Protein AF-A0AB34J8P3-F1 (afdb_monomer_lite)

Secondary structure (DSSP, 8-state):
-HHHHHHHHH-----------PPP------HHHHHHHHHHHHHHHHHHHHHHHHHHHHTT--HHHHHHHHHHHHHHHHHHHH-GGGHHHHHHHHHHHHHHHHHHHHHHTT-GGGGGSHHHHHHHHHHHHHHHHHHHHHSTT---S-HHHHHHHHHHHHHHIIIIIHHHHHHTT----TT-HHHHHHHHHHHHHHHHHHHHHHTHHHHHHH-HHHHTT---S---IIIIIIHHHHHHHHHHHHHHHHHIIIIIHHHHHTT-THHHHTT--HHHHHH-TTTTT-HHHHHHHHHHHHHHHHHHHHHHHHHHHH-HHHHHHHHHHHHHHHHHSPPPPP----------PPPP--THHHHHHHHHHTTHHHHHHHHHHHHHHHHHHHHHTT-TTTT------

Radius of gyration: 27.63 Å; chains: 1; bounding box: 84×50×59 Å

Sequence (397 aa):
MAEAMAAAMADGSDEPRLPALASPLLPHHSPRASRSRSQDVAQVALESIHTQKRQLKGAGLSRASFFAGVANVVLTAFAVGRFPQHYWLVHTGLASLLLPVHTCLTCRRGQRLLLLELCWVTNYLVLGCLGFLVVSLVLPGVELASGETVRAGWYLFFMLAAGPLGASVAATGNALIFHSFENTASLFIHVSPLLTAWCVHVNLDDFRAAYPELLEGIELHTPEPLTDMLLPAFRFYFMWLLPYSAWLLLVVSHAARHGSGAAAYLQCEPLIMEWLPCTGTRPRLAALCYLAAHLVGVSLSFVLALLAFYSLPFFHCYVVAMVLSAVWQEGAPAVEGSACTSGVGTPSLDDASHAFRFWCQGSSRYNYYLLEVYEKKVVTALERRGEGNIGKTNNNP

Structure (mmCIF, N/CA/C/O backbone):
data_AF-A0AB34J8P3-F1
#
_entry.id   AF-A0AB34J8P3-F1
#
loop_
_atom_site.group_PDB
_atom_site.id
_atom_site.type_symbol
_atom_site.label_atom_id
_atom_site.label_alt_id
_atom_site.label_comp_id
_atom_site.label_asym_id
_atom_site.label_entity_id
_atom_site.label_seq_id
_atom_site.pdbx_PDB_ins_code
_atom_site.Cartn_x
_atom_site.Cartn_y
_atom_site.Cartn_z
_atom_site.occupancy
_atom_site.B_iso_or_equiv
_atom_site.auth_seq_id
_atom_site.auth_comp_id
_atom_site.auth_asym_id
_atom_site.auth_atom_id
_atom_site.pdbx_PDB_model_num
ATOM 1 N N . MET A 1 1 ? -29.164 -16.900 -13.349 1.00 35.91 1 MET A N 1
ATOM 2 C CA . MET A 1 1 ? -29.084 -15.975 -12.189 1.00 35.91 1 MET A CA 1
ATOM 3 C C . MET A 1 1 ? -30.282 -15.025 -12.130 1.00 35.91 1 MET A C 1
ATOM 5 O O . MET A 1 1 ? -30.929 -14.988 -11.097 1.00 35.91 1 MET A O 1
ATOM 9 N N . ALA A 1 2 ? -30.658 -14.354 -13.230 1.00 30.92 2 ALA A N 1
ATOM 10 C CA . ALA A 1 2 ? -31.893 -13.554 -13.297 1.00 30.92 2 ALA A CA 1
ATOM 11 C C . ALA A 1 2 ? -33.187 -14.389 -13.138 1.00 30.92 2 ALA A C 1
ATOM 13 O O . ALA A 1 2 ? -34.083 -13.986 -12.405 1.00 30.92 2 ALA A O 1
ATOM 14 N N . GLU A 1 3 ? -33.256 -15.595 -13.716 1.00 35.78 3 GLU A N 1
ATOM 15 C CA . GLU A 1 3 ? -34.399 -16.514 -13.518 1.00 35.78 3 GLU A CA 1
ATOM 16 C C . GLU A 1 3 ? -34.482 -17.094 -12.098 1.00 35.78 3 GLU A C 1
ATOM 18 O O . GLU A 1 3 ? -35.575 -17.313 -11.585 1.00 35.78 3 GLU A O 1
ATOM 23 N N . ALA A 1 4 ? -33.343 -17.264 -11.418 1.00 39.94 4 ALA A N 1
ATOM 24 C CA . ALA A 1 4 ? -33.313 -17.720 -10.026 1.00 39.94 4 ALA A CA 1
ATOM 25 C C . ALA A 1 4 ? -33.799 -16.630 -9.050 1.00 39.94 4 ALA A C 1
ATOM 27 O O . ALA A 1 4 ? -34.415 -16.943 -8.037 1.00 39.94 4 ALA A O 1
ATOM 28 N N . MET A 1 5 ? -33.584 -15.348 -9.378 1.00 35.28 5 MET A N 1
ATOM 29 C CA . MET A 1 5 ? -34.140 -14.222 -8.615 1.00 35.28 5 MET A CA 1
ATOM 30 C C . MET A 1 5 ? -35.626 -13.987 -8.916 1.00 35.28 5 MET A C 1
ATOM 32 O O . MET A 1 5 ? -36.362 -13.602 -8.015 1.00 35.28 5 MET A O 1
ATOM 36 N N . ALA A 1 6 ? -36.092 -14.267 -10.138 1.00 40.47 6 ALA A N 1
ATOM 37 C CA . ALA A 1 6 ? -37.513 -14.185 -10.482 1.00 40.47 6 ALA A CA 1
ATOM 38 C C . ALA A 1 6 ? -38.343 -15.298 -9.813 1.00 40.47 6 ALA A C 1
ATOM 40 O O . ALA A 1 6 ? -39.447 -15.034 -9.341 1.00 40.47 6 ALA A O 1
ATOM 41 N N . ALA A 1 7 ? -37.793 -16.513 -9.694 1.00 40.75 7 ALA A N 1
ATOM 42 C CA . ALA A 1 7 ? -38.443 -17.624 -8.997 1.00 40.75 7 ALA A CA 1
ATOM 43 C C . ALA A 1 7 ? -38.589 -17.376 -7.481 1.00 40.75 7 ALA A C 1
ATOM 45 O O . ALA A 1 7 ? -39.607 -17.735 -6.901 1.00 40.75 7 ALA A O 1
ATOM 46 N N . ALA A 1 8 ? -37.628 -16.686 -6.855 1.00 40.44 8 ALA A N 1
ATOM 47 C CA . ALA A 1 8 ? -37.679 -16.343 -5.431 1.00 40.44 8 ALA A CA 1
ATOM 48 C C . ALA A 1 8 ? -38.663 -15.201 -5.090 1.00 40.44 8 ALA A C 1
ATOM 50 O O . ALA A 1 8 ? -38.984 -15.004 -3.923 1.00 40.44 8 ALA A O 1
ATOM 51 N N . MET A 1 9 ? -39.146 -14.444 -6.085 1.00 42.50 9 MET A N 1
ATOM 52 C CA . MET A 1 9 ? -40.129 -13.366 -5.883 1.00 42.50 9 MET A CA 1
ATOM 53 C C . MET A 1 9 ? -41.571 -13.779 -6.219 1.00 42.50 9 MET A C 1
ATOM 55 O O . MET A 1 9 ? -42.494 -13.019 -5.933 1.00 42.50 9 MET A O 1
ATOM 59 N N . ALA A 1 10 ? -41.773 -14.959 -6.815 1.00 41.09 10 ALA A N 1
ATOM 60 C CA . ALA A 1 10 ? -43.093 -15.473 -7.184 1.00 41.09 10 ALA A CA 1
ATOM 61 C C . ALA A 1 10 ? -43.745 -16.345 -6.091 1.00 41.09 10 ALA A C 1
ATOM 63 O O . ALA A 1 10 ? -44.956 -16.553 -6.130 1.00 41.09 10 ALA A O 1
ATOM 64 N N . ASP A 1 11 ? -42.977 -16.814 -5.104 1.00 39.47 11 ASP A N 1
ATOM 65 C CA . ASP A 1 11 ? -43.471 -17.635 -3.992 1.00 39.47 11 ASP A CA 1
ATOM 66 C C . ASP A 1 11 ? -43.892 -16.755 -2.802 1.00 39.47 11 ASP A C 1
ATOM 68 O O . ASP A 1 11 ? -43.208 -16.621 -1.790 1.00 39.47 11 ASP A O 1
ATOM 72 N N . GLY A 1 12 ? -44.995 -16.032 -2.996 1.00 43.94 12 GLY A N 1
ATOM 73 C CA . GLY A 1 12 ? -45.572 -15.100 -2.025 1.00 43.94 12 GLY A CA 1
ATOM 74 C C . GLY A 1 12 ? -46.812 -15.637 -1.310 1.00 43.94 12 GLY A C 1
ATOM 75 O O . GLY A 1 12 ? -47.694 -14.838 -0.998 1.00 43.94 12 GLY A O 1
ATOM 76 N N . SER A 1 13 ? -46.944 -16.955 -1.108 1.00 39.53 13 SER A N 1
ATOM 77 C CA . SER A 1 13 ? -48.219 -17.553 -0.667 1.00 39.53 13 SER A CA 1
ATOM 78 C C . SER A 1 13 ? -48.222 -18.376 0.621 1.00 39.53 13 SER A C 1
ATOM 80 O O . SER A 1 13 ? -49.240 -19.005 0.882 1.00 39.53 13 SER A O 1
ATOM 82 N N . ASP A 1 14 ? -47.199 -18.310 1.476 1.00 39.12 14 ASP A N 1
ATOM 83 C CA . ASP A 1 14 ? -47.274 -18.913 2.818 1.00 39.12 14 ASP A CA 1
ATOM 84 C C . ASP A 1 14 ? -46.940 -17.904 3.926 1.00 39.12 14 ASP A C 1
ATOM 86 O O . ASP A 1 14 ? -45.867 -17.890 4.528 1.00 39.12 14 ASP A O 1
ATOM 90 N N . GLU A 1 15 ? -47.917 -17.040 4.220 1.00 38.12 15 GLU A N 1
ATOM 91 C CA . GLU A 1 15 ? -47.990 -16.360 5.514 1.00 38.12 15 GLU A CA 1
ATOM 92 C C . GLU A 1 15 ? -48.330 -17.405 6.596 1.00 38.12 15 GLU A C 1
ATOM 94 O O . GLU A 1 15 ? -49.368 -18.076 6.498 1.00 38.12 15 GLU A O 1
ATOM 99 N N . PRO A 1 16 ? -47.520 -17.552 7.661 1.00 34.03 16 PRO A N 1
ATOM 100 C CA . PRO A 1 16 ? -47.866 -18.438 8.758 1.00 34.03 16 PRO A CA 1
ATOM 101 C C . PRO A 1 16 ? -49.113 -17.890 9.459 1.00 34.03 16 PRO A C 1
ATOM 103 O O . PRO A 1 16 ? -49.071 -16.861 10.136 1.00 34.03 16 PRO A O 1
ATOM 106 N N . ARG A 1 17 ? -50.243 -18.590 9.297 1.00 35.78 17 ARG A N 1
ATOM 107 C CA . ARG A 1 17 ? -51.491 -18.301 10.012 1.00 35.78 17 ARG A CA 1
ATOM 108 C C . ARG A 1 17 ? -51.256 -18.456 11.513 1.00 35.78 17 ARG A C 1
ATOM 110 O O . ARG A 1 17 ? -51.261 -19.565 12.045 1.00 35.78 17 ARG A O 1
ATOM 117 N N . LEU A 1 18 ? -51.064 -17.325 12.187 1.00 34.88 18 LEU A N 1
ATOM 118 C CA . LEU A 1 18 ? -51.080 -17.230 13.642 1.00 34.88 18 LEU A CA 1
ATOM 119 C C . LEU A 1 18 ? -52.408 -17.802 14.177 1.00 34.88 18 LEU A C 1
ATOM 121 O O . LEU A 1 18 ? -53.472 -17.479 13.639 1.00 34.88 18 LEU A O 1
ATOM 125 N N . PRO A 1 19 ? -52.376 -18.642 15.226 1.00 37.34 19 PRO A N 1
ATOM 126 C CA . PRO A 1 19 ? -53.586 -19.180 15.827 1.00 37.34 19 PRO A CA 1
ATOM 127 C C . PRO A 1 19 ? -54.444 -18.035 16.371 1.00 37.34 19 PRO A C 1
ATOM 129 O O . PRO A 1 19 ? -53.941 -17.113 17.015 1.00 37.34 19 PRO A O 1
ATOM 132 N N . ALA A 1 20 ? -55.748 -18.103 16.097 1.00 42.78 20 ALA A N 1
ATOM 133 C CA . ALA A 1 20 ? -56.735 -17.140 16.561 1.00 42.78 20 ALA A CA 1
ATOM 134 C C . ALA A 1 20 ? -56.765 -17.121 18.098 1.00 42.78 20 ALA A C 1
ATOM 136 O O . ALA A 1 20 ? -57.433 -17.933 18.738 1.00 42.78 20 ALA A O 1
ATOM 137 N N . LEU A 1 21 ? -56.016 -16.191 18.691 1.00 37.53 21 LEU A N 1
ATOM 138 C CA . LEU A 1 21 ? -56.110 -15.869 20.106 1.00 37.53 21 LEU A CA 1
ATOM 139 C C . LEU A 1 21 ? -57.473 -15.223 20.353 1.00 37.53 21 LEU A C 1
ATOM 141 O O . LEU A 1 21 ? -57.755 -14.122 19.877 1.00 37.53 21 LEU A O 1
ATOM 145 N N . ALA A 1 22 ? -58.315 -15.935 21.101 1.00 45.09 22 ALA A N 1
ATOM 146 C CA . ALA A 1 22 ? -59.566 -15.424 21.631 1.00 45.09 22 ALA A CA 1
ATOM 147 C C . ALA A 1 22 ? -59.315 -14.070 22.309 1.00 45.09 22 ALA A C 1
ATOM 149 O O . ALA A 1 22 ? -58.532 -13.982 23.256 1.00 45.09 22 ALA A O 1
ATOM 150 N N . SER A 1 23 ? -59.952 -13.014 21.795 1.00 42.38 23 SER A N 1
ATOM 151 C CA . SER A 1 23 ? -59.868 -11.675 22.375 1.00 42.38 23 SER A CA 1
ATOM 152 C C . SER A 1 23 ? -60.387 -11.710 23.813 1.00 42.38 23 SER A C 1
ATOM 154 O O . SER A 1 23 ? -61.575 -11.974 24.016 1.00 42.38 23 SER A O 1
ATOM 156 N N . PRO A 1 24 ? -59.548 -11.414 24.820 1.00 43.22 24 PRO A N 1
ATOM 157 C CA . PRO A 1 24 ? -60.053 -11.103 26.142 1.00 43.22 24 PRO A CA 1
ATOM 158 C C . PRO A 1 24 ? -60.844 -9.801 26.016 1.00 43.22 24 PRO A C 1
ATOM 160 O O . PRO A 1 24 ? -60.368 -8.846 25.399 1.00 43.22 24 PRO A O 1
ATOM 163 N N . LEU A 1 25 ? -62.049 -9.765 26.583 1.00 48.03 25 LEU A N 1
ATOM 164 C CA . LEU A 1 25 ? -62.829 -8.542 26.754 1.00 48.03 25 LEU A CA 1
ATOM 165 C C . LEU A 1 25 ? -61.955 -7.503 27.467 1.00 48.03 25 LEU A C 1
ATOM 167 O O . LEU A 1 25 ? -61.728 -7.586 28.674 1.00 48.03 25 LEU A O 1
ATOM 171 N N . LEU A 1 26 ? -61.413 -6.559 26.695 1.00 45.00 26 LEU A N 1
ATOM 172 C CA . LEU A 1 26 ? -60.583 -5.491 27.226 1.00 45.00 26 LEU A CA 1
ATOM 173 C C . LEU A 1 26 ? -61.470 -4.530 28.028 1.00 45.00 26 LEU A C 1
ATOM 175 O O . LEU A 1 26 ? -62.527 -4.122 27.535 1.00 45.00 26 LEU A O 1
ATOM 179 N N . PRO A 1 27 ? -61.048 -4.127 29.238 1.00 49.31 27 PRO A N 1
ATOM 180 C CA . PRO A 1 27 ? -61.711 -3.060 29.968 1.00 49.31 27 PRO A CA 1
ATOM 181 C C . PRO A 1 27 ? -61.720 -1.794 29.109 1.00 49.31 27 PRO A C 1
ATOM 183 O O . PRO A 1 27 ? -60.734 -1.500 28.427 1.00 49.31 27 PRO A O 1
ATOM 186 N N . HIS A 1 28 ? -62.812 -1.029 29.162 1.00 49.12 28 HIS A N 1
ATOM 187 C CA . HIS A 1 28 ? -62.923 0.295 28.550 1.00 49.12 28 HIS A CA 1
ATOM 188 C C . HIS A 1 28 ? -61.833 1.228 29.116 1.00 49.12 28 HIS A C 1
ATOM 190 O O . HIS A 1 28 ? -62.032 1.952 30.091 1.00 49.12 28 HIS A O 1
ATOM 196 N N . HIS A 1 29 ? -60.645 1.196 28.515 1.00 49.19 29 HIS A N 1
ATOM 197 C CA . HIS A 1 29 ? -59.562 2.109 28.832 1.00 49.19 29 HIS A CA 1
ATOM 198 C C . HIS A 1 29 ? -59.891 3.478 28.244 1.00 49.19 29 HIS A C 1
ATOM 200 O O . HIS A 1 29 ? -60.155 3.624 27.051 1.00 49.19 29 HIS A O 1
ATOM 206 N N . SER A 1 30 ? -59.867 4.494 29.107 1.00 51.12 30 SER A N 1
ATOM 207 C CA . SER A 1 30 ? -60.010 5.896 28.722 1.00 51.12 30 SER A CA 1
ATOM 208 C C . SER A 1 30 ? -59.081 6.228 27.536 1.00 51.12 30 SER A C 1
ATOM 210 O O . SER A 1 30 ? -57.866 6.023 27.649 1.00 51.12 30 SER A O 1
ATOM 212 N N . PRO A 1 31 ? -59.599 6.790 26.422 1.00 56.28 31 PRO A N 1
ATOM 213 C CA . PRO A 1 31 ? -58.820 7.119 25.220 1.00 56.28 31 PRO A CA 1
ATOM 214 C C . PRO A 1 31 ? -57.579 7.978 25.502 1.00 56.28 31 PRO A C 1
ATOM 216 O O . PRO A 1 31 ? -56.598 7.944 24.760 1.00 56.28 31 PRO A O 1
ATOM 219 N N . ARG A 1 32 ? -57.600 8.729 26.609 1.00 55.97 32 ARG A N 1
ATOM 220 C CA . ARG A 1 32 ? -56.553 9.671 27.007 1.00 55.97 32 ARG A CA 1
ATOM 221 C C . ARG A 1 32 ? -55.261 8.989 27.476 1.00 55.97 32 ARG A C 1
ATOM 223 O O . ARG A 1 32 ? -54.189 9.493 27.165 1.00 55.97 32 ARG A O 1
ATOM 230 N N . ALA A 1 33 ? -55.352 7.837 28.146 1.00 57.19 33 ALA A N 1
ATOM 231 C CA . ALA A 1 33 ? -54.180 7.103 28.647 1.00 57.19 33 ALA A CA 1
ATOM 232 C C . ALA A 1 33 ? -53.440 6.328 27.538 1.00 57.19 33 ALA A C 1
ATOM 234 O O . ALA A 1 33 ? -52.234 6.113 27.614 1.00 57.19 33 ALA A O 1
ATOM 235 N N . SER A 1 34 ? -54.150 5.940 26.471 1.00 62.78 34 SER A N 1
ATOM 236 C CA . SER A 1 34 ? -53.541 5.290 25.299 1.00 62.78 34 SER A CA 1
ATOM 237 C C . SER A 1 34 ? -52.740 6.264 24.420 1.00 62.78 34 SER A C 1
ATOM 239 O O . SER A 1 34 ? -51.734 5.878 23.817 1.00 62.78 34 SER A O 1
ATOM 241 N N . ARG A 1 35 ? -53.151 7.544 24.385 1.00 64.56 35 ARG A N 1
ATOM 242 C CA . ARG A 1 35 ? -52.459 8.609 23.642 1.00 64.56 35 ARG A CA 1
ATOM 243 C C . ARG A 1 35 ? -51.117 8.976 24.264 1.00 64.56 35 ARG A C 1
ATOM 245 O O . ARG A 1 35 ? -50.141 9.024 23.527 1.00 64.56 35 ARG A O 1
ATOM 252 N N . SER A 1 36 ? -51.042 9.157 25.586 1.00 69.38 36 SER A N 1
ATOM 253 C CA . SER A 1 36 ? -49.771 9.504 26.247 1.00 69.38 36 SER A CA 1
ATOM 254 C C . SER A 1 36 ? -48.715 8.415 26.045 1.00 69.38 36 SER A C 1
ATOM 256 O O . SER A 1 36 ? -47.611 8.701 25.602 1.00 69.38 36 SER A O 1
ATOM 258 N N . ARG A 1 37 ? -49.094 7.140 26.209 1.00 73.12 37 ARG A N 1
ATOM 259 C CA . ARG A 1 37 ? -48.176 6.006 26.019 1.00 73.12 37 ARG A CA 1
ATOM 260 C C . ARG A 1 37 ? -47.644 5.891 24.586 1.00 73.12 37 ARG A C 1
ATOM 262 O O . ARG A 1 37 ? -46.512 5.471 24.382 1.00 73.12 37 ARG A O 1
ATOM 269 N N . SER A 1 38 ? -48.457 6.249 23.591 1.00 72.44 38 SER A N 1
ATOM 270 C CA . SER A 1 38 ? -48.038 6.230 22.181 1.00 72.44 38 SER A CA 1
ATOM 271 C C . SER A 1 38 ? -47.060 7.363 21.853 1.00 72.44 38 SER A C 1
ATOM 273 O O . SER A 1 38 ? -46.161 7.170 21.036 1.00 72.44 38 SER A O 1
ATOM 275 N N . GLN A 1 39 ? -47.218 8.524 22.497 1.00 75.88 39 GLN A N 1
ATOM 276 C CA . GLN A 1 39 ? -46.313 9.666 22.350 1.00 75.88 39 GLN A CA 1
ATOM 277 C C . GLN A 1 39 ? -44.948 9.379 22.986 1.00 75.88 39 GLN A C 1
ATOM 279 O O . GLN A 1 39 ? -43.927 9.611 22.342 1.00 75.88 39 GLN A O 1
ATOM 284 N N . ASP A 1 40 ? -44.932 8.765 24.173 1.00 79.88 40 ASP A N 1
ATOM 285 C CA . ASP A 1 40 ? -43.693 8.383 24.861 1.00 79.88 40 ASP A CA 1
ATOM 286 C C . ASP A 1 40 ? -42.852 7.408 24.015 1.00 79.88 40 ASP A C 1
ATOM 288 O O . ASP A 1 40 ? -41.648 7.593 23.838 1.00 79.88 40 ASP A O 1
ATOM 292 N N . VAL A 1 41 ? -43.488 6.395 23.410 1.00 80.00 41 VAL A N 1
ATOM 293 C CA . VAL A 1 41 ? -42.799 5.415 22.548 1.00 80.00 41 VAL A CA 1
ATOM 294 C C . VAL A 1 41 ? -42.244 6.066 21.277 1.00 80.00 41 VAL A C 1
ATOM 296 O O . VAL A 1 41 ? -41.123 5.758 20.868 1.00 80.00 41 VAL A O 1
ATOM 299 N N . ALA A 1 42 ? -42.996 6.977 20.652 1.00 80.31 42 ALA A N 1
ATOM 300 C CA . ALA A 1 42 ? -42.532 7.690 19.464 1.00 80.31 42 ALA A CA 1
ATOM 301 C C . ALA A 1 42 ? -41.339 8.606 19.777 1.00 80.31 42 ALA A C 1
ATOM 303 O O . ALA A 1 42 ? -40.407 8.684 18.978 1.00 80.31 42 ALA A O 1
ATOM 304 N N . GLN A 1 43 ? -41.340 9.253 20.945 1.00 82.56 43 GLN A N 1
ATOM 305 C CA . GLN A 1 43 ? -40.253 10.125 21.381 1.00 82.56 43 GLN A CA 1
ATOM 306 C C . GLN A 1 43 ? -38.968 9.339 21.668 1.00 82.56 43 GLN A C 1
ATOM 308 O O . GLN A 1 43 ? -37.909 9.717 21.169 1.00 82.56 43 GLN A O 1
ATOM 313 N N . VAL A 1 44 ? -39.065 8.201 22.367 1.00 86.00 44 VAL A N 1
ATOM 314 C CA . VAL A 1 44 ? -37.922 7.299 22.611 1.00 86.00 44 VAL A CA 1
ATOM 315 C C . VAL A 1 44 ? -37.343 6.773 21.294 1.00 86.00 44 VAL A C 1
ATOM 317 O O . VAL A 1 44 ? -36.124 6.758 21.104 1.00 86.00 44 VAL A O 1
ATOM 320 N N . ALA A 1 45 ? -38.202 6.389 20.345 1.00 81.94 45 ALA A N 1
ATOM 321 C CA . ALA A 1 45 ? -37.751 5.972 19.022 1.00 81.94 45 ALA A CA 1
ATOM 322 C C . ALA A 1 45 ? -37.008 7.109 18.298 1.00 81.94 45 ALA A C 1
ATOM 324 O O . ALA A 1 45 ? -35.924 6.885 17.761 1.00 81.94 45 ALA A O 1
ATOM 325 N N . LEU A 1 46 ? -37.531 8.338 18.327 1.00 86.12 46 LEU A N 1
ATOM 326 C CA . LEU A 1 46 ? -36.903 9.487 17.669 1.00 86.12 46 LEU A CA 1
ATOM 327 C C . LEU A 1 46 ? -35.537 9.836 18.279 1.00 86.12 46 LEU A C 1
ATOM 329 O O . LEU A 1 46 ? -34.583 10.098 17.548 1.00 86.12 46 LEU A O 1
ATOM 333 N N . GLU A 1 47 ? -35.420 9.780 19.606 1.00 88.25 47 GLU A N 1
ATOM 334 C CA . GLU A 1 47 ? -34.163 10.020 20.318 1.00 88.25 47 GLU A CA 1
ATOM 335 C C . GLU A 1 47 ? -33.106 8.957 19.984 1.00 88.25 47 GLU A C 1
ATOM 337 O O . GLU A 1 47 ? -31.941 9.289 19.735 1.00 88.25 47 GLU A O 1
ATOM 342 N N . SER A 1 48 ? -33.513 7.687 19.873 1.00 83.38 48 SER A N 1
ATOM 343 C CA . SER A 1 48 ? -32.617 6.607 19.440 1.00 83.38 48 SER A CA 1
ATOM 344 C C . SER A 1 48 ? -32.102 6.822 18.009 1.00 83.38 48 SER A C 1
ATOM 346 O O . SER A 1 48 ? -30.906 6.670 17.748 1.00 83.38 48 SER A O 1
ATOM 348 N N . ILE A 1 49 ? -32.970 7.291 17.103 1.00 85.19 49 ILE A N 1
ATOM 349 C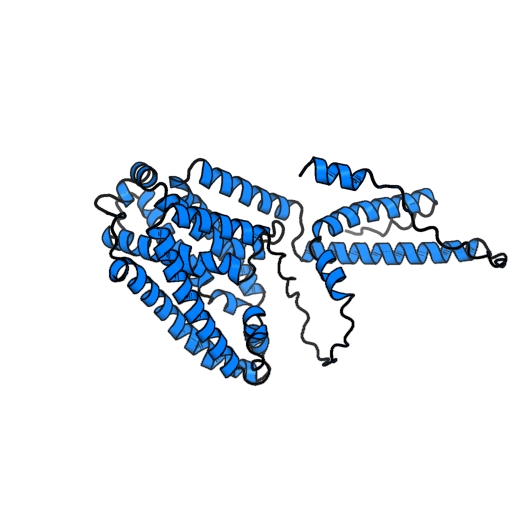 CA . ILE A 1 49 ? -32.616 7.632 15.718 1.00 85.19 49 ILE A CA 1
ATOM 350 C C . ILE A 1 49 ? -31.639 8.812 15.687 1.00 85.19 49 ILE A C 1
ATOM 352 O O . ILE A 1 49 ? -30.637 8.775 14.971 1.00 85.19 49 ILE A O 1
ATOM 356 N N . HIS A 1 50 ? -31.894 9.863 16.470 1.00 86.06 50 HIS A N 1
ATOM 357 C CA . HIS A 1 50 ? -31.029 11.048 16.544 1.00 86.06 50 HIS A CA 1
ATOM 358 C C . HIS A 1 50 ? -29.648 10.705 17.097 1.00 86.06 50 HIS A C 1
ATOM 360 O O . HIS A 1 50 ? -28.637 11.191 16.581 1.00 86.06 50 HIS A O 1
ATOM 366 N N . THR A 1 51 ? -29.600 9.828 18.097 1.00 85.44 51 THR A N 1
ATOM 367 C CA . THR A 1 51 ? -28.357 9.322 18.682 1.00 85.44 51 THR A CA 1
ATOM 368 C C . THR A 1 51 ? -27.553 8.532 17.652 1.00 85.44 51 THR A C 1
ATOM 370 O O . THR A 1 51 ? -26.389 8.858 17.418 1.00 85.44 51 THR A O 1
ATOM 373 N N . GLN A 1 52 ? -28.184 7.591 16.940 1.00 80.81 52 GLN A N 1
ATOM 374 C CA . GLN A 1 52 ? -27.530 6.853 15.853 1.00 80.81 52 GLN A CA 1
ATOM 375 C C . GLN A 1 52 ? -27.054 7.781 14.729 1.00 80.81 52 GLN A C 1
ATOM 377 O O . GLN A 1 52 ? -25.946 7.634 14.223 1.00 80.81 52 GLN A O 1
ATOM 382 N N . LYS A 1 53 ? -27.843 8.794 14.358 1.00 81.00 53 LYS A N 1
ATOM 383 C CA . LYS A 1 53 ? -27.468 9.778 13.332 1.00 81.00 53 LYS A CA 1
ATOM 384 C C . LYS A 1 53 ? -26.241 10.595 13.742 1.00 81.00 53 LYS A C 1
ATOM 386 O O . LYS A 1 53 ? -25.388 10.874 12.899 1.00 81.00 53 LYS A O 1
ATOM 391 N N . ARG A 1 54 ? -26.141 10.983 15.020 1.00 81.50 54 ARG A N 1
ATOM 392 C CA . ARG A 1 54 ? -24.959 11.665 15.572 1.00 81.50 54 ARG A CA 1
ATOM 393 C C . ARG A 1 54 ? -23.739 10.748 15.581 1.00 81.50 54 ARG A C 1
ATOM 395 O O . ARG A 1 54 ? -22.682 11.197 15.154 1.00 81.50 54 ARG A O 1
ATOM 402 N N . GLN A 1 55 ? -23.897 9.488 15.984 1.00 78.06 55 GLN A N 1
ATOM 403 C CA . GLN A 1 55 ? -22.823 8.487 15.955 1.00 78.06 55 GLN A CA 1
ATOM 404 C C . GLN A 1 55 ? -22.307 8.262 14.530 1.00 78.06 55 GLN A C 1
ATOM 406 O O . GLN A 1 55 ? -21.119 8.418 14.273 1.00 78.06 55 GLN A O 1
ATOM 411 N N . LEU A 1 56 ? -23.204 8.034 13.567 1.00 76.56 56 LEU A N 1
ATOM 412 C CA . LEU A 1 56 ? -22.841 7.828 12.162 1.00 76.56 56 LEU A CA 1
ATOM 413 C C . LEU A 1 56 ? -22.135 9.053 11.559 1.00 76.56 56 LEU A C 1
ATOM 415 O O . LEU A 1 56 ? -21.145 8.906 10.845 1.00 76.56 56 LEU A O 1
ATOM 419 N N . LYS A 1 57 ? -22.591 10.272 11.881 1.00 78.31 57 LYS A N 1
ATOM 420 C CA . LYS A 1 57 ? -21.886 11.504 11.489 1.00 78.31 57 LYS A CA 1
ATOM 421 C C . LYS A 1 57 ? -20.508 11.619 12.148 1.00 78.31 57 LYS A C 1
ATOM 423 O O . LYS A 1 57 ? -19.568 12.040 11.480 1.00 78.31 57 LYS A O 1
ATOM 428 N N . GLY A 1 58 ? -20.389 11.246 13.423 1.00 75.00 58 GLY A N 1
ATOM 429 C CA . GLY A 1 58 ? -19.118 11.186 14.152 1.00 75.00 58 GLY A CA 1
ATOM 430 C C . GLY A 1 58 ? -18.125 10.198 13.532 1.00 75.00 58 GLY A C 1
ATOM 431 O O . GLY A 1 58 ? -16.946 10.516 13.421 1.00 75.00 58 GLY A O 1
ATOM 432 N N . ALA A 1 59 ? -18.621 9.075 13.009 1.00 70.00 59 ALA A N 1
ATOM 433 C CA . ALA A 1 59 ? -17.854 8.079 12.258 1.00 70.00 59 ALA A CA 1
ATOM 434 C C . ALA A 1 59 ? -17.474 8.524 10.824 1.00 70.00 59 ALA A C 1
ATOM 436 O O . ALA A 1 59 ? -16.964 7.734 10.032 1.00 70.00 59 ALA A O 1
ATOM 437 N N . GLY A 1 60 ? -17.730 9.785 10.457 1.00 72.56 60 GLY A N 1
ATOM 438 C CA . GLY A 1 60 ? -17.355 10.350 9.158 1.00 72.56 60 GLY A CA 1
ATOM 439 C C . GLY A 1 60 ? -18.363 10.105 8.034 1.00 72.56 60 GLY A C 1
ATOM 440 O O . GLY A 1 60 ? -18.087 10.463 6.885 1.00 72.56 60 GLY A O 1
ATOM 441 N N . LEU A 1 61 ? -19.549 9.553 8.325 1.00 80.31 61 LEU A N 1
ATOM 442 C CA . LEU A 1 61 ? -20.594 9.357 7.321 1.00 80.31 61 LEU A CA 1
ATOM 443 C C . LEU A 1 61 ? -21.199 10.707 6.911 1.00 80.31 61 LEU A C 1
ATOM 445 O O . LEU A 1 61 ? -22.084 11.262 7.563 1.00 80.31 61 LEU A O 1
ATOM 449 N N . SER A 1 62 ? -20.730 11.228 5.780 1.00 85.94 62 SER A N 1
ATOM 450 C CA . SER A 1 62 ? -21.283 12.405 5.120 1.00 85.94 62 SER A CA 1
ATOM 451 C C . SER A 1 62 ? -21.518 12.103 3.642 1.00 85.94 62 SER A C 1
ATOM 453 O O . SER A 1 62 ? -20.882 11.226 3.055 1.00 85.94 62 SER A O 1
ATOM 455 N N . ARG A 1 63 ? -22.431 12.843 3.005 1.00 86.88 63 ARG A N 1
ATOM 456 C CA . ARG A 1 63 ? -22.658 12.712 1.555 1.00 86.88 63 ARG A CA 1
ATOM 457 C C . ARG A 1 63 ? -21.389 13.036 0.763 1.00 86.88 63 ARG A C 1
ATOM 459 O O . ARG A 1 63 ? -21.116 12.376 -0.231 1.00 86.88 63 ARG A O 1
ATOM 466 N N . ALA A 1 64 ? -20.612 14.009 1.241 1.00 88.31 64 ALA A N 1
ATOM 467 C CA . ALA A 1 64 ? -19.362 14.429 0.622 1.00 88.31 64 ALA A CA 1
ATOM 468 C C . ALA A 1 64 ? -18.270 13.356 0.735 1.00 88.31 64 ALA A C 1
ATOM 470 O O . ALA A 1 64 ? -17.678 13.010 -0.279 1.00 88.31 64 ALA A O 1
ATOM 471 N N . SER A 1 65 ? -18.043 12.788 1.928 1.00 87.88 65 SER A N 1
ATOM 472 C CA . SER A 1 65 ? -17.055 11.713 2.118 1.00 87.88 65 SER A CA 1
ATOM 473 C C . SER A 1 65 ? -17.419 10.480 1.301 1.00 87.88 65 SER A C 1
ATOM 475 O O . SER A 1 65 ? -16.564 9.944 0.607 1.00 87.88 65 SER A O 1
ATOM 477 N N . PHE A 1 66 ? -18.700 10.097 1.291 1.00 89.44 66 PHE A N 1
ATOM 478 C CA . PHE A 1 66 ? -19.165 8.997 0.456 1.00 89.44 66 PHE A CA 1
ATOM 479 C C . PHE A 1 66 ? -18.926 9.244 -1.040 1.00 89.44 66 PHE A C 1
ATOM 481 O O . PHE A 1 66 ? -18.361 8.387 -1.721 1.00 89.44 66 PHE A O 1
ATOM 488 N N . PHE A 1 67 ? -19.355 10.403 -1.547 1.00 92.50 67 PHE A N 1
ATOM 489 C CA . PHE A 1 67 ? -19.144 10.772 -2.943 1.00 92.50 67 PHE A CA 1
ATOM 490 C C . PHE A 1 67 ? -17.654 10.771 -3.293 1.00 92.50 67 PHE A C 1
ATOM 492 O O . PHE A 1 67 ? -17.282 10.191 -4.306 1.00 92.50 67 PHE A O 1
ATOM 499 N N . ALA A 1 68 ? -16.806 11.346 -2.437 1.00 91.31 68 ALA A N 1
ATOM 500 C CA . ALA A 1 68 ? -15.361 11.360 -2.629 1.00 91.31 68 ALA A CA 1
ATOM 501 C C . ALA A 1 68 ? -14.778 9.940 -2.690 1.00 91.31 68 ALA A C 1
ATOM 503 O O . ALA A 1 68 ? -13.976 9.660 -3.574 1.00 91.31 68 ALA A O 1
ATOM 504 N N . GLY A 1 69 ? -15.220 9.026 -1.820 1.00 91.12 69 GLY A N 1
ATOM 505 C CA . GLY A 1 69 ? -14.795 7.627 -1.859 1.00 91.12 69 GLY A CA 1
ATOM 506 C C . GLY A 1 69 ? -15.182 6.920 -3.161 1.00 91.12 69 GLY A C 1
ATOM 507 O O . GLY A 1 69 ? -14.355 6.233 -3.757 1.00 91.12 69 GLY A O 1
ATOM 508 N N . VAL A 1 70 ? -16.417 7.105 -3.642 1.00 94.25 70 VAL A N 1
ATOM 509 C CA . VAL A 1 70 ? -16.866 6.516 -4.921 1.00 94.25 70 VAL A CA 1
ATOM 510 C C . VAL A 1 70 ? -16.134 7.140 -6.101 1.00 94.25 70 VAL A C 1
ATOM 512 O O . VAL A 1 70 ? -15.638 6.418 -6.962 1.00 94.25 70 VAL A O 1
ATOM 515 N N . ALA A 1 71 ? -16.032 8.470 -6.128 1.00 95.00 71 ALA A N 1
ATOM 516 C CA . ALA A 1 71 ? -15.305 9.196 -7.157 1.00 95.00 71 ALA A CA 1
ATOM 517 C C . ALA A 1 71 ? -13.843 8.741 -7.210 1.00 95.00 71 ALA A C 1
ATOM 519 O O . ALA A 1 71 ? -13.338 8.487 -8.296 1.00 95.00 71 ALA A O 1
ATOM 520 N N . ASN A 1 72 ? -13.190 8.544 -6.060 1.00 93.69 72 ASN A N 1
ATOM 521 C CA . ASN A 1 72 ? -11.827 8.024 -5.985 1.00 93.69 72 ASN A CA 1
ATOM 522 C C . ASN A 1 72 ? -11.691 6.650 -6.660 1.00 93.69 72 ASN A C 1
ATOM 524 O O . ASN A 1 72 ? -10.772 6.453 -7.453 1.00 93.69 72 ASN A O 1
ATOM 528 N N . VAL A 1 73 ? -12.614 5.715 -6.405 1.00 94.75 73 VAL A N 1
ATOM 529 C CA . VAL A 1 73 ? -12.590 4.386 -7.042 1.00 94.75 73 VAL A CA 1
ATOM 530 C C . VAL A 1 73 ? -12.846 4.472 -8.546 1.00 94.75 73 VAL A C 1
ATOM 532 O O . VAL A 1 73 ? -12.105 3.870 -9.318 1.00 94.75 73 VAL A O 1
ATOM 535 N N . VAL A 1 74 ? -13.840 5.254 -8.977 1.00 96.88 74 VAL A N 1
ATOM 536 C CA . VAL A 1 74 ? -14.158 5.434 -10.405 1.00 96.88 74 VAL A CA 1
ATOM 537 C C . VAL A 1 74 ? -12.995 6.085 -11.154 1.00 96.88 74 VAL A C 1
ATOM 539 O O . VAL A 1 74 ? -12.603 5.604 -12.214 1.00 96.88 74 VAL A O 1
ATOM 542 N N . LEU A 1 75 ? -12.410 7.149 -10.598 1.00 96.50 75 LEU A N 1
ATOM 543 C CA . LEU A 1 75 ? -11.272 7.848 -11.195 1.00 96.50 75 LEU A CA 1
ATOM 544 C C . LEU A 1 75 ? -10.017 6.971 -11.214 1.00 96.50 75 LEU A C 1
ATOM 546 O O . LEU A 1 75 ? -9.297 6.978 -12.207 1.00 96.50 75 LEU A O 1
ATOM 550 N N . THR A 1 76 ? -9.784 6.178 -10.164 1.00 96.81 76 THR A N 1
ATOM 551 C CA . THR A 1 76 ? -8.690 5.197 -10.127 1.00 96.81 76 THR A CA 1
ATOM 552 C C . THR A 1 76 ? -8.862 4.151 -11.225 1.00 96.81 76 THR A C 1
ATOM 554 O O . THR A 1 76 ? -7.936 3.936 -12.002 1.00 96.81 76 THR A O 1
ATOM 557 N N . ALA A 1 77 ? -10.048 3.549 -11.346 1.00 96.94 77 ALA A N 1
ATOM 558 C CA . ALA A 1 77 ? -10.336 2.566 -12.389 1.00 96.94 77 ALA A CA 1
ATOM 559 C C . ALA A 1 77 ? -10.199 3.165 -13.799 1.00 96.94 77 ALA A C 1
ATOM 561 O O . ALA A 1 77 ? -9.617 2.538 -14.682 1.00 96.94 77 ALA A O 1
ATOM 562 N N . PHE A 1 78 ? -10.676 4.398 -14.004 1.00 97.88 78 PHE A N 1
ATOM 563 C CA . PHE A 1 78 ? -10.509 5.119 -15.265 1.00 97.88 78 PHE A CA 1
ATOM 564 C C . PHE A 1 78 ? -9.032 5.371 -15.591 1.00 97.88 78 PHE A C 1
ATOM 566 O O . PHE A 1 78 ? -8.609 5.100 -16.712 1.00 97.88 78 PHE A O 1
ATOM 573 N N . ALA A 1 79 ? -8.238 5.849 -14.628 1.00 98.12 79 ALA A N 1
ATOM 574 C CA . ALA A 1 79 ? -6.815 6.111 -14.827 1.00 98.12 79 ALA A CA 1
ATOM 575 C C . ALA A 1 79 ? -6.042 4.826 -15.161 1.00 98.12 79 ALA A C 1
ATOM 577 O O . ALA A 1 79 ? -5.298 4.810 -16.137 1.00 98.12 79 ALA A O 1
ATOM 578 N N . VAL A 1 80 ? -6.276 3.743 -14.411 1.00 98.19 80 VAL A N 1
ATOM 579 C CA . VAL A 1 80 ? -5.667 2.425 -14.658 1.00 98.19 80 VAL A CA 1
ATOM 580 C C . VAL A 1 80 ? -6.054 1.879 -16.035 1.00 98.19 80 VAL A C 1
ATOM 582 O O . VAL A 1 80 ? -5.198 1.379 -16.753 1.00 98.19 80 VAL A O 1
ATOM 585 N N . GLY A 1 81 ? -7.326 1.988 -16.429 1.00 97.56 81 GLY A N 1
ATOM 586 C CA . GLY A 1 81 ? -7.806 1.428 -17.695 1.00 97.56 81 GLY A CA 1
ATOM 587 C C . GLY A 1 81 ? -7.446 2.251 -18.933 1.00 97.56 81 GLY A C 1
ATOM 588 O O . GLY A 1 81 ? -7.213 1.685 -19.997 1.00 97.56 81 GLY A O 1
ATOM 589 N N . ARG A 1 82 ? -7.422 3.586 -18.830 1.00 97.81 82 ARG A N 1
ATOM 590 C CA . ARG A 1 82 ? -7.216 4.477 -19.985 1.00 97.81 82 ARG A CA 1
ATOM 591 C C . ARG A 1 82 ? -5.777 4.963 -20.134 1.00 97.81 82 ARG A C 1
ATOM 593 O O . ARG A 1 82 ? -5.358 5.223 -21.263 1.00 97.81 82 ARG A O 1
ATOM 600 N N . PHE A 1 83 ? -5.068 5.148 -19.025 1.00 97.81 83 PHE A N 1
ATOM 601 C CA . PHE A 1 83 ? -3.734 5.745 -18.973 1.00 97.81 83 PHE A CA 1
ATOM 602 C C . PHE A 1 83 ? -2.822 4.991 -17.985 1.00 97.81 83 PHE A C 1
ATOM 604 O O . PHE A 1 83 ? -2.267 5.618 -17.073 1.00 97.81 83 PHE A O 1
ATOM 611 N N . PRO A 1 84 ? -2.665 3.658 -18.125 1.00 98.00 84 PRO A N 1
ATOM 612 C CA . PRO A 1 84 ? -1.902 2.852 -17.171 1.00 98.00 84 PRO A CA 1
ATOM 613 C C . PRO A 1 84 ? -0.473 3.371 -16.978 1.00 98.00 84 PRO A C 1
ATOM 615 O O . PRO A 1 84 ? -0.002 3.473 -15.846 1.00 98.00 84 PRO A O 1
ATOM 618 N N . GLN A 1 85 ? 0.181 3.815 -18.054 1.00 97.25 85 GLN A N 1
ATOM 619 C CA . GLN A 1 85 ? 1.532 4.368 -18.020 1.00 97.25 85 GLN A CA 1
ATOM 620 C C . GLN A 1 85 ? 1.668 5.603 -17.115 1.00 97.25 85 GLN A C 1
ATOM 622 O O . GLN A 1 85 ? 2.740 5.854 -16.580 1.00 97.25 85 GLN A O 1
ATOM 627 N N . HIS A 1 86 ? 0.589 6.359 -16.890 1.00 97.44 86 HIS A N 1
ATOM 628 C CA . HIS A 1 86 ? 0.594 7.575 -16.067 1.00 97.44 86 HIS A CA 1
ATOM 629 C C . HIS A 1 86 ? 0.079 7.342 -14.638 1.00 97.44 86 HIS A C 1
ATOM 631 O O . HIS A 1 86 ? 0.089 8.265 -13.821 1.00 97.44 86 HIS A O 1
ATOM 637 N N . TYR A 1 87 ? -0.373 6.129 -14.297 1.00 98.19 87 TYR A N 1
ATOM 638 C CA . TYR A 1 87 ? -1.018 5.872 -13.006 1.00 98.19 87 TYR A CA 1
ATOM 639 C C . TYR A 1 87 ? -0.086 6.102 -11.804 1.00 98.19 87 TYR A C 1
ATOM 641 O O . TYR A 1 87 ? -0.544 6.544 -10.753 1.00 98.19 87 TYR A O 1
ATOM 649 N N . TRP A 1 88 ? 1.226 5.907 -11.958 1.00 97.38 88 TRP A N 1
ATOM 650 C CA . TRP A 1 88 ? 2.202 6.197 -10.900 1.00 97.38 88 TRP A CA 1
ATOM 651 C C . TRP A 1 88 ? 2.198 7.675 -10.461 1.00 97.38 88 TRP A C 1
ATOM 653 O O . TRP A 1 88 ? 2.415 7.964 -9.284 1.00 97.38 88 TRP A O 1
ATOM 663 N N . LEU A 1 89 ? 1.885 8.618 -11.363 1.00 97.00 89 LEU A N 1
ATOM 664 C CA . LEU A 1 89 ? 1.714 10.036 -11.021 1.00 97.00 89 LEU A CA 1
ATOM 665 C C . LEU A 1 89 ? 0.454 10.250 -10.180 1.00 97.00 89 LEU A C 1
ATOM 667 O O . LEU A 1 89 ? 0.475 11.005 -9.209 1.00 97.00 89 LEU A O 1
ATOM 671 N N . VAL A 1 90 ? -0.634 9.554 -10.524 1.00 96.94 90 VAL A N 1
ATOM 672 C CA . VAL A 1 90 ? -1.886 9.576 -9.754 1.00 96.94 90 VAL A CA 1
ATOM 673 C C . VAL A 1 90 ? -1.651 9.006 -8.357 1.00 96.94 90 VAL A C 1
ATOM 675 O O . VAL A 1 90 ? -2.033 9.636 -7.373 1.00 96.94 90 VAL A O 1
ATOM 678 N N . HIS A 1 91 ? -0.964 7.864 -8.257 1.00 97.06 91 HIS A N 1
ATOM 679 C CA . HIS A 1 91 ? -0.548 7.277 -6.984 1.00 97.06 91 HIS A CA 1
ATOM 680 C C . HIS A 1 91 ? 0.284 8.265 -6.157 1.00 97.06 91 HIS A C 1
ATOM 682 O O . HIS A 1 91 ? -0.058 8.536 -5.010 1.00 97.06 91 HIS A O 1
ATOM 688 N N . THR A 1 92 ? 1.319 8.866 -6.748 1.00 97.19 92 THR A N 1
ATOM 689 C CA . THR A 1 92 ? 2.207 9.819 -6.061 1.00 97.19 92 THR A CA 1
ATOM 690 C C . THR A 1 92 ? 1.449 11.055 -5.573 1.00 97.19 92 THR A C 1
ATOM 692 O O . THR A 1 92 ? 1.628 11.489 -4.432 1.00 97.19 92 THR A O 1
ATOM 695 N N . GLY A 1 93 ? 0.557 11.606 -6.400 1.00 96.56 93 GLY A N 1
ATOM 696 C CA . GLY A 1 93 ? -0.270 12.758 -6.044 1.00 96.56 93 GLY A CA 1
ATOM 697 C C . GLY A 1 93 ? -1.251 12.448 -4.911 1.00 96.56 93 GLY A C 1
ATOM 698 O O . GLY A 1 93 ? -1.340 13.205 -3.944 1.00 96.56 93 GLY A O 1
ATOM 699 N N . LEU A 1 94 ? -1.941 11.305 -4.983 1.00 95.88 94 LEU A N 1
ATOM 700 C CA . LEU A 1 94 ? -2.839 10.860 -3.915 1.00 95.88 94 LEU A CA 1
ATOM 701 C C . LEU A 1 94 ? -2.070 10.555 -2.625 1.00 95.88 94 LEU A C 1
ATOM 703 O O . LEU A 1 94 ? -2.497 10.991 -1.560 1.00 95.88 94 LEU A O 1
ATOM 707 N N . ALA A 1 95 ? -0.919 9.885 -2.701 1.00 96.69 95 ALA A N 1
ATOM 708 C CA . ALA A 1 95 ? -0.072 9.594 -1.545 1.00 96.69 95 ALA A CA 1
ATOM 709 C C . ALA A 1 95 ? 0.428 10.879 -0.863 1.00 96.69 95 ALA A C 1
ATOM 711 O O . ALA A 1 95 ? 0.364 10.982 0.363 1.00 96.69 95 ALA A O 1
ATOM 712 N N . SER A 1 96 ? 0.829 11.889 -1.645 1.00 96.75 96 SER A N 1
ATOM 713 C CA . SER A 1 96 ? 1.245 13.210 -1.140 1.00 96.75 96 SER A CA 1
ATOM 714 C C . SER A 1 96 ? 0.160 13.911 -0.321 1.00 96.75 96 SER A C 1
ATOM 716 O O . SER A 1 96 ? 0.473 14.694 0.572 1.00 96.75 96 SER A O 1
ATOM 718 N N . LEU A 1 97 ? -1.116 13.641 -0.608 1.00 95.25 97 LEU A N 1
ATOM 719 C CA . LEU A 1 97 ? -2.249 14.208 0.121 1.00 95.25 97 LEU A CA 1
ATOM 720 C C . LEU A 1 97 ? -2.695 13.312 1.283 1.00 95.25 97 LEU A C 1
ATOM 722 O O . LEU A 1 97 ? -2.877 13.782 2.406 1.00 95.25 97 LEU A O 1
ATOM 726 N N . LEU A 1 98 ? -2.898 12.021 1.017 1.00 94.44 98 LEU A N 1
ATOM 727 C CA . LEU A 1 98 ? -3.495 11.083 1.963 1.00 94.44 98 LEU A CA 1
ATOM 728 C C . LEU A 1 98 ? -2.554 10.761 3.122 1.00 94.44 98 LEU A C 1
ATOM 730 O O . LEU A 1 98 ? -3.007 10.748 4.268 1.00 94.44 98 LEU A O 1
ATOM 734 N N . LEU A 1 99 ? -1.260 10.543 2.855 1.00 95.56 99 LEU A N 1
ATOM 735 C CA . LEU A 1 99 ? -0.313 10.144 3.896 1.00 95.56 99 LEU A CA 1
ATOM 736 C C . LEU A 1 99 ? -0.130 11.232 4.966 1.00 95.56 99 LEU A C 1
ATOM 738 O O . LEU A 1 99 ? -0.251 10.892 6.144 1.00 95.56 99 LEU A O 1
ATOM 742 N N . PRO A 1 100 ? 0.088 12.527 4.642 1.00 95.62 100 PRO A N 1
ATOM 743 C CA . PRO A 1 100 ? 0.226 13.559 5.672 1.00 95.62 100 PRO A CA 1
ATOM 744 C C . PRO A 1 100 ? -1.066 13.806 6.451 1.00 95.62 100 PRO A C 1
ATOM 746 O O . PRO A 1 100 ? -1.029 13.967 7.672 1.00 95.62 100 PRO A O 1
ATOM 749 N N . VAL A 1 101 ? -2.224 13.801 5.778 1.00 94.50 101 VAL A N 1
ATOM 750 C CA . VAL A 1 101 ? -3.521 13.959 6.456 1.00 94.50 101 VAL A CA 1
ATOM 751 C C . VAL A 1 101 ? -3.745 12.805 7.432 1.00 94.50 101 VAL A C 1
ATOM 753 O O . VAL A 1 101 ? -4.103 13.048 8.587 1.00 94.50 101 VAL A O 1
ATOM 756 N N . HIS A 1 102 ? -3.466 11.567 7.012 1.00 93.00 102 HIS A N 1
ATOM 757 C CA . HIS A 1 102 ? -3.523 10.409 7.895 1.00 93.00 102 HIS A CA 1
ATOM 758 C C . HIS A 1 102 ? -2.553 10.557 9.078 1.00 93.00 102 HIS A C 1
ATOM 760 O O . HIS A 1 102 ? -2.984 10.411 10.221 1.00 93.00 102 HIS A O 1
ATOM 766 N N . THR A 1 103 ? -1.291 10.957 8.852 1.00 93.75 103 THR A N 1
ATOM 767 C CA . THR A 1 103 ? -0.328 11.244 9.935 1.00 93.75 103 THR A CA 1
ATOM 768 C C . THR A 1 103 ? -0.900 12.224 10.946 1.00 93.75 103 THR A C 1
ATOM 770 O O . THR A 1 103 ? -0.860 11.970 12.148 1.00 93.75 103 THR A O 1
ATOM 773 N N . CYS A 1 104 ? -1.437 13.356 10.485 1.00 94.75 104 CYS A N 1
ATOM 774 C CA . CYS A 1 104 ? -1.971 14.386 11.364 1.00 94.75 104 CYS A CA 1
ATOM 775 C C . CYS A 1 104 ? -3.127 13.856 12.219 1.00 94.75 104 CYS A C 1
ATOM 777 O O . CYS A 1 104 ? -3.165 14.122 13.423 1.00 94.75 104 CYS A O 1
ATOM 779 N N . LEU A 1 105 ? -4.052 13.097 11.627 1.00 89.50 105 LEU A N 1
ATOM 780 C CA . LEU A 1 105 ? -5.190 12.517 12.342 1.00 89.50 105 LEU A CA 1
ATOM 781 C C . LEU A 1 105 ? -4.742 11.455 13.356 1.00 89.50 105 LEU A C 1
ATOM 783 O O . LEU A 1 105 ? -5.112 11.530 14.529 1.00 89.50 105 LEU A O 1
ATOM 787 N N . THR A 1 106 ? -3.872 10.536 12.948 1.00 86.62 106 THR A N 1
ATOM 788 C CA . THR A 1 106 ? -3.316 9.474 13.800 1.00 86.62 106 THR A CA 1
ATOM 789 C C . THR A 1 106 ? -2.502 10.053 14.963 1.00 86.62 106 THR A C 1
ATOM 791 O O . THR A 1 106 ? -2.635 9.621 16.112 1.00 86.62 106 THR A O 1
ATOM 794 N N . CYS A 1 107 ? -1.735 11.120 14.719 1.00 89.31 107 CYS A N 1
ATOM 795 C CA . CYS A 1 107 ? -1.012 11.848 15.760 1.00 89.31 107 CYS A CA 1
ATOM 796 C C . CYS A 1 107 ? -1.934 12.538 16.768 1.00 89.31 107 CYS A C 1
ATOM 798 O O . CYS A 1 107 ? -1.635 12.509 17.967 1.00 89.31 107 CYS A O 1
ATOM 800 N N . ARG A 1 108 ? -3.040 13.137 16.304 1.00 88.88 108 ARG A N 1
ATOM 801 C CA . ARG A 1 108 ? -4.051 13.781 17.162 1.00 88.88 108 ARG A CA 1
ATOM 802 C C . ARG A 1 108 ? -4.798 12.777 18.039 1.00 88.88 108 ARG A C 1
ATOM 804 O O . ARG A 1 108 ? -5.168 13.125 19.152 1.00 88.88 108 ARG A O 1
ATOM 811 N N . ARG A 1 109 ? -4.960 11.534 17.577 1.00 81.19 109 ARG A N 1
ATOM 812 C CA . ARG A 1 109 ? -5.570 10.433 18.346 1.00 81.19 109 ARG A CA 1
ATOM 813 C C . ARG A 1 109 ? -4.620 9.741 19.322 1.00 81.19 109 ARG A C 1
ATOM 815 O O . ARG A 1 109 ? -5.031 8.825 20.022 1.00 81.19 109 ARG A O 1
ATOM 822 N N . GLY A 1 110 ? -3.347 10.138 19.355 1.00 78.62 110 GLY A N 1
ATOM 823 C CA . GLY A 1 110 ? -2.336 9.478 20.185 1.00 78.62 110 GLY A CA 1
ATOM 824 C C . GLY A 1 110 ? -1.906 8.098 19.668 1.00 78.62 110 GLY A C 1
ATOM 825 O O . GLY A 1 110 ? -1.175 7.396 20.356 1.00 78.62 110 GLY A O 1
ATOM 826 N N . GLN A 1 111 ? -2.285 7.725 18.444 1.00 79.44 111 GLN A N 1
ATOM 827 C CA . GLN A 1 111 ? -2.014 6.415 17.837 1.00 79.44 111 GLN A CA 1
ATOM 828 C C . GLN A 1 111 ? -0.748 6.418 16.962 1.00 79.44 111 GLN A C 1
ATOM 830 O O . GLN A 1 111 ? -0.633 5.670 15.997 1.00 79.44 111 GLN A O 1
ATOM 835 N N . ARG A 1 112 ? 0.234 7.266 17.294 1.00 81.94 112 ARG A N 1
ATOM 836 C CA . ARG A 1 112 ? 1.448 7.519 16.484 1.00 81.94 112 ARG A CA 1
ATOM 837 C C . ARG A 1 112 ? 2.244 6.259 16.154 1.00 81.94 112 ARG A C 1
ATOM 839 O O . ARG A 1 112 ? 2.923 6.217 15.137 1.00 81.94 112 ARG A O 1
ATOM 846 N N . LEU A 1 113 ? 2.157 5.253 17.019 1.00 80.56 113 LEU A N 1
ATOM 847 C CA . LEU A 1 113 ? 2.869 3.989 16.879 1.00 80.56 113 LEU A CA 1
ATOM 848 C C . LEU A 1 113 ? 2.395 3.175 15.668 1.00 80.56 113 LEU A C 1
ATOM 850 O O . LEU A 1 113 ? 3.199 2.456 15.092 1.00 80.56 113 LEU A O 1
ATOM 854 N N . LEU A 1 114 ? 1.145 3.356 15.221 1.00 80.00 114 LEU A N 1
ATOM 855 C CA . LEU A 1 114 ? 0.629 2.708 14.008 1.00 80.00 114 LEU A CA 1
ATOM 856 C C . LEU A 1 114 ? 1.378 3.147 12.741 1.00 80.00 114 LEU A C 1
ATOM 858 O O . LEU A 1 114 ? 1.423 2.409 11.766 1.00 80.00 114 LEU A O 1
ATOM 862 N N . LEU A 1 115 ? 2.014 4.323 12.755 1.00 87.12 115 LEU A N 1
ATOM 863 C CA . LEU A 1 115 ? 2.805 4.814 11.622 1.00 87.12 115 LEU A CA 1
ATOM 864 C C . LEU A 1 115 ? 4.143 4.073 11.462 1.00 87.12 115 LEU A C 1
ATOM 866 O O . LEU A 1 115 ? 4.820 4.268 10.457 1.00 87.12 115 LEU A O 1
ATOM 870 N N . LEU A 1 116 ? 4.537 3.256 12.448 1.00 89.75 116 LEU A N 1
ATOM 871 C CA . LEU A 1 116 ? 5.760 2.450 12.402 1.00 89.75 116 LEU A CA 1
ATOM 872 C C . LEU A 1 116 ? 5.553 1.085 11.735 1.00 89.75 116 LEU A C 1
ATOM 874 O O . LEU A 1 116 ? 6.540 0.386 11.510 1.00 89.75 116 LEU A O 1
ATOM 878 N N . GLU A 1 117 ? 4.315 0.704 11.411 1.00 90.06 117 GLU A N 1
ATOM 879 C CA . GLU A 1 117 ? 4.038 -0.527 10.668 1.00 90.06 117 GLU A CA 1
ATOM 880 C C . GLU A 1 117 ? 4.705 -0.500 9.284 1.00 90.06 117 GLU A C 1
ATOM 882 O O . GLU A 1 117 ? 4.844 0.555 8.651 1.00 90.06 117 GLU A O 1
ATOM 887 N N . LEU A 1 118 ? 5.103 -1.680 8.795 1.00 93.69 118 LEU A N 1
ATOM 888 C CA . LEU A 1 118 ? 5.884 -1.826 7.563 1.00 93.69 118 LEU A CA 1
ATOM 889 C C . LEU A 1 118 ? 5.218 -1.142 6.360 1.00 93.69 118 LEU A C 1
ATOM 891 O O . LEU A 1 118 ? 5.906 -0.505 5.560 1.00 93.69 118 LEU A O 1
ATOM 895 N N . CYS A 1 119 ? 3.894 -1.256 6.224 1.00 95.62 119 CYS A N 1
ATOM 896 C CA . CYS A 1 119 ? 3.149 -0.686 5.103 1.00 95.62 119 CYS A CA 1
ATOM 897 C C . CYS A 1 119 ? 3.226 0.849 5.072 1.00 95.62 119 CYS A C 1
ATOM 899 O O . CYS A 1 119 ? 3.497 1.416 4.012 1.00 95.62 119 CYS A O 1
ATOM 901 N N . TRP A 1 120 ? 3.083 1.524 6.218 1.00 94.94 120 TRP A N 1
ATOM 902 C CA . TRP A 1 120 ? 3.203 2.981 6.314 1.00 94.94 120 TRP A CA 1
ATOM 903 C C . TRP A 1 120 ? 4.624 3.439 6.009 1.00 94.94 120 TRP A C 1
ATOM 905 O O . TRP A 1 120 ? 4.812 4.283 5.132 1.00 94.94 120 TRP A O 1
ATOM 915 N N . VAL A 1 121 ? 5.627 2.843 6.664 1.00 95.62 121 VAL A N 1
ATOM 916 C CA . VAL A 1 121 ? 7.047 3.172 6.439 1.00 95.62 121 VAL A CA 1
ATOM 917 C C . VAL A 1 121 ? 7.414 3.012 4.964 1.00 95.62 121 VAL A C 1
ATOM 919 O O . VAL A 1 121 ? 8.007 3.912 4.371 1.00 95.62 121 VAL A O 1
ATOM 922 N N . THR A 1 122 ? 6.998 1.902 4.351 1.00 96.50 122 THR A N 1
ATOM 923 C CA . THR A 1 122 ? 7.228 1.640 2.927 1.00 96.50 122 THR A CA 1
ATOM 924 C C . THR A 1 122 ? 6.592 2.715 2.050 1.00 96.50 122 THR A C 1
ATOM 926 O O . THR A 1 122 ? 7.260 3.247 1.170 1.00 96.50 122 THR A O 1
ATOM 929 N N . ASN A 1 123 ? 5.338 3.095 2.305 1.00 97.38 123 ASN A N 1
ATOM 930 C CA . ASN A 1 123 ? 4.647 4.097 1.492 1.00 97.38 123 ASN A CA 1
ATOM 931 C C . ASN A 1 123 ? 5.255 5.502 1.623 1.00 97.38 123 ASN A C 1
ATOM 933 O O . ASN A 1 123 ? 5.327 6.211 0.624 1.00 97.38 123 ASN A O 1
ATOM 937 N N . TYR A 1 124 ? 5.751 5.906 2.800 1.00 97.19 124 TYR A N 1
ATOM 938 C CA . TYR A 1 124 ? 6.485 7.175 2.927 1.00 97.19 124 TYR A CA 1
ATOM 939 C C . TYR A 1 124 ? 7.796 7.170 2.139 1.00 97.19 124 TYR A C 1
ATOM 941 O O . TYR A 1 124 ? 8.127 8.166 1.497 1.00 97.19 124 TYR A O 1
ATOM 949 N N . LEU A 1 125 ? 8.535 6.058 2.169 1.00 95.31 125 LEU A N 1
ATOM 950 C CA . LEU A 1 125 ? 9.783 5.930 1.417 1.00 95.31 125 LEU A CA 1
ATOM 951 C C . LEU A 1 125 ? 9.526 5.923 -0.092 1.00 95.31 125 LEU A C 1
ATOM 953 O O . LEU A 1 125 ? 10.178 6.666 -0.819 1.00 95.31 125 LEU A O 1
ATOM 957 N N . VAL A 1 126 ? 8.525 5.164 -0.547 1.00 93.50 126 VAL A N 1
ATOM 958 C CA . VAL A 1 126 ? 8.083 5.150 -1.950 1.00 93.50 126 VAL A CA 1
ATOM 959 C C . VAL A 1 126 ? 7.635 6.538 -2.396 1.00 93.50 126 VAL A C 1
ATOM 961 O O . VAL A 1 126 ? 8.051 6.984 -3.460 1.00 93.50 126 VAL A O 1
ATOM 964 N N . LEU A 1 127 ? 6.853 7.254 -1.582 1.00 95.81 127 LEU A N 1
ATOM 965 C CA . LEU A 1 127 ? 6.452 8.628 -1.880 1.00 95.81 127 LEU A CA 1
ATOM 966 C C . LEU A 1 127 ? 7.669 9.547 -2.053 1.00 95.81 127 LEU A C 1
ATOM 968 O O . LEU A 1 127 ? 7.701 10.340 -2.989 1.00 95.81 127 LEU A O 1
ATOM 972 N N . GLY A 1 128 ? 8.677 9.425 -1.185 1.00 93.12 128 GLY A N 1
ATOM 973 C CA . GLY A 1 128 ? 9.935 10.158 -1.324 1.00 93.12 128 GLY A CA 1
ATOM 974 C C . GLY A 1 128 ? 10.636 9.842 -2.646 1.00 93.12 128 GLY A C 1
ATOM 975 O O . GLY A 1 128 ? 10.929 10.752 -3.417 1.00 93.12 128 GLY A O 1
ATOM 976 N N . CYS A 1 129 ? 10.846 8.557 -2.945 1.00 91.44 129 CYS A N 1
ATOM 977 C CA . CYS A 1 129 ? 11.497 8.102 -4.176 1.00 91.44 129 CYS A CA 1
ATOM 978 C C . CYS A 1 129 ? 10.757 8.556 -5.442 1.00 91.44 129 CYS A C 1
ATOM 980 O O . CYS A 1 129 ? 11.372 9.143 -6.329 1.00 91.44 129 CYS A O 1
ATOM 982 N N . LEU A 1 130 ? 9.443 8.333 -5.524 1.00 92.19 130 LEU A N 1
ATOM 983 C CA . LEU A 1 130 ? 8.637 8.758 -6.670 1.00 92.19 130 LEU A CA 1
ATOM 984 C C . LEU A 1 130 ? 8.571 10.284 -6.776 1.00 92.19 130 LEU A C 1
ATOM 986 O O . LEU A 1 130 ? 8.637 10.820 -7.877 1.00 92.19 130 LEU A O 1
ATOM 990 N N . GLY A 1 131 ? 8.506 10.990 -5.645 1.00 91.44 131 GLY A N 1
ATOM 991 C CA . GLY A 1 131 ? 8.582 12.448 -5.601 1.00 91.44 131 GLY A CA 1
ATOM 992 C C . GLY A 1 131 ? 9.878 12.979 -6.213 1.00 91.44 131 GLY A C 1
ATOM 993 O O . GLY A 1 131 ? 9.829 13.920 -7.002 1.00 91.44 131 GLY A O 1
ATOM 994 N N . PHE A 1 132 ? 11.021 12.344 -5.934 1.00 89.69 132 PHE A N 1
ATOM 995 C CA . PHE A 1 132 ? 12.287 12.697 -6.583 1.00 89.69 132 PHE A CA 1
ATOM 996 C C . PHE A 1 132 ? 12.245 12.483 -8.101 1.00 89.69 132 PHE A C 1
ATOM 998 O O . PHE A 1 132 ? 12.695 13.360 -8.835 1.00 89.69 132 PHE A O 1
ATOM 1005 N N . LEU A 1 133 ? 11.642 11.390 -8.585 1.00 90.06 133 LEU A N 1
ATOM 1006 C CA . LEU A 1 133 ? 11.467 11.166 -10.028 1.00 90.06 133 LEU A CA 1
ATOM 1007 C C . LEU A 1 133 ? 10.574 12.236 -10.672 1.00 90.06 133 LEU A C 1
ATOM 1009 O O . LEU A 1 133 ? 10.897 12.740 -11.745 1.00 90.06 133 LEU A O 1
ATOM 1013 N N . VAL A 1 134 ? 9.483 12.636 -10.008 1.00 91.06 134 VAL A N 1
ATOM 1014 C CA . VAL A 1 134 ? 8.629 13.743 -10.476 1.00 91.06 134 VAL A CA 1
ATOM 1015 C C . VAL A 1 134 ? 9.425 15.046 -10.564 1.00 91.06 134 VAL A C 1
ATOM 1017 O O . VAL A 1 134 ? 9.290 15.777 -11.541 1.00 91.06 134 VAL A O 1
ATOM 1020 N N . VAL A 1 135 ? 10.271 15.339 -9.573 1.00 89.62 135 VAL A N 1
ATOM 1021 C CA . VAL A 1 135 ? 11.122 16.537 -9.592 1.00 89.62 135 VAL A CA 1
ATOM 1022 C C . VAL A 1 135 ? 12.099 16.500 -10.767 1.00 89.62 135 VAL A C 1
ATOM 1024 O O . VAL A 1 135 ? 12.199 17.503 -11.471 1.00 89.62 135 VAL A O 1
ATOM 1027 N N . SER A 1 136 ? 12.754 15.364 -11.030 1.00 85.56 136 SER A N 1
ATOM 1028 C CA . SER A 1 136 ? 13.648 15.204 -12.188 1.00 85.56 136 SER A CA 1
ATOM 1029 C C . SER A 1 136 ? 12.933 15.392 -13.531 1.00 85.56 136 SER A C 1
ATOM 1031 O O . SER A 1 136 ? 13.530 15.926 -14.459 1.00 85.56 136 SER A O 1
ATOM 1033 N N . LEU A 1 137 ? 11.648 15.030 -13.638 1.00 87.25 137 LEU A N 1
ATOM 1034 C CA . LEU A 1 137 ? 10.854 15.277 -14.850 1.00 87.25 137 LEU A CA 1
ATOM 1035 C C . LEU A 1 137 ? 10.493 16.755 -15.056 1.00 87.25 137 LEU A C 1
ATOM 1037 O O . LEU A 1 137 ? 10.343 17.202 -16.190 1.00 87.25 137 LEU A O 1
ATOM 1041 N N . VAL A 1 138 ? 10.287 17.507 -13.973 1.00 88.31 138 VAL A N 1
ATOM 1042 C CA . VAL A 1 138 ? 9.831 18.907 -14.041 1.00 88.31 138 VAL A CA 1
ATOM 1043 C C . VAL A 1 138 ? 11.006 19.888 -14.105 1.00 88.31 138 VAL A C 1
ATOM 1045 O O . VAL A 1 138 ? 10.878 20.955 -14.705 1.00 88.31 138 VAL A O 1
ATOM 1048 N N . LEU A 1 139 ? 12.143 19.548 -13.492 1.00 87.19 139 LEU A N 1
ATOM 1049 C CA . LEU A 1 139 ? 13.338 20.390 -13.429 1.00 87.19 139 LEU A CA 1
ATOM 1050 C C . LEU A 1 139 ? 14.461 19.813 -14.310 1.00 87.19 139 LEU A C 1
ATOM 1052 O O . LEU A 1 139 ? 15.191 18.926 -13.861 1.00 87.19 139 LEU A O 1
ATOM 1056 N N . PRO A 1 140 ? 14.647 20.323 -15.543 1.00 76.12 140 PRO A N 1
ATOM 1057 C CA . PRO A 1 140 ? 15.687 19.824 -16.438 1.00 76.12 140 PRO A CA 1
ATOM 1058 C C . PRO A 1 140 ? 17.091 20.064 -15.857 1.00 76.12 140 PRO A C 1
ATOM 1060 O O . PRO A 1 140 ? 17.378 21.134 -15.319 1.00 76.12 140 PRO A O 1
ATOM 1063 N N . GLY A 1 141 ? 17.975 19.068 -15.988 1.00 72.44 141 GLY A N 1
ATOM 1064 C CA . GLY A 1 141 ? 19.369 19.118 -15.516 1.00 72.44 141 GLY A CA 1
ATOM 1065 C C . GLY A 1 141 ? 19.601 18.598 -14.092 1.00 72.44 141 GLY A C 1
ATOM 1066 O O . GLY A 1 141 ? 20.726 18.660 -13.599 1.00 72.44 141 GLY A O 1
ATOM 1067 N N . VAL A 1 142 ? 18.562 18.084 -13.429 1.00 72.00 142 VAL A N 1
ATOM 1068 C CA . VAL A 1 142 ? 18.635 17.523 -12.074 1.00 72.00 142 VAL A CA 1
ATOM 1069 C C . VAL A 1 142 ? 18.498 15.994 -12.143 1.00 72.00 142 VAL A C 1
ATOM 1071 O O . VAL A 1 142 ? 17.420 15.434 -11.938 1.00 72.00 142 VAL A O 1
ATOM 1074 N N . GLU A 1 143 ? 19.605 15.305 -12.440 1.00 72.62 143 GLU A N 1
ATOM 1075 C CA . GLU A 1 143 ? 19.702 13.844 -12.290 1.00 72.62 143 GLU A CA 1
ATOM 1076 C C . GLU A 1 143 ? 19.865 13.491 -10.808 1.00 72.62 143 GLU A C 1
ATOM 1078 O O . GLU A 1 143 ? 20.938 13.640 -10.221 1.00 72.62 143 GLU A O 1
ATOM 1083 N N . LEU A 1 144 ? 18.776 13.045 -10.178 1.00 69.69 144 LEU A N 1
ATOM 1084 C CA . LEU A 1 144 ? 18.760 12.705 -8.749 1.00 69.69 144 LEU A CA 1
ATOM 1085 C C . LEU A 1 144 ? 19.039 11.226 -8.472 1.00 69.69 144 LEU A C 1
ATOM 1087 O O . LEU A 1 144 ? 19.289 10.860 -7.324 1.00 69.69 144 LEU A O 1
ATOM 1091 N N . ALA A 1 145 ? 18.993 10.372 -9.495 1.00 79.94 145 ALA A N 1
ATOM 1092 C CA . ALA A 1 145 ? 19.225 8.942 -9.366 1.00 79.94 145 ALA A CA 1
ATOM 1093 C C . ALA A 1 145 ? 19.908 8.396 -10.623 1.00 79.94 145 ALA A C 1
ATOM 1095 O O . ALA A 1 145 ? 19.490 8.700 -11.736 1.00 79.94 145 ALA A O 1
ATOM 1096 N N . SER A 1 146 ? 20.935 7.561 -10.441 1.00 86.06 146 SER A N 1
ATOM 1097 C CA . SER A 1 146 ? 21.537 6.816 -11.550 1.00 86.06 146 SER A CA 1
ATOM 1098 C C . SER A 1 146 ? 20.555 5.784 -12.110 1.00 86.06 146 SER A C 1
ATOM 1100 O O . SER A 1 146 ? 19.688 5.292 -11.381 1.00 86.06 146 SER A O 1
ATOM 1102 N N . GLY A 1 147 ? 20.733 5.373 -13.369 1.00 87.31 147 GLY A N 1
ATOM 1103 C CA . GLY A 1 147 ? 19.886 4.337 -13.968 1.00 87.31 147 GLY A CA 1
ATOM 1104 C C . GLY A 1 147 ? 19.898 3.012 -13.191 1.00 87.31 147 GLY A C 1
ATOM 1105 O O . GLY A 1 147 ? 18.864 2.370 -13.022 1.00 87.31 147 GLY A O 1
ATOM 1106 N N . GLU A 1 148 ? 21.037 2.640 -12.600 1.00 89.12 148 GLU A N 1
ATOM 1107 C CA . GLU A 1 148 ? 21.123 1.476 -11.709 1.00 89.12 148 GLU A CA 1
ATOM 1108 C C . GLU A 1 148 ? 20.295 1.657 -10.423 1.00 89.12 148 GLU A C 1
ATOM 1110 O O . GLU A 1 148 ? 19.629 0.721 -9.979 1.00 89.12 148 GLU A O 1
ATOM 1115 N N . THR A 1 149 ? 20.266 2.869 -9.858 1.00 90.19 149 THR A N 1
ATOM 1116 C CA . THR A 1 149 ? 19.433 3.194 -8.686 1.00 90.19 149 THR A CA 1
ATOM 1117 C C . THR A 1 149 ? 17.950 3.103 -9.026 1.00 90.19 149 THR A C 1
ATOM 1119 O O . THR A 1 149 ? 17.181 2.529 -8.255 1.00 90.19 149 THR A O 1
ATOM 1122 N N . VAL A 1 150 ? 17.543 3.619 -10.189 1.00 90.75 150 VAL A N 1
ATOM 1123 C CA . VAL A 1 150 ? 16.159 3.525 -10.677 1.00 90.75 150 VAL A CA 1
ATOM 1124 C C . VAL A 1 150 ? 15.770 2.062 -10.904 1.00 90.75 150 VAL A C 1
ATOM 1126 O O . VAL A 1 150 ? 14.712 1.636 -10.441 1.00 90.75 150 VAL A O 1
ATOM 1129 N N . ARG A 1 151 ? 16.651 1.263 -11.522 1.00 93.12 151 ARG A N 1
ATOM 1130 C CA . ARG A 1 151 ? 16.461 -0.182 -11.729 1.00 93.12 151 ARG A CA 1
ATOM 1131 C C . ARG A 1 151 ? 16.268 -0.930 -10.410 1.00 93.12 151 ARG A C 1
ATOM 1133 O O . ARG A 1 151 ? 15.280 -1.642 -10.241 1.00 93.12 151 ARG A O 1
ATOM 1140 N N . ALA A 1 152 ? 17.190 -0.756 -9.465 1.00 93.50 152 ALA A N 1
ATOM 1141 C CA . ALA A 1 152 ? 17.116 -1.400 -8.156 1.00 93.50 152 ALA A CA 1
ATOM 1142 C C . ALA A 1 152 ? 15.882 -0.934 -7.363 1.00 93.50 152 ALA A C 1
ATOM 1144 O O . ALA A 1 152 ? 15.207 -1.743 -6.724 1.00 93.50 152 ALA A O 1
ATOM 1145 N N . GLY A 1 153 ? 15.560 0.360 -7.440 1.00 94.44 153 GLY A N 1
ATOM 1146 C CA . GLY A 1 153 ? 14.376 0.953 -6.828 1.00 94.44 153 GLY A CA 1
ATOM 1147 C C . GLY A 1 153 ? 13.078 0.373 -7.383 1.00 94.44 153 GLY A C 1
ATOM 1148 O O . GLY A 1 153 ? 12.186 0.047 -6.603 1.00 94.44 153 GLY A O 1
ATOM 1149 N N . TRP A 1 154 ? 12.991 0.170 -8.701 1.00 95.50 154 TRP A N 1
ATOM 1150 C CA . TRP A 1 154 ? 11.848 -0.476 -9.344 1.00 95.50 154 TRP A CA 1
ATOM 1151 C C . TRP A 1 154 ? 11.641 -1.907 -8.843 1.00 95.50 154 TRP A C 1
ATOM 1153 O O . TRP A 1 154 ? 10.538 -2.243 -8.416 1.00 95.50 154 TRP A O 1
ATOM 1163 N N . TYR A 1 155 ? 12.685 -2.742 -8.830 1.00 97.12 155 TYR A N 1
ATOM 1164 C CA . TYR A 1 155 ? 12.550 -4.126 -8.365 1.00 97.12 155 TYR A CA 1
ATOM 1165 C C . TYR A 1 155 ? 12.194 -4.211 -6.882 1.00 97.12 155 TYR A C 1
ATOM 1167 O O . TYR A 1 155 ? 11.332 -5.004 -6.501 1.00 97.12 155 TYR A O 1
ATOM 1175 N N . LEU A 1 156 ? 12.795 -3.362 -6.043 1.00 97.56 156 LEU A N 1
ATOM 1176 C CA . LEU A 1 156 ? 12.430 -3.275 -4.632 1.00 97.56 156 LEU A CA 1
ATOM 1177 C C . LEU A 1 156 ? 10.969 -2.835 -4.460 1.00 97.56 156 LEU A C 1
ATOM 1179 O O . LEU A 1 156 ? 10.226 -3.467 -3.708 1.00 97.56 156 LEU A O 1
ATOM 1183 N N . PHE A 1 157 ? 10.543 -1.789 -5.173 1.00 97.69 157 PHE A N 1
ATOM 1184 C CA . PHE A 1 157 ? 9.160 -1.317 -5.158 1.00 97.69 157 PHE A CA 1
ATOM 1185 C C . PHE A 1 157 ? 8.194 -2.420 -5.587 1.00 97.69 157 PHE A C 1
ATOM 1187 O O . PHE A 1 157 ? 7.232 -2.686 -4.870 1.00 97.69 157 PHE A O 1
ATOM 1194 N N . PHE A 1 158 ? 8.476 -3.104 -6.697 1.00 98.38 158 PHE A N 1
ATOM 1195 C CA . PHE A 1 158 ? 7.662 -4.209 -7.188 1.00 98.38 158 PHE A CA 1
ATOM 1196 C C . PHE A 1 158 ? 7.534 -5.313 -6.133 1.00 98.38 158 PHE A C 1
ATOM 1198 O O . PHE A 1 158 ? 6.423 -5.740 -5.819 1.00 98.38 158 PHE A O 1
ATOM 1205 N N . MET A 1 159 ? 8.652 -5.742 -5.538 1.00 98.56 159 MET A N 1
ATOM 1206 C CA . MET A 1 159 ? 8.661 -6.796 -4.520 1.00 98.56 159 MET A CA 1
ATOM 1207 C C . MET A 1 159 ? 7.860 -6.418 -3.272 1.00 98.56 159 MET A C 1
ATOM 1209 O O . MET A 1 159 ? 7.175 -7.270 -2.708 1.00 98.56 159 MET A O 1
ATOM 1213 N N . LEU A 1 160 ? 7.909 -5.154 -2.846 1.00 98.50 160 LEU A N 1
ATOM 1214 C CA . LEU A 1 160 ? 7.140 -4.663 -1.701 1.00 98.50 160 LEU A CA 1
ATOM 1215 C C . LEU A 1 160 ? 5.650 -4.503 -2.038 1.00 98.50 160 LEU A C 1
ATOM 1217 O O . LEU A 1 160 ? 4.799 -4.937 -1.262 1.00 98.50 160 LEU A O 1
ATOM 1221 N N . ALA A 1 161 ? 5.337 -3.927 -3.200 1.00 98.44 161 ALA A N 1
ATOM 1222 C CA . ALA A 1 161 ? 3.980 -3.672 -3.674 1.00 98.44 161 ALA A CA 1
ATOM 1223 C C . ALA A 1 161 ? 3.210 -4.967 -3.972 1.00 98.44 161 ALA A C 1
ATOM 1225 O O . ALA A 1 161 ? 2.112 -5.161 -3.456 1.00 98.44 161 ALA A O 1
ATOM 1226 N N . ALA A 1 162 ? 3.791 -5.869 -4.769 1.00 98.50 162 ALA A N 1
ATOM 1227 C CA . ALA A 1 162 ? 3.183 -7.152 -5.115 1.00 98.50 162 ALA A CA 1
ATOM 1228 C C . ALA A 1 162 ? 3.283 -8.184 -3.981 1.00 98.50 162 ALA A C 1
ATOM 1230 O O . ALA A 1 162 ? 2.453 -9.087 -3.902 1.00 98.50 162 ALA A O 1
ATOM 1231 N N . GLY A 1 163 ? 4.269 -8.047 -3.092 1.00 98.38 163 GLY A N 1
ATOM 1232 C CA . GLY A 1 163 ? 4.447 -8.926 -1.944 1.00 98.38 163 GLY A CA 1
ATOM 1233 C C . GLY A 1 163 ? 3.640 -8.460 -0.734 1.00 98.38 163 GLY A C 1
ATOM 1234 O O . GLY A 1 163 ? 2.414 -8.594 -0.735 1.00 98.38 163 GLY A O 1
ATOM 1235 N N . PRO A 1 164 ? 4.289 -7.942 0.322 1.00 97.69 164 PRO A N 1
ATOM 1236 C CA . PRO A 1 164 ? 3.640 -7.719 1.608 1.00 97.69 164 PRO A CA 1
ATOM 1237 C C . PRO A 1 164 ? 2.511 -6.684 1.557 1.00 97.69 164 PRO A C 1
ATOM 1239 O O . PRO A 1 164 ? 1.510 -6.864 2.251 1.00 97.69 164 PRO A O 1
ATOM 1242 N N . LEU A 1 165 ? 2.612 -5.627 0.740 1.00 97.50 165 LEU A N 1
ATOM 1243 C CA . LEU A 1 165 ? 1.558 -4.605 0.645 1.00 97.50 165 LEU A CA 1
ATOM 1244 C C . LEU A 1 165 ? 0.309 -5.147 -0.062 1.00 97.50 165 LEU A C 1
ATOM 1246 O O . LEU A 1 165 ? -0.795 -4.931 0.425 1.00 97.50 165 LEU A O 1
ATOM 1250 N N . GLY A 1 166 ? 0.475 -5.886 -1.161 1.00 96.75 166 GLY A N 1
ATOM 1251 C CA . GLY A 1 166 ? -0.633 -6.530 -1.864 1.00 96.75 166 GLY A CA 1
ATOM 1252 C C . GLY A 1 166 ? -1.283 -7.638 -1.035 1.00 96.75 166 GLY A C 1
ATOM 1253 O O . GLY A 1 166 ? -2.499 -7.642 -0.859 1.00 96.75 166 GLY A O 1
ATOM 1254 N N . ALA A 1 167 ? -0.482 -8.532 -0.449 1.00 96.25 167 ALA A N 1
ATOM 1255 C CA . ALA A 1 167 ? -0.987 -9.687 0.297 1.00 96.25 167 ALA A CA 1
ATOM 1256 C C . ALA A 1 167 ? -1.754 -9.282 1.569 1.00 96.25 167 ALA A C 1
ATOM 1258 O O . ALA A 1 167 ? -2.694 -9.965 1.983 1.00 96.25 167 ALA A O 1
ATOM 1259 N N . SER A 1 168 ? -1.389 -8.149 2.177 1.00 92.25 168 SER A N 1
ATOM 1260 C CA . SER A 1 168 ? -2.079 -7.620 3.360 1.00 92.25 168 SER A CA 1
ATOM 1261 C C . SER A 1 168 ? -3.490 -7.107 3.074 1.00 92.25 168 SER A C 1
ATOM 1263 O O . SER A 1 168 ? -4.291 -7.044 4.001 1.00 92.25 168 SER A O 1
ATOM 1265 N N . VAL A 1 169 ? -3.862 -6.838 1.815 1.00 92.06 169 VAL A N 1
ATOM 1266 C CA . VAL A 1 169 ? -5.257 -6.506 1.473 1.00 92.06 169 VAL A CA 1
ATOM 1267 C C . VAL A 1 169 ? -6.195 -7.630 1.918 1.00 92.06 169 VAL A C 1
ATOM 1269 O O . VAL A 1 169 ? -7.175 -7.390 2.621 1.00 92.06 169 VAL A O 1
ATOM 1272 N N . ALA A 1 170 ? -5.858 -8.872 1.563 1.00 90.94 170 ALA A N 1
ATOM 1273 C CA . ALA A 1 170 ? -6.617 -10.044 1.975 1.00 90.94 170 ALA A CA 1
ATOM 1274 C C . ALA A 1 170 ? -6.358 -10.415 3.444 1.00 90.94 170 ALA A C 1
ATOM 1276 O O . ALA A 1 170 ? -7.302 -10.745 4.158 1.00 90.94 170 ALA A O 1
ATOM 1277 N N . ALA A 1 171 ? -5.099 -10.351 3.896 1.00 87.38 171 ALA A N 1
ATOM 1278 C CA . ALA A 1 171 ? -4.709 -10.884 5.201 1.00 87.38 171 ALA A CA 1
ATOM 1279 C C . ALA A 1 171 ? -5.203 -10.058 6.398 1.00 87.38 171 ALA A C 1
ATOM 1281 O O . ALA A 1 171 ? -5.522 -10.644 7.425 1.00 87.38 171 ALA A O 1
ATOM 1282 N N . THR A 1 172 ? -5.280 -8.727 6.295 1.00 82.50 172 THR A N 1
ATOM 1283 C CA . THR A 1 172 ? -5.619 -7.861 7.444 1.00 82.50 172 THR A CA 1
ATOM 1284 C C . THR A 1 172 ? -7.015 -7.246 7.354 1.00 82.50 172 THR A C 1
ATOM 1286 O O . THR A 1 172 ? -7.325 -6.314 8.089 1.00 82.50 172 THR A O 1
ATOM 1289 N N . GLY A 1 173 ? -7.872 -7.719 6.443 1.00 81.56 173 GLY A N 1
ATOM 1290 C CA . GLY A 1 173 ? -9.252 -7.232 6.383 1.00 81.56 173 GLY A CA 1
ATOM 1291 C C . GLY A 1 173 ? -9.386 -5.767 5.934 1.00 81.56 173 GLY A C 1
ATOM 1292 O O . GLY A 1 173 ? -10.277 -5.061 6.411 1.00 81.56 173 GLY A O 1
ATOM 1293 N N . ASN A 1 174 ? -8.498 -5.282 5.055 1.00 86.38 174 ASN A N 1
ATOM 1294 C CA . ASN A 1 174 ? -8.588 -3.931 4.496 1.00 86.38 174 ASN A CA 1
ATOM 1295 C C . ASN A 1 174 ? -9.820 -3.775 3.580 1.00 86.38 174 ASN A C 1
ATOM 1297 O O . ASN A 1 174 ? -9.745 -3.919 2.359 1.00 86.38 174 ASN A O 1
ATOM 1301 N N . ALA A 1 175 ? -10.953 -3.420 4.182 1.00 88.50 175 ALA A N 1
ATOM 1302 C CA . ALA A 1 175 ? -12.220 -3.250 3.486 1.00 88.50 175 ALA A CA 1
ATOM 1303 C C . ALA A 1 175 ? -12.343 -1.907 2.747 1.00 88.50 175 ALA A C 1
ATOM 1305 O O . ALA A 1 175 ? -11.967 -0.836 3.242 1.00 88.50 175 ALA A O 1
ATOM 1306 N N . LEU A 1 176 ? -12.997 -1.940 1.586 1.00 91.19 176 LEU A N 1
ATOM 1307 C CA . LEU A 1 176 ? -13.364 -0.759 0.812 1.00 91.19 176 LEU A CA 1
ATOM 1308 C C . LEU A 1 176 ? -14.573 -0.045 1.432 1.00 91.19 176 LEU A C 1
ATOM 1310 O O . LEU A 1 176 ? -15.730 -0.287 1.083 1.00 91.19 176 LEU A O 1
ATOM 1314 N N . ILE A 1 177 ? -14.305 0.907 2.328 1.00 90.62 177 ILE A N 1
ATOM 1315 C CA . ILE A 1 177 ? -15.346 1.715 2.976 1.00 90.62 177 ILE A CA 1
ATOM 1316 C C . ILE A 1 177 ? -15.334 3.146 2.453 1.00 90.62 177 ILE A C 1
ATOM 1318 O O . ILE A 1 177 ? -14.636 4.019 2.960 1.00 90.62 177 ILE A O 1
ATOM 1322 N N . PHE A 1 178 ? -16.224 3.422 1.501 1.00 89.50 178 PHE A N 1
ATOM 1323 C CA . PHE A 1 178 ? -16.297 4.716 0.812 1.00 89.50 178 PHE A CA 1
ATOM 1324 C C . PHE A 1 178 ? -16.565 5.942 1.699 1.00 89.50 178 PHE A C 1
ATOM 1326 O O . PHE A 1 178 ? -16.412 7.059 1.230 1.00 89.50 178 PHE A O 1
ATOM 1333 N N . HIS A 1 179 ? -17.064 5.770 2.924 1.00 85.00 179 HIS A N 1
ATOM 1334 C CA . HIS A 1 179 ? -17.409 6.894 3.803 1.00 85.00 179 HIS A CA 1
ATOM 1335 C C . HIS A 1 179 ? -16.381 7.155 4.907 1.00 85.00 179 HIS A C 1
ATOM 1337 O O . HIS A 1 179 ? -16.491 8.170 5.590 1.00 85.00 179 HIS A O 1
ATOM 1343 N N . SER A 1 180 ? -15.398 6.267 5.077 1.00 87.81 180 SER A N 1
ATOM 1344 C CA . SER A 1 180 ? -14.362 6.392 6.099 1.00 87.81 180 SER A CA 1
ATOM 1345 C C . SER A 1 180 ? -13.044 6.776 5.440 1.00 87.81 180 SER A C 1
ATOM 1347 O O . SER A 1 180 ? -12.490 6.026 4.632 1.00 87.81 180 SER A O 1
ATOM 1349 N N . PHE A 1 181 ? -12.538 7.957 5.793 1.00 88.44 181 PHE A N 1
ATOM 1350 C CA . PHE A 1 181 ? -11.239 8.425 5.317 1.00 88.44 181 PHE A CA 1
ATOM 1351 C C . PHE A 1 181 ? -10.107 7.503 5.782 1.00 88.44 181 PHE A C 1
ATOM 1353 O O . PHE A 1 181 ? -9.226 7.181 4.994 1.00 88.44 181 PHE A O 1
ATOM 1360 N N . GLU A 1 182 ? -10.143 7.041 7.033 1.00 87.38 182 GLU A N 1
ATOM 1361 C CA . GLU A 1 182 ? -9.129 6.129 7.578 1.00 87.38 182 GLU A CA 1
ATOM 1362 C C . GLU A 1 182 ? -9.078 4.808 6.833 1.00 87.38 182 GLU A C 1
ATOM 1364 O O . GLU A 1 182 ? -7.996 4.385 6.441 1.00 87.38 182 GLU A O 1
ATOM 1369 N N . ASN A 1 183 ? -10.237 4.208 6.563 1.00 88.69 183 ASN A N 1
ATOM 1370 C CA . ASN A 1 183 ? -10.286 2.945 5.833 1.00 88.69 183 ASN A CA 1
ATOM 1371 C C . ASN A 1 183 ? -9.864 3.144 4.377 1.00 88.69 183 ASN A C 1
ATOM 1373 O O . ASN A 1 183 ? -9.179 2.300 3.815 1.00 88.69 183 ASN A O 1
ATOM 1377 N N . THR A 1 184 ? -10.205 4.292 3.783 1.00 92.19 184 THR A N 1
ATOM 1378 C CA . THR A 1 184 ? -9.728 4.652 2.442 1.00 92.19 184 THR A CA 1
ATOM 1379 C C . THR A 1 184 ? -8.206 4.809 2.417 1.00 92.19 184 THR A C 1
ATOM 1381 O O . THR A 1 184 ? -7.566 4.280 1.515 1.00 92.19 184 THR A O 1
ATOM 1384 N N . ALA A 1 185 ? -7.613 5.498 3.397 1.00 92.94 185 ALA A N 1
ATOM 1385 C CA . ALA A 1 185 ? -6.166 5.684 3.491 1.00 92.94 185 ALA A CA 1
ATOM 1386 C C . ALA A 1 185 ? -5.436 4.358 3.766 1.00 92.94 185 ALA A C 1
ATOM 1388 O O . ALA A 1 185 ? -4.426 4.089 3.123 1.00 92.94 185 ALA A O 1
ATOM 1389 N N . SER A 1 186 ? -5.977 3.519 4.657 1.00 91.31 186 SER A N 1
ATOM 1390 C CA . SER A 1 186 ? -5.463 2.171 4.927 1.00 91.31 186 SER A CA 1
ATOM 1391 C C . SER A 1 186 ? -5.505 1.318 3.661 1.00 91.31 186 SER A C 1
ATOM 1393 O O . SER A 1 186 ? -4.483 0.818 3.214 1.00 91.31 186 SER A O 1
ATOM 1395 N N . LEU A 1 187 ? -6.649 1.234 2.979 1.00 94.75 187 LEU A N 1
ATOM 1396 C CA . LEU A 1 187 ? -6.743 0.472 1.734 1.00 94.75 187 LEU A CA 1
ATOM 1397 C C . LEU A 1 187 ? -5.815 1.022 0.639 1.00 94.75 187 LEU A C 1
ATOM 1399 O O . LEU A 1 187 ? -5.209 0.253 -0.107 1.00 94.75 187 LEU A O 1
ATOM 1403 N N . PHE A 1 188 ? -5.685 2.348 0.546 1.00 96.81 188 PHE A N 1
ATOM 1404 C CA . PHE A 1 188 ? -4.845 3.015 -0.445 1.00 96.81 188 PHE A CA 1
ATOM 1405 C C . PHE A 1 188 ? -3.380 2.574 -0.355 1.00 96.81 188 PHE A C 1
ATOM 1407 O O . PHE A 1 188 ? -2.808 2.228 -1.388 1.00 96.81 188 PHE A O 1
ATOM 1414 N N . ILE A 1 189 ? -2.793 2.528 0.848 1.00 96.81 189 ILE A N 1
ATOM 1415 C CA . ILE A 1 189 ? -1.380 2.153 1.040 1.00 96.81 189 ILE A CA 1
ATOM 1416 C C . ILE A 1 189 ? -1.075 0.685 0.703 1.00 96.81 189 ILE A C 1
ATOM 1418 O O . ILE A 1 189 ? 0.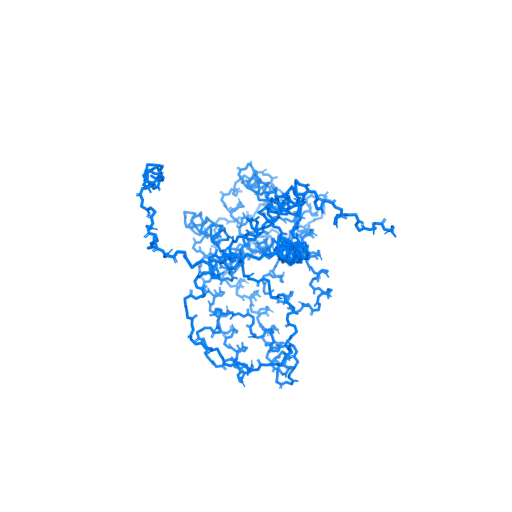093 0.312 0.586 1.00 96.81 189 ILE A O 1
ATOM 1422 N N . HIS A 1 190 ? -2.108 -0.139 0.527 1.00 97.06 190 HIS A N 1
ATOM 1423 C CA . HIS A 1 190 ? -1.990 -1.543 0.148 1.00 97.06 190 HIS A CA 1
ATOM 1424 C C . HIS A 1 190 ? -2.305 -1.761 -1.340 1.00 97.06 190 HIS A C 1
ATOM 1426 O O . HIS A 1 190 ? -1.490 -2.307 -2.083 1.00 97.06 190 HIS A O 1
ATOM 1432 N N . VAL A 1 191 ? -3.458 -1.273 -1.814 1.00 97.56 191 VAL A N 1
ATOM 1433 C CA . VAL A 1 191 ? -3.930 -1.509 -3.190 1.00 97.56 191 VAL A CA 1
ATOM 1434 C C . VAL A 1 191 ? -3.259 -0.594 -4.211 1.00 97.56 191 VAL A C 1
ATOM 1436 O O . VAL A 1 191 ? -2.943 -1.040 -5.311 1.00 97.56 191 VAL A O 1
ATOM 1439 N N . SER A 1 192 ? -3.031 0.684 -3.900 1.00 98.06 192 SER A N 1
ATOM 1440 C CA . SER A 1 192 ? -2.521 1.627 -4.906 1.00 98.06 192 SER A CA 1
ATOM 1441 C C . SER A 1 192 ? -1.071 1.340 -5.333 1.00 98.06 192 SER A C 1
ATOM 1443 O O . SER A 1 192 ? -0.809 1.376 -6.539 1.00 98.06 192 SER A O 1
ATOM 1445 N N . PRO A 1 193 ? -0.138 0.969 -4.429 1.00 98.31 193 PRO A N 1
ATOM 1446 C CA . PRO A 1 193 ? 1.184 0.484 -4.827 1.00 98.31 193 PRO A CA 1
ATOM 1447 C C . PRO A 1 193 ? 1.112 -0.767 -5.707 1.00 98.31 193 PRO A C 1
ATOM 1449 O O . PRO A 1 193 ? 1.791 -0.827 -6.729 1.00 98.31 193 PRO A O 1
ATOM 1452 N N . LEU A 1 194 ? 0.248 -1.7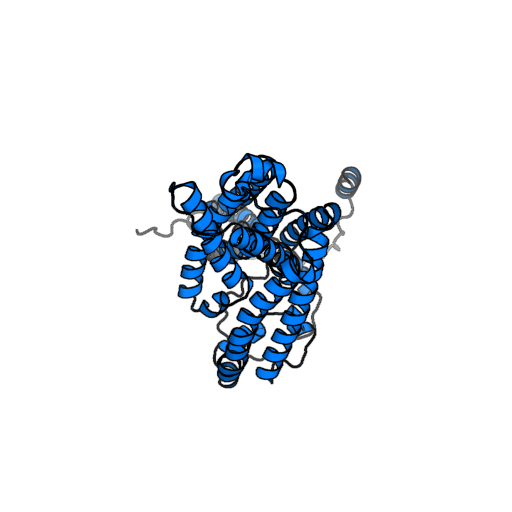32 -5.362 1.00 98.44 194 LEU A N 1
ATOM 1453 C CA . LEU A 1 194 ? 0.028 -2.950 -6.150 1.00 98.44 194 LEU A CA 1
ATOM 1454 C C . LEU A 1 194 ? -0.459 -2.622 -7.572 1.00 98.44 194 LEU A C 1
ATOM 1456 O O . LEU A 1 194 ? 0.096 -3.132 -8.543 1.00 98.44 194 LEU A O 1
ATOM 1460 N N . LEU A 1 195 ? -1.454 -1.737 -7.702 1.00 98.50 195 LEU A N 1
ATOM 1461 C CA . LEU A 1 195 ? -1.948 -1.268 -9.001 1.00 98.50 195 LEU A CA 1
ATOM 1462 C C . LEU A 1 195 ? -0.877 -0.499 -9.780 1.00 98.50 195 LEU A C 1
ATOM 1464 O O . LEU A 1 195 ? -0.787 -0.642 -10.992 1.00 98.50 195 LEU A O 1
ATOM 1468 N N . THR A 1 196 ? -0.038 0.282 -9.098 1.00 98.38 196 THR A N 1
ATOM 1469 C CA . THR A 1 196 ? 1.080 1.000 -9.727 1.00 98.38 196 THR A CA 1
ATOM 1470 C C . THR A 1 196 ? 2.113 0.034 -10.290 1.00 98.38 196 THR A C 1
ATOM 1472 O O . THR A 1 196 ? 2.489 0.163 -11.454 1.00 98.38 196 THR A O 1
ATOM 1475 N N . ALA A 1 197 ? 2.517 -0.970 -9.508 1.00 98.25 197 ALA A N 1
ATOM 1476 C CA . ALA A 1 197 ? 3.408 -2.026 -9.972 1.00 98.25 197 ALA A CA 1
ATOM 1477 C C . ALA A 1 197 ? 2.798 -2.797 -11.154 1.00 98.25 197 ALA A C 1
ATOM 1479 O O . ALA A 1 197 ? 3.484 -3.051 -12.138 1.00 98.25 197 ALA A O 1
ATOM 1480 N N . TRP A 1 198 ? 1.499 -3.107 -11.099 1.00 98.56 198 TRP A N 1
ATOM 1481 C CA . TRP A 1 198 ? 0.789 -3.769 -12.193 1.00 98.56 198 TRP A CA 1
ATOM 1482 C C . TRP A 1 198 ? 0.761 -2.924 -13.470 1.00 98.56 198 TRP A C 1
ATOM 1484 O O . TRP A 1 198 ? 1.160 -3.409 -14.525 1.00 98.56 198 TRP A O 1
ATOM 1494 N N . CYS A 1 199 ? 0.374 -1.650 -13.379 1.00 98.50 199 CYS A N 1
ATOM 1495 C CA . CYS A 1 199 ? 0.312 -0.745 -14.523 1.00 98.50 199 CYS A CA 1
ATOM 1496 C C . CYS A 1 199 ? 1.664 -0.612 -15.231 1.00 98.50 199 CYS A C 1
ATOM 1498 O O . CYS A 1 199 ? 1.714 -0.736 -16.453 1.00 98.50 199 CYS A O 1
ATOM 1500 N N . VAL A 1 200 ? 2.743 -0.385 -14.474 1.00 96.62 200 VAL A N 1
ATOM 1501 C CA . VAL A 1 200 ? 4.090 -0.208 -15.039 1.00 96.62 200 VAL A CA 1
ATOM 1502 C C . VAL A 1 200 ? 4.634 -1.523 -15.597 1.00 96.62 200 VAL A C 1
ATOM 1504 O O . VAL A 1 200 ? 5.171 -1.528 -16.696 1.00 96.62 200 VAL A O 1
ATOM 1507 N N . HIS A 1 201 ? 4.466 -2.646 -14.890 1.00 96.81 201 HIS A N 1
ATOM 1508 C CA . HIS A 1 201 ? 5.003 -3.941 -15.332 1.00 96.81 201 HIS A CA 1
ATOM 1509 C C . HIS A 1 201 ? 4.297 -4.482 -16.576 1.00 96.81 201 HIS A C 1
ATOM 1511 O O . HIS A 1 201 ? 4.944 -4.971 -17.495 1.00 96.81 201 HIS A O 1
ATOM 1517 N N . VAL A 1 202 ? 2.963 -4.389 -16.618 1.00 96.88 202 VAL A N 1
ATOM 1518 C CA . VAL A 1 202 ? 2.160 -4.899 -17.741 1.00 96.88 202 VAL A CA 1
ATOM 1519 C C . VAL A 1 202 ? 2.287 -4.009 -18.978 1.00 96.88 202 VAL A C 1
ATOM 1521 O O . VAL A 1 202 ? 2.247 -4.520 -20.092 1.00 96.88 202 VAL A O 1
ATOM 1524 N N . ASN A 1 203 ? 2.459 -2.696 -18.797 1.00 96.81 203 ASN A N 1
ATOM 1525 C CA . ASN A 1 203 ? 2.498 -1.711 -19.885 1.00 96.81 203 ASN A CA 1
ATOM 1526 C C . ASN A 1 203 ? 3.876 -1.040 -19.969 1.00 96.81 203 ASN A C 1
ATOM 1528 O O . ASN A 1 203 ? 3.980 0.175 -20.141 1.00 96.81 203 ASN A O 1
ATOM 1532 N N . LEU A 1 204 ? 4.943 -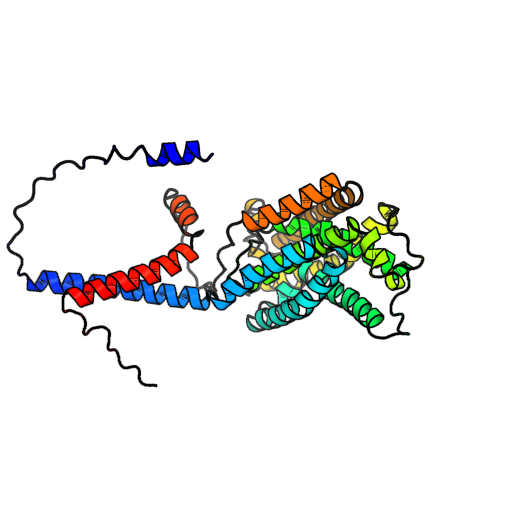1.824 -19.795 1.00 95.25 204 LEU A N 1
ATOM 1533 C CA . LEU A 1 204 ? 6.304 -1.299 -19.690 1.00 95.25 204 LEU A CA 1
ATOM 1534 C C . LEU A 1 204 ? 6.756 -0.573 -20.967 1.00 95.25 204 LEU A C 1
ATOM 1536 O O . LEU A 1 204 ? 7.414 0.463 -20.877 1.00 95.25 204 LEU A O 1
ATOM 1540 N N . ASP A 1 205 ? 6.364 -1.065 -22.143 1.00 95.50 205 ASP A N 1
ATOM 1541 C CA . ASP A 1 205 ? 6.690 -0.424 -23.422 1.00 95.50 205 ASP A CA 1
ATOM 1542 C C . ASP A 1 205 ? 6.031 0.958 -23.548 1.00 95.50 205 ASP A C 1
ATOM 1544 O O . ASP A 1 205 ? 6.699 1.940 -23.877 1.00 95.50 205 ASP A O 1
ATOM 1548 N N . ASP A 1 206 ? 4.747 1.064 -23.192 1.00 96.75 206 ASP A N 1
ATOM 1549 C CA . ASP A 1 206 ? 4.018 2.338 -23.177 1.00 96.75 206 ASP A CA 1
ATOM 1550 C C . ASP A 1 206 ? 4.590 3.303 -22.131 1.00 96.75 206 ASP A C 1
ATOM 1552 O O . ASP A 1 206 ? 4.696 4.507 -22.371 1.00 96.75 206 ASP A O 1
ATOM 1556 N N . PHE A 1 207 ? 4.992 2.783 -20.968 1.00 96.00 207 PHE A N 1
ATOM 1557 C CA . PHE A 1 207 ? 5.667 3.564 -19.937 1.00 96.00 207 PHE A CA 1
ATOM 1558 C C . PHE A 1 207 ? 7.005 4.113 -20.435 1.00 96.00 207 PHE A C 1
ATOM 1560 O O . PHE A 1 207 ? 7.280 5.301 -20.268 1.00 96.00 207 PHE A O 1
ATOM 1567 N N . ARG A 1 208 ? 7.815 3.289 -21.104 1.00 94.38 208 ARG A N 1
ATOM 1568 C CA . ARG A 1 208 ? 9.092 3.709 -21.691 1.00 94.38 208 ARG A CA 1
ATOM 1569 C C . ARG A 1 208 ? 8.899 4.747 -22.793 1.00 94.38 208 ARG A C 1
ATOM 1571 O O . ARG A 1 208 ? 9.662 5.704 -22.854 1.00 94.38 208 ARG A O 1
ATOM 1578 N N . ALA A 1 209 ? 7.869 4.595 -23.624 1.00 95.94 209 ALA A N 1
ATOM 1579 C CA . ALA A 1 209 ? 7.526 5.577 -24.649 1.00 95.94 209 ALA A CA 1
ATOM 1580 C C . ALA A 1 209 ? 7.069 6.918 -24.048 1.00 95.94 209 ALA A C 1
ATOM 1582 O O . ALA A 1 209 ? 7.377 7.976 -24.593 1.00 95.94 209 ALA A O 1
ATOM 1583 N N . ALA A 1 210 ? 6.352 6.886 -22.921 1.00 95.56 210 ALA A N 1
ATOM 1584 C CA . ALA A 1 210 ? 5.891 8.084 -22.224 1.00 95.56 210 ALA A CA 1
ATOM 1585 C C . ALA A 1 210 ? 6.993 8.791 -21.414 1.00 95.56 210 ALA A C 1
ATOM 1587 O O . ALA A 1 210 ? 6.926 10.009 -21.245 1.00 95.56 210 ALA A O 1
ATOM 1588 N N . TYR A 1 211 ? 7.985 8.046 -20.914 1.00 92.94 211 TYR A N 1
ATOM 1589 C CA . TYR A 1 211 ? 9.052 8.550 -20.043 1.00 92.94 211 TYR A CA 1
ATOM 1590 C C . TYR A 1 211 ? 10.442 8.044 -20.469 1.00 92.94 211 TYR A C 1
ATOM 1592 O O . TYR A 1 211 ? 11.109 7.358 -19.687 1.00 92.94 211 TYR A O 1
ATOM 1600 N N . PRO A 1 212 ? 10.907 8.374 -21.689 1.00 91.56 212 PRO A N 1
ATOM 1601 C CA . PRO A 1 212 ? 12.180 7.869 -22.202 1.00 91.56 212 PRO A CA 1
ATOM 1602 C C . PRO A 1 212 ? 13.364 8.286 -21.319 1.00 91.56 212 PRO A C 1
ATOM 1604 O O . PRO A 1 212 ? 14.208 7.454 -21.011 1.00 91.56 212 PRO A O 1
ATOM 1607 N N . GLU A 1 213 ? 13.347 9.523 -20.818 1.00 88.31 213 GLU A N 1
ATOM 1608 C CA . GLU A 1 213 ? 14.369 10.114 -19.938 1.00 88.31 213 GLU A CA 1
ATOM 1609 C C . GLU A 1 213 ? 14.575 9.311 -18.634 1.00 88.31 213 GLU A C 1
ATOM 1611 O O . GLU A 1 213 ? 15.666 9.285 -18.078 1.00 88.31 213 GLU A O 1
ATOM 1616 N N . LEU A 1 214 ? 13.527 8.649 -18.118 1.00 87.25 214 LEU A N 1
ATOM 1617 C CA . LEU A 1 214 ? 13.613 7.887 -16.864 1.00 87.25 214 LEU A CA 1
ATOM 1618 C C . LEU A 1 214 ? 14.198 6.487 -17.051 1.00 87.25 214 LEU A C 1
ATOM 1620 O O . LEU A 1 214 ? 14.659 5.893 -16.079 1.00 87.25 214 LEU A O 1
ATOM 1624 N N . LEU A 1 215 ? 14.108 5.934 -18.263 1.00 87.62 215 LEU A N 1
ATOM 1625 C CA . LEU A 1 215 ? 14.458 4.545 -18.570 1.00 87.62 215 LEU A CA 1
ATOM 1626 C C . LEU A 1 215 ? 15.549 4.415 -19.638 1.00 87.62 215 LEU A C 1
ATOM 1628 O O . LEU A 1 215 ? 15.809 3.304 -20.114 1.00 87.62 215 LEU A O 1
ATOM 1632 N N . GLU A 1 216 ? 16.178 5.520 -20.034 1.00 85.38 216 GLU A N 1
ATOM 1633 C CA . GLU A 1 216 ? 17.245 5.515 -21.028 1.00 85.38 216 GLU A CA 1
ATOM 1634 C C . GLU A 1 216 ? 18.406 4.626 -20.556 1.00 85.38 216 GLU A C 1
ATOM 1636 O O . GLU A 1 216 ? 18.952 4.795 -19.468 1.00 85.38 216 GLU A O 1
ATOM 1641 N N . GLY A 1 217 ? 18.741 3.607 -21.353 1.00 82.31 217 GLY A N 1
ATOM 1642 C CA . GLY A 1 217 ? 19.786 2.636 -21.015 1.00 82.31 217 GLY A CA 1
ATOM 1643 C C . GLY A 1 217 ? 19.457 1.680 -19.857 1.00 82.31 217 GLY A C 1
ATOM 1644 O O . GLY A 1 217 ? 20.319 0.893 -19.469 1.00 82.31 217 GLY A O 1
ATOM 1645 N N . ILE A 1 218 ? 18.235 1.703 -19.310 1.00 88.31 218 ILE A N 1
ATOM 1646 C CA . ILE A 1 218 ? 17.818 0.827 -18.205 1.00 88.31 218 ILE A CA 1
ATOM 1647 C C . ILE A 1 218 ? 17.018 -0.359 -18.740 1.00 88.31 218 ILE A C 1
ATOM 1649 O O . ILE A 1 218 ? 15.951 -0.183 -19.328 1.00 88.31 218 ILE A O 1
ATOM 1653 N N . GLU A 1 219 ? 17.480 -1.582 -18.481 1.00 88.00 219 GLU A N 1
ATOM 1654 C CA . GLU A 1 219 ? 16.745 -2.811 -18.802 1.00 88.00 219 GLU A CA 1
ATOM 1655 C C . GLU A 1 219 ? 16.005 -3.375 -17.581 1.00 88.00 219 GLU A C 1
ATOM 1657 O O . GLU A 1 219 ? 16.616 -3.691 -16.555 1.00 88.00 219 GLU A O 1
ATOM 1662 N N . LEU A 1 220 ? 14.678 -3.522 -17.712 1.00 88.12 220 LEU A N 1
ATOM 1663 C CA . LEU A 1 220 ? 13.782 -3.989 -16.643 1.00 88.12 220 LEU A CA 1
ATOM 1664 C C . LEU A 1 220 ? 13.202 -5.405 -16.861 1.00 88.12 220 LEU A C 1
ATOM 1666 O O . LEU A 1 220 ? 12.503 -5.911 -15.987 1.00 88.12 220 LEU A O 1
ATOM 1670 N N . HIS A 1 221 ? 13.465 -6.057 -18.002 1.00 79.00 221 HIS A N 1
ATOM 1671 C CA . HIS A 1 221 ? 12.805 -7.323 -18.373 1.00 79.00 221 HIS A CA 1
ATOM 1672 C C . HIS A 1 221 ? 13.455 -8.589 -17.801 1.00 79.00 221 HIS A C 1
ATOM 1674 O O . HIS A 1 221 ? 12.803 -9.628 -17.729 1.00 79.00 221 HIS A O 1
ATOM 1680 N N . THR A 1 222 ? 14.728 -8.530 -17.415 1.00 85.38 222 THR A N 1
ATOM 1681 C CA . THR A 1 222 ? 15.511 -9.719 -17.046 1.00 85.38 222 THR A CA 1
ATOM 1682 C C . THR A 1 222 ? 16.287 -9.498 -15.747 1.00 85.38 222 THR A C 1
ATOM 1684 O O . THR A 1 222 ? 17.518 -9.422 -15.773 1.00 85.38 222 THR A O 1
ATOM 1687 N N . PRO A 1 223 ? 15.604 -9.330 -14.599 1.00 93.81 223 PRO A N 1
ATOM 1688 C CA . PRO A 1 223 ? 16.285 -9.353 -13.314 1.00 93.81 223 PRO A CA 1
ATOM 1689 C C . PRO A 1 223 ? 16.773 -10.758 -12.978 1.00 93.81 223 PRO A C 1
ATOM 1691 O O . PRO A 1 223 ? 16.111 -11.749 -13.277 1.00 93.81 223 PRO A O 1
ATOM 1694 N N . GLU A 1 224 ? 17.870 -10.837 -12.238 1.00 95.69 224 GLU A N 1
ATOM 1695 C CA . GLU A 1 224 ? 18.223 -12.060 -11.524 1.00 95.69 224 GLU A CA 1
ATOM 1696 C C . GLU A 1 224 ? 17.336 -12.197 -10.267 1.00 95.69 224 GLU A C 1
ATOM 1698 O O . GLU A 1 224 ? 17.422 -11.351 -9.366 1.00 95.69 224 GLU A O 1
ATOM 1703 N N . PRO A 1 225 ? 16.489 -13.245 -10.142 1.00 96.69 225 PRO A N 1
ATOM 1704 C CA . PRO A 1 225 ? 15.470 -13.320 -9.089 1.00 96.69 225 PRO A CA 1
ATOM 1705 C C . PRO A 1 225 ? 16.037 -13.178 -7.671 1.00 96.69 225 PRO A C 1
ATOM 1707 O O . PRO A 1 225 ? 15.413 -12.580 -6.791 1.00 96.69 225 PRO A O 1
ATOM 1710 N N . LEU A 1 226 ? 17.223 -13.742 -7.430 1.00 96.56 226 LEU A N 1
ATOM 1711 C CA . LEU A 1 226 ? 17.838 -13.727 -6.110 1.00 96.56 226 LEU A CA 1
ATOM 1712 C C . LEU A 1 226 ? 18.509 -12.385 -5.804 1.00 96.56 226 LEU A C 1
ATOM 1714 O O . LEU A 1 226 ? 18.236 -11.794 -4.760 1.00 96.56 226 LEU A O 1
ATOM 1718 N N . THR A 1 227 ? 19.404 -11.920 -6.674 1.00 96.56 227 THR A N 1
ATOM 1719 C CA . THR A 1 227 ? 20.287 -10.778 -6.392 1.00 96.56 227 THR A CA 1
ATOM 1720 C C . THR A 1 227 ? 19.638 -9.432 -6.667 1.00 96.56 227 THR A C 1
ATOM 1722 O O . THR A 1 227 ? 19.890 -8.496 -5.910 1.00 96.56 227 THR A O 1
ATOM 1725 N N . ASP A 1 228 ? 18.786 -9.342 -7.689 1.00 95.94 228 ASP A N 1
ATOM 1726 C CA . ASP A 1 228 ? 18.166 -8.079 -8.099 1.00 95.94 228 ASP A CA 1
ATOM 1727 C C . ASP A 1 228 ? 16.829 -7.831 -7.391 1.00 95.94 228 ASP A C 1
ATOM 1729 O O . ASP A 1 228 ? 16.423 -6.680 -7.236 1.00 95.94 228 ASP A O 1
ATOM 1733 N N . MET A 1 229 ? 16.151 -8.891 -6.929 1.00 97.69 229 MET A N 1
ATOM 1734 C CA . MET A 1 229 ? 14.799 -8.793 -6.362 1.00 97.69 229 MET A CA 1
ATOM 1735 C C . MET A 1 229 ? 14.717 -9.250 -4.901 1.00 97.69 229 MET A C 1
ATOM 1737 O O . MET A 1 229 ? 14.488 -8.430 -4.008 1.00 97.69 229 MET A O 1
ATOM 1741 N N . LEU A 1 230 ? 14.911 -10.548 -4.623 1.00 98.00 230 LEU A N 1
ATOM 1742 C CA . LEU A 1 230 ? 14.702 -11.104 -3.278 1.00 98.00 230 LEU A CA 1
ATOM 1743 C C . LEU A 1 230 ? 15.659 -10.522 -2.242 1.00 98.00 230 LEU A C 1
ATOM 1745 O O . LEU A 1 230 ? 15.232 -10.129 -1.158 1.00 98.00 230 LEU A O 1
ATOM 1749 N N . LEU A 1 231 ? 16.955 -10.489 -2.546 1.00 97.81 231 LEU A N 1
ATOM 1750 C CA . LEU A 1 231 ? 17.965 -10.060 -1.589 1.00 97.81 231 LEU A CA 1
ATOM 1751 C C . LEU A 1 231 ? 17.787 -8.580 -1.191 1.00 97.81 231 LEU A C 1
ATOM 1753 O O . LEU A 1 231 ? 17.789 -8.311 0.012 1.00 97.81 231 LEU A O 1
ATOM 1757 N N . PRO A 1 232 ? 17.566 -7.623 -2.116 1.00 97.69 232 PRO A N 1
ATOM 1758 C CA . PRO A 1 232 ? 17.197 -6.253 -1.759 1.00 97.69 232 PRO A CA 1
ATOM 1759 C C . PRO A 1 232 ? 15.904 -6.160 -0.940 1.00 97.69 232 PRO A C 1
ATOM 1761 O O . PRO A 1 232 ? 15.878 -5.438 0.057 1.00 97.69 232 PRO A O 1
ATOM 1764 N N . ALA A 1 233 ? 14.864 -6.922 -1.299 1.00 98.19 233 ALA A N 1
ATOM 1765 C CA . ALA A 1 233 ? 13.594 -6.930 -0.572 1.00 98.19 233 ALA A CA 1
ATOM 1766 C C . ALA A 1 233 ? 13.758 -7.422 0.876 1.00 98.19 233 ALA A C 1
ATOM 1768 O O . ALA A 1 233 ? 13.285 -6.773 1.812 1.00 98.19 233 ALA A O 1
ATOM 1769 N N . PHE A 1 234 ? 14.504 -8.511 1.090 1.00 98.44 234 PHE A N 1
ATOM 1770 C CA . PHE A 1 234 ? 14.835 -8.989 2.432 1.00 98.44 234 PHE A CA 1
ATOM 1771 C C . PHE A 1 234 ? 15.724 -8.007 3.191 1.00 98.44 234 PHE A C 1
ATOM 1773 O O . PHE A 1 234 ? 15.472 -7.769 4.367 1.00 98.44 234 PHE A O 1
ATOM 1780 N N . ARG A 1 235 ? 16.733 -7.400 2.551 1.00 98.12 235 ARG A N 1
ATOM 1781 C 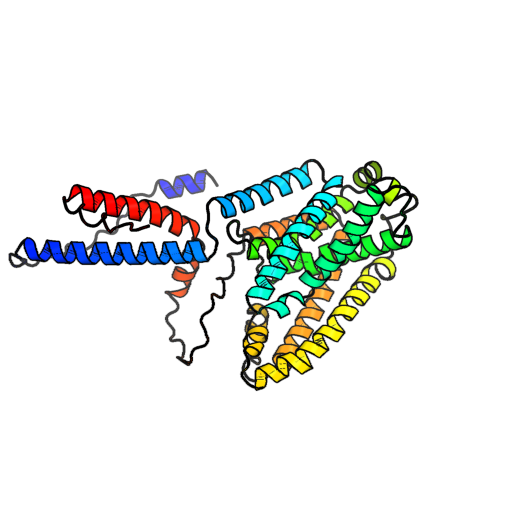CA . ARG A 1 235 ? 17.571 -6.374 3.198 1.00 98.12 235 ARG A CA 1
ATOM 1782 C C . ARG A 1 235 ? 16.717 -5.225 3.723 1.00 98.12 235 ARG A C 1
ATOM 1784 O O . ARG A 1 235 ? 16.832 -4.890 4.897 1.00 98.12 235 ARG A O 1
ATOM 1791 N N . PHE A 1 236 ? 15.834 -4.679 2.888 1.00 97.81 236 PHE A N 1
ATOM 1792 C CA . PHE A 1 236 ? 14.896 -3.635 3.294 1.00 97.81 236 PHE A CA 1
ATOM 1793 C C . PHE A 1 236 ? 14.000 -4.101 4.446 1.00 97.81 236 PHE A C 1
ATOM 1795 O O . PHE A 1 236 ? 13.878 -3.421 5.464 1.00 97.81 236 PHE A O 1
ATOM 1802 N N . TYR A 1 237 ? 13.423 -5.297 4.322 1.00 98.12 237 TYR A N 1
ATOM 1803 C CA . TYR A 1 237 ? 12.558 -5.847 5.354 1.00 98.12 237 TYR A CA 1
ATOM 1804 C C . TYR A 1 237 ? 13.284 -6.016 6.695 1.00 98.12 237 TYR A C 1
ATOM 1806 O O . TYR A 1 237 ? 12.753 -5.607 7.721 1.00 98.12 237 TYR A O 1
ATOM 1814 N N . PHE A 1 238 ? 14.513 -6.540 6.712 1.00 97.94 238 PHE A N 1
ATOM 1815 C CA . PHE A 1 238 ? 15.301 -6.685 7.938 1.00 97.94 238 PHE A CA 1
ATOM 1816 C C . PHE A 1 238 ? 15.770 -5.342 8.511 1.00 97.94 238 PHE A C 1
ATOM 1818 O O . PHE A 1 238 ? 15.822 -5.201 9.733 1.00 97.94 238 PHE A O 1
ATOM 1825 N N . MET A 1 239 ? 16.048 -4.340 7.666 1.00 97.31 239 MET A N 1
ATOM 1826 C CA . MET A 1 239 ? 16.327 -2.971 8.121 1.00 97.31 239 MET A CA 1
ATOM 1827 C C . MET A 1 239 ? 15.153 -2.374 8.904 1.00 97.31 239 MET A C 1
ATOM 1829 O O . MET A 1 239 ? 15.386 -1.619 9.843 1.00 97.31 239 MET A O 1
ATOM 1833 N N . TRP A 1 240 ? 13.912 -2.735 8.565 1.00 97.19 240 TRP A N 1
ATOM 1834 C CA . TRP A 1 240 ? 12.724 -2.375 9.343 1.00 97.19 240 TRP A CA 1
ATOM 1835 C C . TRP A 1 240 ? 12.488 -3.324 10.531 1.00 97.19 240 TRP A C 1
ATOM 1837 O O . TRP A 1 240 ? 12.297 -2.874 11.662 1.00 97.19 240 TRP A O 1
ATOM 1847 N N . LEU A 1 241 ? 12.548 -4.640 10.302 1.00 96.06 241 LEU A N 1
ATOM 1848 C CA . LEU A 1 241 ? 12.186 -5.670 11.277 1.00 96.06 241 LEU A CA 1
ATOM 1849 C C . LEU A 1 241 ? 13.059 -5.600 12.526 1.00 96.06 241 LEU A C 1
ATOM 1851 O O . LEU A 1 241 ? 12.540 -5.761 13.623 1.00 96.06 241 LEU A O 1
ATOM 1855 N N . LEU A 1 242 ? 14.368 -5.371 12.391 1.00 96.44 242 LEU A N 1
ATOM 1856 C CA . LEU A 1 242 ? 15.293 -5.348 13.528 1.00 96.44 242 LEU A CA 1
ATOM 1857 C C . LEU A 1 242 ? 14.997 -4.208 14.523 1.00 96.44 242 LEU A C 1
ATOM 1859 O O . LEU A 1 242 ? 14.754 -4.513 15.697 1.00 96.44 242 LEU A O 1
ATOM 1863 N N . PRO A 1 243 ? 14.969 -2.919 14.120 1.00 96.06 243 PRO A N 1
ATOM 1864 C CA . PRO A 1 243 ? 14.621 -1.837 15.038 1.00 96.06 243 PRO A CA 1
ATOM 1865 C C . PRO A 1 243 ? 13.174 -1.939 15.527 1.00 96.06 243 PRO A C 1
ATOM 1867 O O . PRO A 1 243 ? 12.928 -1.697 16.710 1.00 96.06 243 PRO A O 1
ATOM 1870 N N . TYR A 1 244 ? 12.233 -2.358 14.673 1.00 92.81 244 TYR A N 1
ATOM 1871 C CA . TYR A 1 244 ? 10.841 -2.562 15.077 1.00 92.81 244 TYR A CA 1
ATOM 1872 C C . TYR A 1 244 ? 10.717 -3.664 16.142 1.00 92.81 244 TYR A C 1
ATOM 1874 O O . TYR A 1 244 ? 10.074 -3.462 17.170 1.00 92.81 244 TYR A O 1
ATOM 1882 N N . SER A 1 245 ? 11.410 -4.795 15.970 1.00 93.25 245 SER A N 1
ATOM 1883 C CA . SER A 1 245 ? 11.451 -5.894 16.947 1.00 93.25 245 SER A CA 1
ATOM 1884 C C . SER A 1 245 ? 12.052 -5.447 18.274 1.00 93.25 245 SER A C 1
ATOM 1886 O O . SER A 1 245 ? 11.506 -5.755 19.333 1.00 93.25 245 SER A O 1
ATOM 1888 N N . ALA A 1 246 ? 13.163 -4.704 18.234 1.00 94.62 246 ALA A N 1
ATOM 1889 C CA . ALA A 1 246 ? 13.792 -4.163 19.434 1.00 94.62 246 ALA A CA 1
ATOM 1890 C C . ALA A 1 246 ? 12.834 -3.220 20.174 1.00 94.62 246 ALA A C 1
ATOM 1892 O O . ALA A 1 246 ? 12.634 -3.360 21.379 1.00 94.62 246 ALA A O 1
ATOM 1893 N N . TRP A 1 247 ? 12.180 -2.309 19.456 1.00 91.75 247 TRP A N 1
ATOM 1894 C CA . TRP A 1 247 ? 11.187 -1.404 20.025 1.00 91.75 247 TRP A CA 1
ATOM 1895 C C . TRP A 1 247 ? 9.981 -2.155 20.621 1.00 91.75 247 TRP A C 1
ATOM 1897 O O . TRP A 1 247 ? 9.625 -1.924 21.781 1.00 91.75 247 TRP A O 1
ATOM 1907 N N . LEU A 1 248 ? 9.400 -3.111 19.892 1.00 87.25 248 LEU A N 1
ATOM 1908 C CA . LEU A 1 248 ? 8.247 -3.895 20.339 1.00 87.25 248 LEU A CA 1
ATOM 1909 C C . LEU A 1 248 ? 8.578 -4.724 21.593 1.00 87.25 248 LEU A C 1
ATOM 1911 O O . LEU A 1 248 ? 7.821 -4.747 22.568 1.00 87.25 248 LEU A O 1
ATOM 1915 N N . LEU A 1 249 ? 9.743 -5.378 21.611 1.00 91.00 249 LEU A N 1
ATOM 1916 C CA . LEU A 1 249 ? 10.164 -6.237 22.717 1.00 91.00 249 LEU A CA 1
ATOM 1917 C C . LEU A 1 249 ? 10.650 -5.451 23.935 1.00 91.00 249 LEU A C 1
ATOM 1919 O O . LEU A 1 249 ? 10.380 -5.872 25.060 1.00 91.00 249 LEU A O 1
ATOM 1923 N N . LEU A 1 250 ? 11.357 -4.335 23.756 1.00 91.50 250 LEU A N 1
ATOM 1924 C CA . LEU A 1 250 ? 11.936 -3.585 24.874 1.00 91.50 250 LEU A CA 1
ATOM 1925 C C . LEU A 1 250 ? 10.964 -2.555 25.446 1.00 91.50 250 LEU A C 1
ATOM 1927 O O . LEU A 1 250 ? 10.859 -2.442 26.664 1.00 91.50 250 LEU A O 1
ATOM 1931 N N . VAL A 1 251 ? 10.236 -1.836 24.590 1.00 87.62 251 VAL A N 1
ATOM 1932 C CA . VAL A 1 251 ? 9.387 -0.709 24.997 1.00 87.62 251 VAL A CA 1
ATOM 1933 C C . VAL A 1 251 ? 7.943 -1.159 25.168 1.00 87.62 251 VAL A C 1
ATOM 1935 O O . VAL A 1 251 ? 7.408 -1.094 26.275 1.00 87.62 251 VAL A O 1
ATOM 1938 N N . VAL A 1 252 ? 7.315 -1.670 24.106 1.00 83.00 252 VAL A N 1
ATOM 1939 C CA . VAL A 1 252 ? 5.873 -1.985 24.113 1.00 83.00 252 VAL A CA 1
ATOM 1940 C C . VAL A 1 252 ? 5.566 -3.123 25.079 1.00 83.00 252 VAL A C 1
ATOM 1942 O O . VAL A 1 252 ? 4.682 -2.998 25.926 1.00 83.00 252 VAL A O 1
ATOM 1945 N N . SER A 1 253 ? 6.337 -4.213 25.026 1.00 83.69 253 SER A N 1
ATOM 1946 C CA . SER A 1 253 ? 6.107 -5.359 25.909 1.00 83.69 253 SER A CA 1
ATOM 1947 C C . SER A 1 253 ? 6.350 -5.032 27.389 1.00 83.69 253 SER A C 1
ATOM 1949 O O . SER A 1 253 ? 5.711 -5.623 28.261 1.00 83.69 253 SER A O 1
ATOM 1951 N N . HIS A 1 254 ? 7.267 -4.102 27.686 1.00 86.00 254 HIS A N 1
ATOM 1952 C CA . HIS A 1 254 ? 7.528 -3.634 29.044 1.00 86.00 254 HIS A CA 1
ATOM 1953 C C . HIS A 1 254 ? 6.389 -2.740 29.533 1.00 86.00 254 HIS A C 1
ATOM 1955 O O . HIS A 1 254 ? 5.824 -2.998 30.593 1.00 86.00 254 HIS A O 1
ATOM 1961 N N . ALA A 1 255 ? 5.986 -1.759 28.724 1.00 82.12 255 ALA A N 1
ATOM 1962 C CA . ALA A 1 255 ? 4.871 -0.874 29.027 1.00 82.12 255 ALA A CA 1
ATOM 1963 C C . ALA A 1 255 ? 3.556 -1.657 29.235 1.00 82.12 255 ALA A C 1
ATOM 1965 O O . ALA A 1 255 ? 2.788 -1.342 30.148 1.00 82.12 255 ALA A O 1
ATOM 1966 N N . ALA A 1 256 ? 3.312 -2.712 28.450 1.00 80.56 256 ALA A N 1
ATOM 1967 C CA . ALA A 1 256 ? 2.139 -3.576 28.596 1.00 80.56 256 ALA A CA 1
ATOM 1968 C C . ALA A 1 256 ? 2.098 -4.317 29.950 1.00 80.56 256 ALA A C 1
ATOM 1970 O O . ALA A 1 256 ? 1.023 -4.493 30.516 1.00 80.56 256 ALA A O 1
ATOM 1971 N N . ARG A 1 257 ? 3.253 -4.700 30.523 1.00 79.88 257 ARG A N 1
ATOM 1972 C CA . ARG A 1 257 ? 3.316 -5.321 31.868 1.00 79.88 257 ARG A CA 1
ATOM 1973 C C . ARG A 1 257 ? 2.896 -4.370 32.985 1.00 79.88 257 ARG A C 1
ATOM 1975 O O . ARG A 1 257 ? 2.418 -4.830 34.013 1.00 79.88 257 ARG A O 1
ATOM 1982 N N . HIS A 1 258 ? 3.086 -3.069 32.787 1.00 81.44 258 HIS A N 1
ATOM 1983 C CA . HIS A 1 258 ? 2.752 -2.033 33.764 1.00 81.44 258 HIS A CA 1
ATOM 1984 C C . HIS A 1 258 ? 1.339 -1.455 33.573 1.00 81.44 258 HIS A C 1
ATOM 1986 O O . HIS A 1 258 ? 1.033 -0.399 34.117 1.00 81.44 258 HIS A O 1
ATOM 1992 N N . GLY A 1 259 ? 0.472 -2.126 32.803 1.00 69.56 259 GLY A N 1
ATOM 1993 C CA . GLY A 1 259 ? -0.931 -1.728 32.635 1.00 69.56 259 GLY A CA 1
ATOM 1994 C C . GLY A 1 259 ? -1.139 -0.467 31.790 1.00 69.56 259 GLY A C 1
ATOM 1995 O O . GLY A 1 259 ? -2.218 0.118 31.815 1.00 69.56 259 GLY A O 1
ATOM 1996 N N . SER A 1 260 ? -0.125 -0.031 31.037 1.00 67.69 260 SER A N 1
ATOM 1997 C CA . SER A 1 260 ? -0.301 1.052 30.065 1.00 67.69 260 SER A CA 1
ATOM 1998 C C . SER A 1 260 ? -1.143 0.595 28.865 1.00 67.69 260 SER A C 1
ATOM 2000 O O . SER A 1 260 ? -1.191 -0.593 28.533 1.00 67.69 260 SER A O 1
ATOM 2002 N N . GLY A 1 261 ? -1.739 1.553 28.145 1.00 61.34 261 GLY A N 1
ATOM 2003 C CA . GLY A 1 261 ? -2.481 1.307 26.899 1.00 61.34 261 GLY A CA 1
ATOM 2004 C C . GLY A 1 261 ? -1.685 0.587 25.794 1.00 61.34 261 GLY A C 1
ATOM 2005 O O . GLY A 1 261 ? -2.272 0.173 24.801 1.00 61.34 261 GLY A O 1
ATOM 2006 N N . ALA A 1 262 ? -0.377 0.361 25.973 1.00 61.50 262 ALA A N 1
ATOM 2007 C CA . ALA A 1 262 ? 0.444 -0.498 25.119 1.00 61.50 262 ALA A CA 1
ATOM 2008 C C . ALA A 1 262 ? -0.049 -1.958 25.057 1.00 61.50 262 ALA A C 1
ATOM 2010 O O . ALA A 1 262 ? 0.218 -2.648 24.076 1.00 61.50 262 ALA A O 1
ATOM 2011 N N . ALA A 1 263 ? -0.791 -2.431 26.067 1.00 59.75 263 ALA A N 1
ATOM 2012 C CA . ALA A 1 263 ? -1.427 -3.748 26.017 1.00 59.75 263 ALA A CA 1
ATOM 2013 C C . ALA A 1 263 ? -2.469 -3.850 24.887 1.00 59.75 263 ALA A C 1
ATOM 2015 O O . ALA A 1 263 ? -2.570 -4.904 24.267 1.00 59.75 263 ALA A O 1
ATOM 2016 N N . ALA A 1 264 ? -3.172 -2.756 24.568 1.00 58.66 264 ALA A N 1
ATOM 2017 C CA . ALA A 1 264 ? -4.141 -2.725 23.472 1.00 58.66 264 ALA A CA 1
ATOM 2018 C C . ALA A 1 264 ? -3.457 -2.886 22.105 1.00 58.66 264 ALA A C 1
ATOM 2020 O O . ALA A 1 264 ? -3.972 -3.590 21.248 1.00 58.66 264 ALA A O 1
ATOM 2021 N N . TYR A 1 265 ? -2.254 -2.325 21.926 1.00 63.62 265 TYR A N 1
ATOM 2022 C CA . TYR A 1 265 ? -1.479 -2.471 20.687 1.00 63.62 265 TYR A CA 1
ATOM 2023 C C . TYR A 1 265 ? -1.131 -3.939 20.385 1.00 63.62 265 TYR A C 1
ATOM 2025 O O . TYR A 1 265 ? -1.234 -4.381 19.248 1.00 63.62 265 TYR A O 1
ATOM 2033 N N . LEU A 1 266 ? -0.785 -4.722 21.415 1.00 59.94 266 LEU A N 1
ATOM 2034 C CA . LEU A 1 266 ? -0.493 -6.158 21.287 1.00 59.94 266 LEU A CA 1
ATOM 2035 C C . LEU A 1 266 ? -1.749 -7.035 21.140 1.00 59.94 266 LEU A C 1
ATOM 2037 O O . LEU A 1 266 ? -1.624 -8.222 20.850 1.00 59.94 266 LEU A O 1
ATOM 2041 N N . GLN A 1 267 ? -2.939 -6.477 21.369 1.00 55.22 267 GLN A N 1
ATOM 2042 C CA . GLN A 1 267 ? -4.222 -7.175 21.249 1.00 55.22 267 GLN A CA 1
ATOM 2043 C C . GLN A 1 267 ? -4.899 -6.952 19.889 1.00 55.22 267 GLN A C 1
ATOM 2045 O O . GLN A 1 267 ? -5.902 -7.601 19.610 1.00 55.22 267 GLN A O 1
ATOM 2050 N N . CYS A 1 268 ? -4.365 -6.057 19.052 1.00 51.41 268 CYS A N 1
ATOM 2051 C CA . CYS A 1 268 ? -5.051 -5.558 17.860 1.00 51.41 268 CYS A CA 1
ATOM 2052 C C . CYS A 1 268 ? -5.110 -6.514 16.658 1.00 51.41 268 CYS A C 1
ATOM 2054 O O . CYS A 1 268 ? -5.812 -6.181 15.711 1.00 51.41 268 CYS A O 1
ATOM 2056 N N . GLU A 1 269 ? -4.452 -7.678 16.667 1.00 60.50 269 GLU A N 1
ATOM 2057 C CA . GLU A 1 269 ? -4.511 -8.608 15.526 1.00 60.50 269 GLU A CA 1
ATOM 2058 C C . GLU A 1 269 ? -5.321 -9.874 15.849 1.00 60.50 269 GLU A C 1
ATOM 2060 O O . GLU A 1 269 ? -4.751 -10.879 16.292 1.00 60.50 269 GLU A O 1
ATOM 2065 N N . PRO A 1 270 ? -6.653 -9.863 15.637 1.00 57.31 270 PRO A N 1
ATOM 2066 C CA . PRO A 1 270 ? -7.538 -10.978 15.988 1.00 57.31 270 PRO A CA 1
ATOM 2067 C C . PRO A 1 270 ? -7.131 -12.286 15.301 1.00 57.31 270 PRO A C 1
ATOM 2069 O O . PRO A 1 270 ? -7.252 -13.357 15.894 1.00 57.31 270 PRO A O 1
ATOM 2072 N N . LEU A 1 271 ? -6.555 -12.189 14.100 1.00 58.78 271 LEU A N 1
ATOM 2073 C CA . LEU A 1 271 ? -6.108 -13.327 13.301 1.00 58.78 271 LEU A CA 1
ATOM 2074 C C . LEU A 1 271 ? -4.913 -14.057 13.928 1.00 58.78 271 LEU A C 1
ATOM 2076 O O . LEU A 1 271 ? -4.772 -15.257 13.757 1.00 58.78 271 LEU A O 1
ATOM 2080 N N . ILE A 1 272 ? -4.060 -13.378 14.695 1.00 59.53 272 ILE A N 1
ATOM 2081 C CA . ILE A 1 272 ? -2.960 -14.037 15.420 1.00 59.53 272 ILE A CA 1
ATOM 2082 C C . ILE A 1 272 ? -3.465 -14.575 16.764 1.00 59.53 272 ILE A C 1
ATOM 2084 O O . ILE A 1 272 ? -3.029 -15.632 17.222 1.00 59.53 272 ILE A O 1
ATOM 2088 N N . MET A 1 273 ? -4.406 -13.864 17.388 1.00 59.28 273 MET A N 1
ATOM 2089 C CA . MET A 1 273 ? -4.945 -14.207 18.705 1.00 59.28 273 MET A CA 1
ATOM 2090 C C . MET A 1 273 ? -5.805 -15.476 18.678 1.00 59.28 273 MET A C 1
ATOM 2092 O O . MET A 1 273 ? -5.778 -16.230 19.648 1.00 59.28 273 MET A O 1
ATOM 2096 N N . GLU A 1 274 ? -6.516 -15.746 17.578 1.00 67.94 274 GLU A N 1
ATOM 2097 C CA . GLU A 1 274 ? -7.315 -16.970 17.421 1.00 67.94 274 GLU A CA 1
ATOM 2098 C C . GLU A 1 274 ? -6.441 -18.237 17.424 1.00 67.94 274 GLU A C 1
ATOM 2100 O O . GLU A 1 274 ? -6.787 -19.243 18.042 1.00 67.94 274 GLU A O 1
ATOM 2105 N N . TRP A 1 275 ? -5.260 -18.170 16.806 1.00 64.69 275 TRP A N 1
ATOM 2106 C CA . TRP A 1 275 ? -4.354 -19.316 16.673 1.00 64.69 275 TRP A CA 1
ATOM 2107 C C . TRP A 1 275 ? -3.366 -19.448 17.838 1.00 64.69 275 TRP A C 1
ATOM 2109 O O . TRP A 1 275 ? -2.736 -20.495 18.000 1.00 64.69 275 TRP A O 1
ATOM 2119 N N . LEU A 1 276 ? -3.218 -18.407 18.664 1.00 64.56 276 LEU A N 1
ATOM 2120 C CA . LEU A 1 276 ? -2.303 -18.394 19.803 1.00 64.56 276 LEU A CA 1
ATOM 2121 C C . LEU A 1 276 ? -3.002 -17.975 21.108 1.00 64.56 276 LEU A C 1
ATOM 2123 O O . LEU A 1 276 ? -2.907 -16.817 21.519 1.00 64.56 276 LEU A O 1
ATOM 2127 N N . PRO A 1 277 ? -3.580 -18.929 21.863 1.00 59.06 277 PRO A N 1
ATOM 2128 C CA . PRO A 1 277 ? -4.276 -18.661 23.131 1.00 59.06 277 PRO A CA 1
ATOM 2129 C C . PRO A 1 277 ? -3.381 -18.144 24.284 1.00 59.06 277 PRO A C 1
ATOM 2131 O O . PRO A 1 277 ? -3.847 -17.938 25.403 1.00 59.06 277 PRO A O 1
ATOM 2134 N N . CYS A 1 278 ? -2.084 -17.915 24.055 1.00 55.41 278 CYS A N 1
ATOM 2135 C CA . CYS A 1 278 ? -1.092 -17.596 25.092 1.00 55.41 278 CYS A CA 1
ATOM 2136 C C . CYS A 1 278 ? -0.864 -16.090 25.338 1.00 55.41 278 CYS A C 1
ATOM 2138 O O . CYS A 1 278 ? 0.001 -15.716 26.136 1.00 55.41 278 CYS A O 1
ATOM 2140 N N . THR A 1 279 ? -1.578 -15.211 24.641 1.00 57.28 279 THR A N 1
ATOM 2141 C CA . THR A 1 279 ? -1.217 -13.790 24.495 1.00 57.28 279 THR A CA 1
ATOM 2142 C C . THR A 1 279 ? -1.651 -12.898 25.661 1.00 57.28 279 THR A C 1
ATOM 2144 O O . THR A 1 279 ? -0.971 -11.915 25.957 1.00 57.28 279 THR A O 1
ATOM 2147 N N . GLY A 1 280 ? -2.697 -13.270 26.406 1.00 58.00 280 GLY A N 1
ATOM 2148 C CA . GLY A 1 280 ? -3.251 -12.432 27.481 1.00 58.00 280 GLY A CA 1
ATOM 2149 C C . GLY A 1 280 ? -2.368 -12.276 28.729 1.00 58.00 280 GLY A C 1
ATOM 2150 O O . GLY A 1 280 ? -2.454 -11.261 29.414 1.00 58.00 280 GLY A O 1
ATOM 2151 N N . THR A 1 281 ? -1.492 -13.242 29.034 1.00 68.25 281 THR A N 1
ATOM 2152 C CA . THR A 1 281 ? -0.701 -13.241 30.288 1.00 68.25 281 THR A CA 1
ATOM 2153 C C . THR A 1 281 ? 0.787 -12.944 30.091 1.00 68.25 281 THR A C 1
ATOM 2155 O O . THR A 1 281 ? 1.508 -12.707 31.062 1.00 68.25 281 THR A O 1
ATOM 2158 N N . ARG A 1 282 ? 1.289 -12.957 28.847 1.00 85.00 282 ARG A N 1
ATOM 2159 C CA . ARG A 1 282 ? 2.729 -12.869 28.544 1.00 85.00 282 ARG A CA 1
ATOM 2160 C C . ARG A 1 282 ? 2.992 -11.941 27.344 1.00 85.00 282 ARG A C 1
ATOM 2162 O O . ARG A 1 282 ? 3.236 -12.436 26.245 1.00 85.00 282 ARG A O 1
ATOM 2169 N N . PRO A 1 283 ? 3.063 -10.607 27.531 1.00 82.19 283 PRO A N 1
ATOM 2170 C CA . PRO A 1 283 ? 3.165 -9.645 26.420 1.00 82.19 283 PRO A CA 1
ATOM 2171 C C . PRO A 1 283 ? 4.425 -9.811 25.557 1.00 82.19 283 PRO A C 1
ATOM 2173 O O . PRO A 1 283 ? 4.401 -9.537 24.364 1.00 82.19 283 PRO A O 1
ATOM 2176 N N . ARG A 1 284 ? 5.531 -10.313 26.127 1.00 87.38 284 ARG A N 1
ATOM 2177 C CA . ARG A 1 284 ? 6.737 -10.649 25.346 1.00 87.38 284 ARG A CA 1
ATOM 2178 C C . ARG A 1 284 ? 6.523 -11.835 24.417 1.00 87.38 284 ARG A C 1
ATOM 2180 O O . ARG A 1 284 ? 7.031 -11.819 23.306 1.00 87.38 284 ARG A O 1
ATOM 2187 N N . LEU A 1 285 ? 5.802 -12.856 24.879 1.00 85.56 285 LEU A N 1
ATOM 2188 C CA . LEU A 1 285 ? 5.493 -14.014 24.049 1.00 85.56 285 LEU A CA 1
ATOM 2189 C C . LEU A 1 285 ? 4.556 -13.596 22.913 1.00 85.56 285 LEU A C 1
ATOM 2191 O O . LEU A 1 285 ? 4.837 -13.931 21.774 1.00 85.56 285 LEU A O 1
ATOM 2195 N N . ALA A 1 286 ? 3.532 -12.784 23.202 1.00 81.31 286 ALA A N 1
ATOM 2196 C CA . ALA A 1 286 ? 2.658 -12.214 22.175 1.00 81.31 286 ALA A CA 1
ATOM 2197 C C . ALA A 1 286 ? 3.446 -11.436 21.105 1.00 81.31 286 ALA A C 1
ATOM 2199 O O . ALA A 1 286 ? 3.288 -11.701 19.918 1.00 81.31 286 ALA A O 1
ATOM 2200 N N . ALA A 1 287 ? 4.361 -10.554 21.523 1.00 85.44 287 ALA A N 1
ATOM 2201 C CA . ALA A 1 287 ? 5.236 -9.822 20.608 1.00 85.44 287 ALA A CA 1
ATOM 2202 C C . ALA A 1 287 ? 6.118 -10.754 19.757 1.00 85.44 287 ALA A C 1
ATOM 2204 O O . ALA A 1 287 ? 6.215 -10.568 18.550 1.00 85.44 287 ALA A O 1
ATOM 2205 N N . LEU A 1 288 ? 6.739 -11.778 20.356 1.00 89.81 288 LEU A N 1
ATOM 2206 C CA . LEU A 1 288 ? 7.554 -12.752 19.617 1.00 89.81 288 LEU A CA 1
ATOM 2207 C C . LEU A 1 288 ? 6.729 -13.543 18.599 1.00 89.81 288 LEU A C 1
ATOM 2209 O O . LEU A 1 288 ? 7.184 -13.759 17.479 1.00 89.81 288 LEU A O 1
ATOM 2213 N N . CYS A 1 289 ? 5.521 -13.957 18.973 1.00 85.50 289 CYS A N 1
ATOM 2214 C CA . CYS A 1 289 ? 4.617 -14.668 18.081 1.00 85.50 289 CYS A CA 1
ATOM 2215 C C . CYS A 1 289 ? 4.154 -13.786 16.920 1.00 85.50 289 CYS A C 1
ATOM 2217 O O . CYS A 1 289 ? 4.173 -14.247 15.782 1.00 85.50 289 CYS A O 1
ATOM 2219 N N . TYR A 1 290 ? 3.822 -12.519 17.187 1.00 85.31 290 TYR A N 1
ATOM 2220 C CA . TYR A 1 290 ? 3.534 -11.536 16.145 1.00 85.31 290 TYR A CA 1
ATOM 2221 C C . TYR A 1 290 ? 4.721 -11.384 15.184 1.00 85.31 290 TYR A C 1
ATOM 2223 O O . TYR A 1 290 ? 4.550 -11.526 13.978 1.00 85.31 290 TYR A O 1
ATOM 2231 N N . LEU A 1 291 ? 5.939 -11.182 15.702 1.00 90.56 291 LEU A N 1
ATOM 2232 C CA . LEU A 1 291 ? 7.139 -11.018 14.873 1.00 90.56 291 LEU A CA 1
ATOM 2233 C C . LEU A 1 291 ? 7.429 -12.262 14.023 1.00 90.56 291 LEU A C 1
ATOM 2235 O O . LEU A 1 291 ? 7.814 -12.139 12.861 1.00 90.56 291 LEU A O 1
ATOM 2239 N N . ALA A 1 292 ? 7.222 -13.458 14.581 1.00 91.38 292 ALA A N 1
ATOM 2240 C CA . ALA A 1 292 ? 7.376 -14.714 13.855 1.00 91.38 292 ALA A CA 1
ATOM 2241 C C . ALA A 1 292 ? 6.325 -14.863 12.743 1.00 91.38 292 ALA A C 1
ATOM 2243 O O . ALA A 1 292 ? 6.683 -15.174 11.607 1.00 91.38 292 ALA A O 1
ATOM 2244 N N . ALA A 1 293 ? 5.051 -14.593 13.043 1.00 87.50 293 ALA A N 1
ATOM 2245 C CA . ALA A 1 293 ? 3.972 -14.621 12.058 1.00 87.50 293 ALA A CA 1
ATOM 2246 C C . ALA A 1 293 ? 4.213 -13.599 10.936 1.00 87.50 293 ALA A C 1
ATOM 2248 O O . ALA A 1 293 ? 4.098 -13.939 9.760 1.00 87.50 293 ALA A O 1
ATOM 2249 N N . HIS A 1 294 ? 4.638 -12.383 11.286 1.00 91.69 294 HIS A N 1
ATOM 2250 C CA . HIS A 1 294 ? 4.969 -11.328 10.334 1.00 91.69 294 HIS A CA 1
ATOM 2251 C C . HIS A 1 294 ? 6.154 -11.722 9.437 1.00 91.69 294 HIS A C 1
ATOM 2253 O O . HIS A 1 294 ? 6.079 -11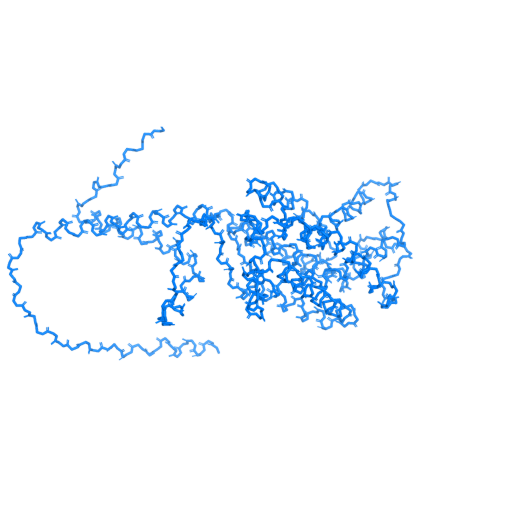.582 8.220 1.00 91.69 294 HIS A O 1
ATOM 2259 N N . LEU A 1 295 ? 7.230 -12.288 10.002 1.00 95.38 295 LEU A N 1
ATOM 2260 C CA . LEU A 1 295 ? 8.370 -12.809 9.236 1.00 95.38 295 LEU A CA 1
ATOM 2261 C C . LEU A 1 295 ? 7.948 -13.882 8.229 1.00 95.38 295 LEU A C 1
ATOM 2263 O O . LEU A 1 295 ? 8.348 -13.805 7.067 1.00 95.38 295 LEU A O 1
ATOM 2267 N N . VAL A 1 296 ? 7.138 -14.855 8.648 1.00 94.88 296 VAL A N 1
ATOM 2268 C CA . VAL A 1 296 ? 6.639 -15.909 7.754 1.00 94.88 296 VAL A CA 1
ATOM 2269 C C . VAL A 1 296 ? 5.737 -15.315 6.672 1.00 94.88 296 VAL A C 1
ATOM 2271 O O . VAL A 1 296 ? 5.959 -15.577 5.491 1.00 94.88 296 VAL A O 1
ATOM 2274 N N . GLY A 1 297 ? 4.775 -14.470 7.051 1.00 93.69 297 GLY A N 1
ATOM 2275 C CA . GLY A 1 297 ? 3.837 -13.832 6.126 1.00 93.69 297 GLY A CA 1
ATOM 2276 C C . GLY A 1 297 ? 4.538 -12.988 5.062 1.00 93.69 297 GLY A C 1
ATOM 2277 O O . GLY A 1 297 ? 4.302 -13.182 3.869 1.00 93.69 297 GLY A O 1
ATOM 2278 N N . VAL A 1 298 ? 5.468 -12.117 5.468 1.00 96.12 298 VAL A N 1
ATOM 2279 C CA . VAL A 1 298 ? 6.261 -11.304 4.533 1.00 96.12 298 VAL A CA 1
ATOM 2280 C C . VAL A 1 298 ? 7.118 -12.190 3.627 1.00 96.12 298 VAL A C 1
ATOM 2282 O O . VAL A 1 298 ? 7.126 -11.984 2.413 1.00 96.12 298 VAL A O 1
ATOM 2285 N N . SER A 1 299 ? 7.774 -13.219 4.169 1.00 97.62 299 SER A N 1
ATOM 2286 C CA . SER A 1 299 ? 8.611 -14.124 3.366 1.00 97.62 299 SER A CA 1
ATOM 2287 C C . SER A 1 299 ? 7.800 -14.859 2.294 1.00 97.62 299 SER A C 1
ATOM 2289 O O . SER A 1 299 ? 8.219 -14.911 1.140 1.00 97.62 299 SER A O 1
ATOM 2291 N N . LEU A 1 300 ? 6.617 -15.376 2.644 1.00 97.31 300 LEU A N 1
ATOM 2292 C CA . LEU A 1 300 ? 5.703 -16.008 1.686 1.00 97.31 300 LEU A CA 1
ATOM 2293 C C . LEU A 1 300 ? 5.198 -15.006 0.644 1.00 97.31 300 LEU A C 1
ATOM 2295 O O . LEU A 1 300 ? 5.130 -15.329 -0.540 1.00 97.31 300 LEU A O 1
ATOM 2299 N N . SER A 1 301 ? 4.899 -13.773 1.054 1.00 98.06 301 SER A N 1
ATOM 2300 C CA . SER A 1 301 ? 4.443 -12.733 0.131 1.00 98.06 301 SER A CA 1
ATOM 2301 C C . SER A 1 301 ? 5.507 -12.348 -0.907 1.00 98.06 301 SER A C 1
ATOM 2303 O O . SER A 1 301 ? 5.164 -12.084 -2.055 1.00 98.06 301 SER A O 1
ATOM 2305 N N . PHE A 1 302 ? 6.803 -12.406 -0.575 1.00 98.50 302 PHE A N 1
ATOM 2306 C CA . PHE A 1 302 ? 7.863 -12.215 -1.572 1.00 98.50 302 PHE A CA 1
ATOM 2307 C C . PHE A 1 302 ? 7.893 -13.327 -2.625 1.00 98.50 302 PHE A C 1
ATOM 2309 O O . PHE A 1 302 ? 8.207 -13.058 -3.783 1.00 98.50 302 PHE A O 1
ATOM 2316 N N . VAL A 1 303 ? 7.504 -14.557 -2.274 1.00 98.12 303 VAL A N 1
ATOM 2317 C CA . VAL A 1 303 ? 7.332 -15.629 -3.268 1.00 98.12 303 VAL A CA 1
ATOM 2318 C C . VAL A 1 303 ? 6.166 -15.305 -4.206 1.00 98.12 303 VAL A C 1
ATOM 2320 O O . VAL A 1 303 ? 6.304 -15.462 -5.417 1.00 98.12 303 VAL A O 1
ATOM 2323 N N . LEU A 1 304 ? 5.048 -14.784 -3.682 1.00 98.12 304 LEU A N 1
ATOM 2324 C CA . LEU A 1 304 ? 3.926 -14.318 -4.512 1.00 98.12 304 LEU A CA 1
ATOM 2325 C C . LEU A 1 304 ? 4.352 -13.183 -5.453 1.00 98.12 304 LEU A C 1
ATOM 2327 O O . LEU A 1 304 ? 3.971 -13.190 -6.621 1.00 98.12 304 LEU A O 1
ATOM 2331 N N . ALA A 1 305 ? 5.180 -12.251 -4.975 1.00 98.44 305 ALA A N 1
ATOM 2332 C CA . ALA A 1 305 ? 5.727 -11.181 -5.802 1.00 98.44 305 ALA A CA 1
ATOM 2333 C C . ALA A 1 305 ? 6.589 -11.729 -6.950 1.00 98.44 305 ALA A C 1
ATOM 2335 O O . ALA A 1 305 ? 6.414 -11.313 -8.090 1.00 98.44 305 ALA A O 1
ATOM 2336 N N . LEU A 1 306 ? 7.461 -12.711 -6.701 1.00 98.12 306 LEU A N 1
ATOM 2337 C CA . LEU A 1 306 ? 8.224 -13.352 -7.778 1.00 98.12 306 LEU A CA 1
ATOM 2338 C C . LEU A 1 306 ? 7.312 -14.032 -8.804 1.00 98.12 306 LEU A C 1
ATOM 2340 O O . LEU A 1 306 ? 7.508 -13.862 -10.006 1.00 98.12 306 LEU A O 1
ATOM 2344 N N . LEU A 1 307 ? 6.296 -14.769 -8.347 1.00 98.06 307 LEU A N 1
ATOM 2345 C CA . LEU A 1 307 ? 5.318 -15.385 -9.246 1.00 98.06 307 LEU A CA 1
ATOM 2346 C C . LEU A 1 307 ? 4.597 -14.328 -10.093 1.00 98.06 307 LEU A C 1
ATOM 2348 O O . LEU A 1 307 ? 4.426 -14.526 -11.292 1.00 98.06 307 LEU A O 1
ATOM 2352 N N . ALA A 1 308 ? 4.230 -13.192 -9.497 1.00 98.25 308 ALA A N 1
ATOM 2353 C CA . ALA A 1 308 ? 3.641 -12.057 -10.203 1.00 98.25 308 ALA A CA 1
ATOM 2354 C C . ALA A 1 308 ? 4.595 -11.429 -11.226 1.00 98.25 308 ALA A C 1
ATOM 2356 O O . ALA A 1 308 ? 4.166 -11.075 -12.321 1.00 98.25 308 ALA A O 1
ATOM 2357 N N . PHE A 1 309 ? 5.885 -11.329 -10.913 1.00 97.81 309 PHE A N 1
ATOM 2358 C CA . PHE A 1 309 ? 6.860 -10.768 -11.841 1.00 97.81 309 PHE A CA 1
ATOM 2359 C C . PHE A 1 309 ? 7.035 -11.648 -13.088 1.00 97.81 309 PHE A C 1
ATOM 2361 O O . PHE A 1 309 ? 6.977 -11.148 -14.211 1.00 97.81 309 PHE A O 1
ATOM 2368 N N . TYR A 1 310 ? 7.202 -12.962 -12.894 1.00 97.00 310 TYR A N 1
ATOM 2369 C CA . TYR A 1 310 ? 7.508 -13.912 -13.973 1.00 97.00 310 TYR A CA 1
ATOM 2370 C C . TYR A 1 310 ? 6.280 -14.480 -14.696 1.00 97.00 310 TYR A C 1
ATOM 2372 O O . TYR A 1 310 ? 6.416 -15.035 -15.785 1.00 97.00 310 TYR A O 1
ATOM 2380 N N . SER A 1 311 ? 5.080 -14.364 -14.124 1.00 97.62 311 SER A N 1
ATOM 2381 C CA . SER A 1 311 ? 3.840 -14.860 -14.725 1.00 97.62 311 SER A CA 1
ATOM 2382 C C . SER A 1 311 ? 2.791 -13.757 -14.783 1.00 97.62 311 SER A C 1
ATOM 2384 O O . SER A 1 311 ? 2.046 -13.520 -13.830 1.00 97.62 311 SER A O 1
ATOM 2386 N N . LEU A 1 312 ? 2.681 -13.113 -15.950 1.00 96.69 312 LEU A N 1
ATOM 2387 C CA . LEU A 1 312 ? 1.647 -12.109 -16.204 1.00 96.69 312 LEU A CA 1
ATOM 2388 C C . LEU A 1 312 ? 0.231 -12.637 -15.912 1.00 96.69 312 LEU A C 1
ATOM 2390 O O . LEU A 1 312 ? -0.499 -11.935 -15.212 1.00 96.69 312 LEU A O 1
ATOM 2394 N N . PRO A 1 313 ? -0.188 -13.847 -16.347 1.00 98.38 313 PRO A N 1
ATOM 2395 C CA . PRO A 1 313 ? -1.516 -14.360 -16.008 1.00 98.38 313 PRO A CA 1
ATOM 2396 C C . PRO A 1 313 ? -1.745 -14.465 -14.497 1.00 98.38 313 PRO A C 1
ATOM 2398 O O . PRO A 1 313 ? -2.805 -14.075 -14.009 1.00 98.38 313 PRO A O 1
ATOM 2401 N N . PHE A 1 314 ? -0.739 -14.930 -13.745 1.00 98.38 314 PHE A N 1
ATOM 2402 C CA . PHE A 1 314 ? -0.818 -14.971 -12.286 1.00 98.38 314 PHE A CA 1
ATOM 2403 C C . PHE A 1 314 ? -0.969 -13.564 -11.708 1.00 98.38 314 PHE A C 1
ATOM 2405 O O . PHE A 1 314 ? -1.830 -13.357 -10.857 1.00 98.38 314 PHE A O 1
ATOM 2412 N N . PHE A 1 315 ? -0.196 -12.588 -12.194 1.00 98.25 315 PHE A N 1
ATOM 2413 C CA . PHE A 1 315 ? -0.264 -11.224 -11.678 1.00 98.25 315 PHE A CA 1
ATOM 2414 C C . PHE A 1 315 ? -1.644 -10.587 -11.883 1.00 98.25 315 PHE A C 1
ATOM 2416 O O . PHE A 1 315 ? -2.183 -9.986 -10.957 1.00 98.25 315 PHE A O 1
ATOM 2423 N N . HIS A 1 316 ? -2.261 -10.778 -13.054 1.00 98.19 316 HIS A N 1
ATOM 2424 C CA . HIS A 1 316 ? -3.626 -10.310 -13.318 1.00 98.19 316 HIS A CA 1
ATOM 2425 C C . HIS A 1 316 ? -4.631 -10.933 -12.343 1.00 98.19 316 HIS A C 1
ATOM 2427 O O . HIS A 1 316 ? -5.393 -10.213 -11.696 1.00 98.19 316 HIS A O 1
ATOM 2433 N N . CYS A 1 317 ? -4.606 -12.262 -12.194 1.00 98.38 317 CYS A N 1
ATOM 2434 C CA . CYS A 1 317 ? -5.481 -12.968 -11.259 1.00 98.38 317 CYS A CA 1
ATOM 2435 C C . CYS A 1 317 ? -5.261 -12.512 -9.813 1.00 98.38 317 CYS A C 1
ATOM 2437 O O . CYS A 1 317 ? -6.226 -12.327 -9.076 1.00 98.38 317 CYS A O 1
ATOM 2439 N N . TYR A 1 318 ? -4.007 -12.299 -9.417 1.00 98.31 318 TYR A N 1
ATOM 2440 C CA . TYR A 1 318 ? -3.642 -11.846 -8.082 1.00 98.31 318 TYR A CA 1
ATOM 2441 C C . TYR A 1 318 ? -4.174 -10.439 -7.787 1.00 98.31 318 TYR A C 1
ATOM 2443 O O . TYR A 1 318 ? -4.835 -10.243 -6.770 1.00 98.31 318 TYR A O 1
ATOM 2451 N N . VAL A 1 319 ? -3.979 -9.476 -8.696 1.00 98.25 319 VAL A N 1
ATOM 2452 C CA . VAL A 1 319 ? -4.512 -8.111 -8.542 1.00 98.25 319 VAL A CA 1
ATOM 2453 C C . VAL A 1 319 ? -6.035 -8.124 -8.451 1.00 98.25 319 VAL A C 1
ATOM 2455 O O . VAL A 1 319 ? -6.598 -7.502 -7.550 1.00 98.25 319 VAL A O 1
ATOM 2458 N N . VAL A 1 320 ? -6.710 -8.872 -9.331 1.00 97.88 320 VAL A N 1
ATOM 2459 C CA . VAL A 1 320 ? -8.172 -9.017 -9.289 1.00 97.88 320 VAL A CA 1
ATOM 2460 C C . VAL A 1 320 ? -8.618 -9.633 -7.963 1.00 97.88 320 VAL A C 1
ATOM 2462 O O . VAL A 1 320 ? -9.543 -9.116 -7.343 1.00 97.88 320 VAL A O 1
ATOM 2465 N N . ALA A 1 321 ? -7.945 -10.683 -7.487 1.00 97.44 321 ALA A N 1
ATOM 2466 C CA . ALA A 1 321 ? -8.267 -11.323 -6.215 1.00 97.44 321 ALA A CA 1
ATOM 2467 C C . ALA A 1 321 ? -8.123 -10.360 -5.025 1.00 97.44 321 ALA A C 1
ATOM 2469 O O . ALA A 1 321 ? -9.016 -10.320 -4.183 1.00 97.44 321 ALA A O 1
ATOM 2470 N N . MET A 1 322 ? -7.056 -9.553 -4.973 1.00 97.12 322 MET A N 1
ATOM 2471 C CA . MET A 1 322 ? -6.851 -8.575 -3.893 1.00 97.12 322 MET A CA 1
ATOM 2472 C C . MET A 1 322 ? -7.887 -7.441 -3.937 1.00 97.12 322 MET A C 1
ATOM 2474 O O . MET A 1 322 ? -8.420 -7.033 -2.906 1.00 97.12 322 MET A O 1
ATOM 2478 N N . VAL A 1 323 ? -8.236 -6.943 -5.128 1.00 96.19 323 VAL A N 1
ATOM 2479 C CA . VAL A 1 323 ? -9.286 -5.920 -5.266 1.00 96.19 323 VAL A CA 1
ATOM 2480 C C . VAL A 1 323 ? -10.654 -6.487 -4.874 1.00 96.19 323 VAL A C 1
ATOM 2482 O O . VAL A 1 323 ? -11.396 -5.838 -4.138 1.00 96.19 323 VAL A O 1
ATOM 2485 N N . LEU A 1 324 ? -10.986 -7.706 -5.308 1.00 95.94 324 LEU A N 1
ATOM 2486 C CA . LEU A 1 324 ? -12.237 -8.365 -4.930 1.00 95.94 324 LEU A CA 1
ATOM 2487 C C . LEU A 1 324 ? -12.293 -8.676 -3.432 1.00 95.94 324 LEU A C 1
ATOM 2489 O O . LEU A 1 324 ? -13.357 -8.516 -2.838 1.00 95.94 324 LEU A O 1
ATOM 2493 N N . SER A 1 325 ? -11.177 -9.052 -2.796 1.00 94.75 325 SER A N 1
ATOM 2494 C CA . SER A 1 325 ? -11.158 -9.264 -1.346 1.00 94.75 325 SER A CA 1
ATOM 2495 C C . SER A 1 325 ? -11.436 -7.971 -0.583 1.00 94.75 325 SER A C 1
ATOM 2497 O O . SER A 1 325 ? -12.215 -7.999 0.363 1.00 94.75 325 SER A O 1
ATOM 2499 N N . ALA A 1 326 ? -10.896 -6.830 -1.027 1.00 93.81 326 ALA A N 1
ATOM 2500 C CA . ALA A 1 326 ? -11.198 -5.533 -0.416 1.00 93.81 326 ALA A CA 1
ATOM 2501 C C . ALA A 1 326 ? -12.683 -5.148 -0.536 1.00 93.81 326 ALA A C 1
ATOM 2503 O O . ALA A 1 326 ? -13.227 -4.483 0.343 1.00 93.81 326 ALA A O 1
ATOM 2504 N N . VAL A 1 327 ? -13.349 -5.551 -1.624 1.00 93.31 327 VAL A N 1
ATOM 2505 C CA . VAL A 1 327 ? -14.794 -5.336 -1.817 1.00 93.31 327 VAL A CA 1
ATOM 2506 C C . VAL A 1 327 ? -15.624 -6.295 -0.961 1.00 93.31 327 VAL A C 1
ATOM 2508 O O . VAL A 1 327 ? -16.676 -5.905 -0.462 1.00 93.31 327 VAL A O 1
ATOM 2511 N N . TRP A 1 328 ? -15.171 -7.542 -0.821 1.00 91.62 328 TRP A N 1
ATOM 2512 C CA . TRP A 1 328 ? -15.879 -8.593 -0.091 1.00 91.62 328 TRP A CA 1
ATOM 2513 C C . TRP A 1 328 ? -15.821 -8.414 1.426 1.00 91.62 328 TRP A C 1
ATOM 2515 O O . TRP A 1 328 ? -16.774 -8.749 2.123 1.00 91.62 328 TRP A O 1
ATOM 2525 N N . GLN A 1 329 ? -14.698 -7.921 1.944 1.00 86.25 329 GLN A N 1
ATOM 2526 C CA . GLN A 1 329 ? -14.502 -7.767 3.378 1.00 86.25 329 GLN A CA 1
ATOM 2527 C C . GLN A 1 329 ? -15.495 -6.762 3.965 1.00 86.25 329 GLN A C 1
ATOM 2529 O O . GLN A 1 329 ? -15.595 -5.613 3.529 1.00 86.25 329 GLN A O 1
ATOM 2534 N N . GLU A 1 330 ? -16.200 -7.189 5.008 1.00 72.50 330 GLU A N 1
ATOM 2535 C CA . GLU A 1 330 ? -16.911 -6.272 5.884 1.00 72.50 330 GLU A CA 1
ATOM 2536 C C . GLU A 1 330 ? -15.868 -5.485 6.675 1.00 72.50 330 GLU A C 1
ATOM 2538 O O . GLU A 1 330 ? -14.909 -6.053 7.201 1.00 72.50 330 GLU A O 1
ATOM 2543 N N . GLY A 1 331 ? -16.010 -4.162 6.732 1.00 60.53 331 GLY A N 1
ATOM 2544 C CA . GLY A 1 331 ? -15.100 -3.364 7.540 1.00 60.53 331 GLY A CA 1
ATOM 2545 C C . GLY A 1 331 ? -15.109 -3.839 8.976 1.00 60.53 331 GLY A C 1
ATOM 2546 O O . GLY A 1 331 ? -16.184 -3.931 9.570 1.00 60.53 331 GLY A O 1
ATOM 2547 N N . ALA A 1 332 ? -13.922 -4.084 9.535 1.00 54.53 332 ALA A N 1
ATOM 2548 C CA . ALA A 1 332 ? -13.799 -4.300 10.965 1.00 54.53 332 ALA A CA 1
ATOM 2549 C C . ALA A 1 332 ? -14.535 -3.155 11.684 1.00 54.53 332 ALA A C 1
ATOM 2551 O O . ALA A 1 332 ? -14.356 -1.988 11.299 1.00 54.53 332 ALA A O 1
ATOM 2552 N N . PRO A 1 333 ? -15.402 -3.454 12.671 1.00 50.50 333 PRO A N 1
ATOM 2553 C CA . PRO A 1 333 ? -16.059 -2.411 13.435 1.00 50.50 333 PRO A CA 1
ATOM 2554 C C . PRO A 1 333 ? -14.965 -1.485 13.956 1.00 50.50 333 PRO A C 1
ATOM 2556 O O . PRO A 1 333 ? -13.991 -1.953 14.549 1.00 50.50 333 PRO A O 1
ATOM 2559 N N . ALA A 1 334 ? -15.087 -0.185 13.664 1.00 45.25 334 ALA A N 1
ATOM 2560 C CA . ALA A 1 334 ? -14.161 0.798 14.199 1.00 45.25 334 ALA A CA 1
ATOM 2561 C C . ALA A 1 334 ? -14.083 0.537 15.701 1.00 45.25 334 ALA A C 1
ATOM 2563 O O . ALA A 1 334 ? -15.122 0.487 16.365 1.00 45.25 334 ALA A O 1
ATOM 2564 N N . VAL A 1 335 ? -12.876 0.298 16.216 1.00 42.28 335 VAL A N 1
ATOM 2565 C CA . VAL A 1 335 ? -12.635 0.175 17.654 1.00 42.28 335 VAL A CA 1
ATOM 2566 C C . VAL A 1 335 ? -12.834 1.577 18.228 1.00 42.28 335 VAL A C 1
ATOM 2568 O O . VAL A 1 335 ? -11.893 2.321 18.501 1.00 42.28 335 VAL A O 1
ATOM 2571 N N . GLU A 1 336 ? -14.092 2.003 18.293 1.00 38.50 336 GLU A N 1
ATOM 2572 C CA . GLU A 1 336 ? -14.526 3.229 18.923 1.00 38.50 336 GLU A CA 1
ATOM 2573 C C . GLU A 1 336 ? -14.229 3.053 20.396 1.00 38.50 336 GLU A C 1
ATOM 2575 O O . GLU A 1 336 ? -14.981 2.378 21.085 1.00 38.50 336 GLU A O 1
ATOM 2580 N N . GLY A 1 337 ? -13.095 3.606 20.832 1.00 35.19 337 GLY A N 1
ATOM 2581 C CA . GLY A 1 337 ? -12.907 4.364 22.069 1.00 35.19 337 GLY A CA 1
ATOM 2582 C C . GLY A 1 337 ? -13.699 3.966 23.315 1.00 35.19 337 GLY A C 1
ATOM 2583 O O . GLY A 1 337 ? -13.934 4.833 24.156 1.00 35.19 337 GLY A O 1
ATOM 2584 N N . SER A 1 338 ? -14.089 2.704 23.487 1.00 33.06 338 SER A N 1
ATOM 2585 C CA . SER A 1 338 ? -14.539 2.182 24.757 1.00 33.06 338 SER A CA 1
ATOM 2586 C C . SER A 1 338 ? -13.289 2.187 25.607 1.00 33.06 338 SER A C 1
ATOM 2588 O O . SER A 1 338 ? -12.454 1.283 25.530 1.00 33.06 338 SER A O 1
ATOM 2590 N N . ALA A 1 339 ? -13.111 3.275 26.355 1.00 33.75 339 ALA A N 1
ATOM 2591 C CA . ALA A 1 339 ? -12.238 3.286 27.503 1.00 33.75 339 ALA A CA 1
ATOM 2592 C C . ALA A 1 339 ? -12.440 1.942 28.204 1.00 33.75 339 ALA A C 1
ATOM 2594 O O . ALA A 1 339 ? -13.574 1.582 28.523 1.00 33.75 339 ALA A O 1
ATOM 2595 N N . CYS A 1 340 ? -11.361 1.174 28.358 1.00 33.22 340 CYS A N 1
ATOM 2596 C CA . CYS A 1 340 ? -11.338 -0.047 29.147 1.00 33.22 340 CYS A CA 1
ATOM 2597 C C . CYS A 1 340 ? -11.615 0.309 30.616 1.00 33.22 340 CYS A C 1
ATOM 2599 O O . CYS A 1 340 ? -10.734 0.241 31.467 1.00 33.22 340 CYS A O 1
ATOM 2601 N N . THR A 1 341 ? -12.831 0.739 30.932 1.00 31.14 341 THR A N 1
ATOM 2602 C CA . THR A 1 341 ? -13.338 0.843 32.288 1.00 31.14 341 THR A CA 1
ATOM 2603 C C . THR A 1 341 ? -13.867 -0.535 32.653 1.00 31.14 341 THR A C 1
ATOM 2605 O O . THR A 1 341 ? -15.005 -0.880 32.360 1.00 31.14 341 THR A O 1
ATOM 2608 N N . SER A 1 342 ? -12.958 -1.336 33.211 1.00 38.22 342 SER A N 1
ATOM 2609 C CA . SER A 1 342 ? -13.186 -2.327 34.271 1.00 38.22 342 SER A CA 1
ATOM 2610 C C . SER A 1 342 ? -14.560 -3.015 34.316 1.00 38.22 342 SER A C 1
ATOM 2612 O O . SER A 1 342 ? -15.520 -2.472 34.860 1.00 38.22 342 SER A O 1
ATOM 2614 N N . GLY A 1 343 ? -14.604 -4.275 33.882 1.00 32.25 343 GLY A N 1
ATOM 2615 C CA . GLY A 1 343 ? -15.712 -5.186 34.163 1.00 32.25 343 GLY A CA 1
ATOM 2616 C C . GLY A 1 343 ? -15.495 -6.542 33.507 1.00 32.25 343 GLY A C 1
ATOM 2617 O O . GLY A 1 343 ? -15.983 -6.781 32.411 1.00 32.25 343 GLY A O 1
ATOM 2618 N N . VAL A 1 344 ? -14.735 -7.425 34.161 1.00 35.56 344 VAL A N 1
ATOM 2619 C CA . VAL A 1 344 ? -14.601 -8.834 33.758 1.00 35.56 344 VAL A CA 1
ATOM 2620 C C . VAL A 1 344 ? -15.940 -9.525 34.028 1.00 35.56 344 VAL A C 1
ATOM 2622 O O . VAL A 1 344 ? -16.196 -9.989 35.135 1.00 35.56 344 VAL A O 1
ATOM 2625 N N . GLY A 1 345 ? -16.814 -9.538 33.024 1.00 34.22 345 GLY A N 1
ATOM 2626 C CA . GLY A 1 345 ? -17.980 -10.411 32.951 1.00 34.22 345 GLY A CA 1
ATOM 2627 C C . GLY A 1 345 ? -17.687 -11.540 31.969 1.00 34.22 345 GLY A C 1
ATOM 2628 O O . GLY A 1 345 ? -17.309 -11.288 30.828 1.00 34.22 345 GLY A O 1
ATOM 2629 N N . THR A 1 346 ? -17.816 -12.784 32.420 1.00 31.41 346 THR A N 1
ATOM 2630 C CA . THR A 1 346 ? -17.703 -13.985 31.581 1.00 31.41 346 THR A CA 1
ATOM 2631 C C . THR A 1 346 ? -18.785 -13.993 30.491 1.00 31.41 346 THR A C 1
ATOM 2633 O O . THR A 1 346 ? -19.938 -13.709 30.823 1.00 31.41 346 THR A O 1
ATOM 2636 N N . PRO A 1 347 ? -18.484 -14.357 29.230 1.00 35.75 347 PRO A N 1
ATOM 2637 C CA . PRO A 1 347 ? -19.509 -14.489 28.199 1.00 35.75 347 PRO A CA 1
ATOM 2638 C C . PRO A 1 347 ? -20.379 -15.723 28.472 1.00 35.75 347 PRO A C 1
ATOM 2640 O O . PRO A 1 347 ? -19.855 -16.821 28.663 1.00 35.75 347 PRO A O 1
ATOM 2643 N N . SER A 1 348 ? -21.702 -15.552 28.490 1.00 39.47 348 SER A N 1
ATOM 2644 C CA . SER A 1 348 ? -22.655 -16.665 28.467 1.00 39.47 348 SER A CA 1
ATOM 2645 C C . SER A 1 348 ? -22.858 -17.159 27.033 1.00 39.47 348 SER A C 1
ATOM 2647 O O . SER A 1 348 ? -22.981 -16.350 26.113 1.00 39.47 348 SER A O 1
ATOM 2649 N N . LEU A 1 349 ? -22.931 -18.483 26.864 1.00 37.59 349 LEU A N 1
ATOM 2650 C CA . LEU A 1 349 ? -23.319 -19.142 25.617 1.00 37.59 349 LEU A CA 1
ATOM 2651 C C . LEU A 1 349 ? -24.773 -18.794 25.258 1.00 37.59 349 LEU A C 1
ATOM 2653 O O . LEU A 1 349 ? -25.681 -19.372 25.839 1.00 37.59 349 LEU A O 1
ATOM 2657 N N . ASP A 1 350 ? -24.985 -17.895 24.296 1.00 37.12 350 ASP A N 1
ATOM 2658 C CA . ASP A 1 350 ? -26.250 -17.756 23.554 1.00 37.12 350 ASP A CA 1
ATOM 2659 C C . ASP A 1 350 ? -25.949 -17.334 22.097 1.00 37.12 350 ASP A C 1
ATOM 2661 O O . ASP A 1 350 ? -26.052 -16.169 21.690 1.00 37.12 350 ASP A O 1
ATOM 2665 N N . ASP A 1 351 ? -25.536 -18.325 21.301 1.00 48.53 351 ASP A N 1
ATOM 2666 C CA . ASP A 1 351 ? -24.921 -18.182 19.969 1.00 48.53 351 ASP A CA 1
ATOM 2667 C C . ASP A 1 351 ? -25.892 -17.960 18.790 1.00 48.53 351 ASP A C 1
ATOM 2669 O O . ASP A 1 351 ? -25.470 -17.830 17.643 1.00 48.53 351 ASP A O 1
ATOM 2673 N N . ALA A 1 352 ? -27.198 -17.815 19.021 1.00 31.05 352 ALA A N 1
ATOM 2674 C CA . ALA A 1 352 ? -28.133 -17.466 17.940 1.00 31.05 352 ALA A CA 1
ATOM 2675 C C . ALA A 1 352 ? -28.179 -15.949 17.650 1.00 31.05 352 ALA A C 1
ATOM 2677 O O . ALA A 1 352 ? -28.556 -15.525 16.557 1.00 31.05 352 ALA A O 1
ATOM 2678 N N . SER A 1 353 ? -27.763 -15.107 18.607 1.00 36.41 353 SER A N 1
ATOM 2679 C CA . SER A 1 353 ? -27.789 -13.644 18.448 1.00 36.41 353 SER A CA 1
ATOM 2680 C C . SER A 1 353 ? -26.546 -13.078 17.751 1.00 36.41 353 SER A C 1
ATOM 2682 O O . SER A 1 353 ? -26.585 -11.944 17.269 1.00 36.41 353 SER A O 1
ATOM 2684 N N . HIS A 1 354 ? -25.465 -13.860 17.650 1.00 38.47 354 HIS A N 1
ATOM 2685 C CA . HIS A 1 354 ? -24.236 -13.455 16.968 1.00 38.47 354 HIS A CA 1
ATOM 2686 C C . HIS A 1 354 ? -24.401 -13.456 15.447 1.00 38.47 354 HIS A C 1
ATOM 2688 O O . HIS A 1 354 ? -24.060 -12.460 14.821 1.00 38.47 354 HIS A O 1
ATOM 2694 N N . ALA A 1 355 ? -25.032 -14.477 14.857 1.00 30.38 355 ALA A N 1
ATOM 2695 C CA . ALA A 1 355 ? -25.284 -14.526 13.412 1.00 30.38 355 ALA A CA 1
ATOM 2696 C C . ALA A 1 355 ? -26.219 -13.395 12.927 1.00 30.38 355 ALA A C 1
ATOM 2698 O O . ALA A 1 355 ? -26.007 -12.822 11.860 1.00 30.38 355 ALA A O 1
ATOM 2699 N N . PHE A 1 356 ? -27.213 -13.007 13.737 1.00 29.28 356 PHE A N 1
ATOM 2700 C CA . PHE A 1 356 ? -28.120 -11.898 13.413 1.00 29.28 356 PHE A CA 1
ATOM 2701 C C . PHE A 1 356 ? -27.458 -10.517 13.590 1.00 29.28 356 PHE A C 1
ATOM 2703 O O . PHE A 1 356 ? -27.665 -9.623 12.771 1.00 29.28 356 PHE A O 1
ATOM 2710 N N . ARG A 1 357 ? -26.604 -10.335 14.611 1.00 35.44 357 ARG A N 1
ATOM 2711 C CA . ARG A 1 357 ? -25.796 -9.107 14.770 1.00 35.44 357 ARG A CA 1
ATOM 2712 C C . ARG A 1 357 ? -24.725 -8.972 13.687 1.00 35.44 357 ARG A C 1
ATOM 2714 O O . ARG A 1 357 ? -24.501 -7.859 13.223 1.00 35.44 357 ARG A O 1
ATOM 2721 N N . PHE A 1 358 ? -24.135 -10.089 13.265 1.00 29.42 358 PHE A N 1
ATOM 2722 C CA . PHE A 1 358 ? -23.175 -10.172 12.164 1.00 29.42 358 PHE A CA 1
ATOM 2723 C C . PHE A 1 358 ? -23.829 -9.734 10.844 1.00 29.42 358 PHE A C 1
ATOM 2725 O O . PHE A 1 358 ? -23.310 -8.866 10.154 1.00 29.42 358 PHE A O 1
ATOM 2732 N N . TRP A 1 359 ? -25.057 -10.188 10.565 1.00 26.56 359 TRP A N 1
ATOM 2733 C CA . TRP A 1 359 ? -25.789 -9.790 9.355 1.00 26.56 359 TRP A CA 1
ATOM 2734 C C . TRP A 1 359 ? -26.291 -8.329 9.369 1.00 26.56 359 TRP A C 1
ATOM 2736 O O . TRP A 1 359 ? -26.376 -7.682 8.325 1.00 26.56 359 TRP A O 1
ATOM 2746 N N . CYS A 1 360 ? -26.593 -7.758 10.542 1.00 31.53 360 CYS A N 1
ATOM 2747 C CA . CYS A 1 360 ? -27.050 -6.365 10.655 1.00 31.53 360 CYS A CA 1
ATOM 2748 C C . CYS A 1 360 ? -25.925 -5.309 10.605 1.00 31.53 360 CYS A C 1
ATOM 2750 O O . CYS A 1 360 ? -26.221 -4.131 10.373 1.00 31.53 360 CYS A O 1
ATOM 2752 N N . GLN A 1 361 ? -24.656 -5.681 10.806 1.00 35.34 361 GLN A N 1
ATOM 2753 C CA . GLN A 1 361 ? -23.531 -4.732 10.833 1.00 35.34 361 GLN A CA 1
ATOM 2754 C C . GLN A 1 361 ? -23.002 -4.352 9.437 1.00 35.34 361 GLN A C 1
ATOM 2756 O O . GLN A 1 361 ? -22.575 -3.210 9.253 1.00 35.34 361 GLN A O 1
ATOM 2761 N N . GLY A 1 362 ? -23.185 -5.199 8.416 1.00 32.00 362 GLY A N 1
ATOM 2762 C CA . GLY A 1 362 ? -22.855 -4.905 7.006 1.00 32.00 362 GLY A CA 1
ATOM 2763 C C . GLY A 1 362 ? -23.707 -3.810 6.328 1.00 32.00 362 GLY A C 1
ATOM 2764 O O . GLY A 1 362 ? -23.586 -3.552 5.132 1.00 32.00 362 GLY A O 1
ATOM 2765 N N . SER A 1 363 ? -24.582 -3.129 7.076 1.00 36.16 363 SER A N 1
ATOM 2766 C CA . SER A 1 363 ? -25.692 -2.313 6.566 1.00 36.16 363 SER A CA 1
ATOM 2767 C C . SER A 1 363 ? -25.681 -0.859 7.081 1.00 36.16 363 SER A C 1
ATOM 2769 O O . SER A 1 363 ? -26.718 -0.200 7.160 1.00 36.16 363 SER A O 1
ATOM 2771 N N . SER A 1 364 ? -24.525 -0.280 7.434 1.00 39.31 364 SER A N 1
ATOM 2772 C CA . SER A 1 364 ? -24.494 1.076 8.035 1.00 39.31 364 SER A CA 1
ATOM 2773 C C . SER A 1 364 ? -25.157 2.166 7.164 1.00 39.31 364 SER A C 1
ATOM 2775 O O . SER A 1 364 ? -25.758 3.108 7.687 1.00 39.31 364 SER A O 1
ATOM 2777 N N . ARG A 1 365 ? -25.155 2.008 5.829 1.00 40.41 365 ARG A N 1
ATOM 2778 C CA . ARG A 1 365 ? -25.894 2.881 4.898 1.00 40.41 365 ARG A CA 1
ATOM 2779 C C . ARG A 1 365 ? -27.381 2.614 4.801 1.00 40.41 365 ARG A C 1
ATOM 2781 O O . ARG A 1 365 ? -28.141 3.579 4.727 1.00 40.41 365 ARG A O 1
ATOM 2788 N N . TYR A 1 366 ? -27.787 1.348 4.743 1.00 44.53 366 TYR A N 1
ATOM 2789 C CA . TYR A 1 366 ? -29.207 1.017 4.750 1.00 44.53 366 TYR A CA 1
ATOM 2790 C C . TYR A 1 366 ? -29.804 1.552 6.045 1.00 44.53 366 TYR A C 1
ATOM 2792 O O . TYR A 1 366 ? -30.809 2.242 5.981 1.00 44.53 366 TYR A O 1
ATOM 2800 N N . ASN A 1 367 ? -29.095 1.425 7.168 1.00 49.56 367 ASN A N 1
ATOM 2801 C CA . ASN A 1 367 ? -29.480 2.050 8.423 1.00 49.56 367 ASN A CA 1
ATOM 2802 C C . ASN A 1 367 ? -29.536 3.582 8.330 1.00 49.56 367 ASN A C 1
ATOM 2804 O O . ASN A 1 367 ? -30.599 4.114 8.588 1.00 49.56 367 ASN A O 1
ATOM 2808 N N . TYR A 1 368 ? -28.511 4.328 7.891 1.00 47.62 368 TYR A N 1
ATOM 2809 C CA . TYR A 1 368 ? -28.622 5.806 7.845 1.00 47.62 368 TYR A CA 1
ATOM 2810 C C . TYR A 1 368 ? -29.774 6.322 6.957 1.00 47.62 368 TYR A C 1
ATOM 2812 O O . TYR A 1 368 ? -30.518 7.219 7.358 1.00 47.62 368 TYR A O 1
ATOM 2820 N N . TYR A 1 369 ? -29.940 5.773 5.747 1.00 55.00 369 TYR A N 1
ATOM 2821 C CA . TYR A 1 369 ? -31.001 6.214 4.834 1.00 55.00 369 TYR A CA 1
ATOM 2822 C C . TYR A 1 369 ? -32.381 5.714 5.262 1.00 55.00 369 TYR A C 1
ATOM 2824 O O . TYR A 1 369 ? -33.347 6.473 5.172 1.00 55.00 369 TYR A O 1
ATOM 2832 N N . LEU A 1 370 ? -32.488 4.485 5.782 1.00 58.41 370 LEU A N 1
ATOM 2833 C CA . LEU A 1 370 ? -33.714 4.022 6.425 1.00 58.41 370 LEU A CA 1
ATOM 2834 C C . LEU A 1 370 ? -34.036 4.894 7.631 1.00 58.41 370 LEU A C 1
ATOM 2836 O O . LEU A 1 370 ? -35.189 5.256 7.764 1.00 58.41 370 LEU A O 1
ATOM 2840 N N . LEU A 1 371 ? -33.058 5.306 8.440 1.00 61.16 371 LEU A N 1
ATOM 2841 C CA . LEU A 1 371 ? -33.251 6.201 9.581 1.00 61.16 371 LEU A CA 1
ATOM 2842 C C . LEU A 1 371 ? -33.771 7.574 9.135 1.00 61.16 371 LEU A C 1
ATOM 2844 O O . LEU A 1 371 ? -34.717 8.060 9.740 1.00 61.16 371 LEU A O 1
ATOM 2848 N N . GLU A 1 372 ? -33.256 8.176 8.051 1.00 67.25 372 GLU A N 1
ATOM 2849 C CA . GLU A 1 372 ? -33.827 9.421 7.491 1.00 67.25 372 GLU A CA 1
ATOM 2850 C C . GLU A 1 372 ? -35.260 9.227 6.961 1.00 67.25 372 GLU A C 1
ATOM 2852 O O . GLU A 1 372 ? -36.120 10.092 7.148 1.00 67.25 372 GLU A O 1
ATOM 2857 N N . VAL A 1 373 ? -35.541 8.103 6.295 1.00 72.44 373 VAL A N 1
ATOM 2858 C CA . VAL A 1 373 ? -36.887 7.781 5.790 1.00 72.44 373 VAL A CA 1
ATOM 2859 C C . VAL A 1 373 ? -37.851 7.483 6.942 1.00 72.44 373 VAL A C 1
ATOM 2861 O O . VAL A 1 373 ? -39.009 7.898 6.894 1.00 72.44 373 VAL A O 1
ATOM 2864 N N . TYR A 1 374 ? -37.388 6.795 7.983 1.00 70.19 374 TYR A N 1
ATOM 2865 C CA . TYR A 1 374 ? -38.157 6.427 9.167 1.00 70.19 374 TYR A CA 1
ATOM 2866 C C . TYR A 1 374 ? -38.432 7.656 10.030 1.00 70.19 374 TYR A C 1
ATOM 2868 O O . TYR A 1 374 ? -39.576 7.871 10.407 1.00 70.19 374 TYR A O 1
ATOM 2876 N N . GLU A 1 375 ? -37.434 8.520 10.239 1.00 74.38 375 GLU A N 1
ATOM 2877 C CA . GLU A 1 375 ? -37.581 9.833 10.877 1.00 74.38 375 GLU A CA 1
ATOM 2878 C C . GLU A 1 375 ? -38.675 10.643 10.171 1.00 74.38 375 GLU A C 1
ATOM 2880 O O . GLU A 1 375 ? -39.637 11.056 10.812 1.00 74.38 375 GLU A O 1
ATOM 2885 N N . LYS A 1 376 ? -38.609 10.778 8.837 1.00 77.44 376 LYS A N 1
ATOM 2886 C CA . LYS A 1 376 ? -39.654 11.468 8.061 1.00 77.44 376 LYS A CA 1
ATOM 2887 C C . LYS A 1 376 ? -41.029 10.823 8.225 1.00 77.44 376 LYS A C 1
ATOM 2889 O O . LYS A 1 376 ? -42.002 11.537 8.434 1.00 77.44 376 LYS A O 1
ATOM 2894 N N . LYS A 1 377 ? -41.132 9.491 8.154 1.00 78.56 377 LYS A N 1
ATOM 2895 C CA . LYS A 1 377 ? -42.411 8.778 8.319 1.00 78.56 377 LYS A CA 1
ATOM 2896 C C . LYS A 1 377 ? -42.998 8.962 9.718 1.00 78.56 377 LYS A C 1
ATOM 2898 O O . LYS A 1 377 ? -44.200 9.189 9.825 1.00 78.56 377 LYS A O 1
ATOM 2903 N N . VAL A 1 378 ? -42.175 8.886 10.764 1.00 72.44 378 VAL A N 1
ATOM 2904 C CA . VAL A 1 378 ? -42.596 9.097 12.156 1.00 72.44 378 VAL A CA 1
ATOM 2905 C C . VAL A 1 378 ? -43.039 10.544 12.356 1.00 72.44 378 VAL A C 1
ATOM 2907 O O . VAL A 1 378 ? -44.140 10.767 12.850 1.00 72.44 378 VAL A O 1
ATOM 2910 N N . VAL A 1 379 ? -42.261 11.522 11.883 1.00 73.19 379 VAL A N 1
ATOM 2911 C CA . VAL A 1 379 ? -42.617 12.950 11.954 1.00 73.19 379 VAL A CA 1
ATOM 2912 C C . VAL A 1 379 ? -43.931 13.227 11.218 1.00 73.19 379 VAL A C 1
ATOM 2914 O O . VAL A 1 379 ? -44.856 13.774 11.811 1.00 73.19 379 VAL A O 1
ATOM 2917 N N . THR A 1 380 ? -44.087 12.762 9.974 1.00 80.56 380 THR A N 1
ATOM 2918 C CA . THR A 1 380 ? -45.336 12.930 9.212 1.00 80.56 380 THR A CA 1
ATOM 2919 C C . THR A 1 380 ? -46.525 12.220 9.872 1.00 80.56 380 THR A C 1
ATOM 2921 O O . THR A 1 380 ? -47.651 12.716 9.815 1.00 80.56 380 THR A O 1
ATOM 2924 N N . ALA A 1 381 ? -46.318 11.061 10.506 1.00 74.25 381 ALA A N 1
ATOM 2925 C CA . ALA A 1 381 ? -47.374 10.358 11.235 1.00 74.25 381 ALA A CA 1
ATOM 2926 C C . ALA A 1 381 ? -47.824 11.124 12.491 1.00 74.25 381 ALA A C 1
ATOM 2928 O O . ALA A 1 381 ? -49.026 11.177 12.760 1.00 74.25 381 ALA A O 1
ATOM 2929 N N . LEU A 1 382 ? -46.890 11.745 13.218 1.00 69.94 382 LEU A N 1
ATOM 2930 C CA . LEU A 1 382 ? -47.176 12.606 14.372 1.00 69.94 382 LEU A CA 1
ATOM 2931 C C . LEU A 1 382 ? -47.897 13.897 13.943 1.00 69.94 382 LEU A C 1
ATOM 2933 O O . LEU A 1 382 ? -48.899 14.286 14.546 1.00 69.94 382 LEU A O 1
ATOM 2937 N N . GLU A 1 383 ? -47.465 14.522 12.845 1.00 77.00 383 GLU A N 1
ATOM 2938 C CA . GLU A 1 383 ? -48.114 15.711 12.274 1.00 77.00 383 GLU A CA 1
ATOM 2939 C C . GLU A 1 383 ? -49.566 15.431 11.858 1.00 77.00 383 GLU A C 1
ATOM 2941 O O . GLU A 1 383 ? -50.471 16.179 12.233 1.00 77.00 383 GLU A O 1
ATOM 2946 N N . ARG A 1 384 ? -49.824 14.314 11.158 1.00 79.00 384 ARG A N 1
ATOM 2947 C CA . ARG A 1 384 ? -51.183 13.907 10.745 1.00 79.00 384 ARG A CA 1
ATOM 2948 C C . ARG A 1 384 ? -52.125 13.642 11.919 1.00 79.00 384 ARG A C 1
ATOM 2950 O O . ARG A 1 384 ? -53.336 13.753 11.755 1.00 79.00 384 ARG A O 1
ATOM 2957 N N . ARG A 1 385 ? -51.595 13.289 13.093 1.00 75.50 385 ARG A N 1
ATOM 2958 C CA . ARG A 1 385 ? -52.383 13.067 14.317 1.00 75.50 385 ARG A CA 1
ATOM 2959 C C . ARG A 1 385 ? -52.705 14.361 15.074 1.00 75.50 385 ARG A C 1
ATOM 2961 O O . ARG A 1 385 ? -53.380 14.297 16.098 1.00 75.50 385 ARG A O 1
ATOM 2968 N N . GLY A 1 386 ? -52.267 15.522 14.575 1.00 68.56 386 GLY A N 1
ATOM 2969 C CA . GLY A 1 386 ? -52.434 16.807 15.260 1.00 68.56 386 GLY A CA 1
ATOM 2970 C C . GLY A 1 386 ? -51.490 16.978 16.453 1.00 68.56 386 GLY A C 1
ATOM 2971 O O . GLY A 1 386 ? -51.697 17.858 17.282 1.00 68.56 386 GLY A O 1
ATOM 2972 N N . GLU A 1 387 ? -50.447 16.150 16.541 1.00 65.38 387 GLU A N 1
ATOM 2973 C CA . GLU A 1 387 ? -49.438 16.161 17.612 1.00 65.38 387 GLU A CA 1
ATOM 2974 C C . GLU A 1 387 ? -48.210 17.013 17.216 1.00 65.38 387 GLU A C 1
ATOM 2976 O O . GLU A 1 387 ? -47.218 17.085 17.936 1.00 65.38 387 GLU A O 1
ATOM 2981 N N . GLY A 1 388 ? -48.285 17.704 16.070 1.00 52.75 388 GLY A N 1
ATOM 2982 C CA . GLY A 1 388 ? -47.183 18.376 15.369 1.00 52.75 388 GLY A CA 1
ATOM 2983 C C . GLY A 1 388 ? -46.560 19.609 16.035 1.00 52.75 388 GLY A C 1
ATOM 2984 O O . GLY A 1 388 ? -45.817 20.326 15.373 1.00 52.75 388 GLY A O 1
ATOM 2985 N N . ASN A 1 389 ? -46.810 19.876 17.321 1.00 55.72 389 ASN A N 1
ATOM 2986 C CA . ASN A 1 389 ? -46.138 20.977 18.026 1.00 55.72 389 ASN A CA 1
ATOM 2987 C C . ASN A 1 389 ? -44.836 20.554 18.737 1.00 55.72 389 ASN A C 1
ATOM 2989 O O . ASN A 1 389 ? -44.188 21.381 19.369 1.00 55.72 389 ASN A O 1
ATOM 2993 N N . ILE A 1 390 ? -44.425 19.287 18.609 1.00 55.62 390 ILE A N 1
ATOM 2994 C CA . ILE A 1 390 ? -43.235 18.729 19.279 1.00 55.62 390 ILE A CA 1
ATOM 2995 C C . ILE A 1 390 ? -41.921 19.104 18.548 1.00 55.62 390 ILE A C 1
ATOM 2997 O O . ILE A 1 390 ? -40.843 19.030 19.126 1.00 55.62 390 ILE A O 1
ATOM 3001 N N . GLY A 1 391 ? -41.985 19.585 17.298 1.00 48.72 391 GLY A N 1
ATOM 3002 C CA . GLY A 1 391 ? -40.803 19.904 16.478 1.00 48.72 391 GLY A CA 1
ATOM 3003 C C . GLY A 1 391 ? -40.257 21.338 16.575 1.00 48.72 391 GLY A C 1
ATOM 3004 O O . GLY A 1 391 ? -39.229 21.630 15.969 1.00 48.72 391 GLY A O 1
ATOM 3005 N N . LYS A 1 392 ? -40.910 22.252 17.308 1.00 48.38 392 LYS A N 1
ATOM 3006 C CA . LYS A 1 392 ? -40.422 23.632 17.509 1.00 48.38 392 LYS A CA 1
ATOM 3007 C C . LYS A 1 392 ? -39.638 23.755 18.817 1.00 48.38 392 LYS A C 1
ATOM 3009 O O . LYS A 1 392 ? -39.992 24.536 19.693 1.00 48.38 392 LYS A O 1
ATOM 3014 N N . THR A 1 393 ? -38.567 22.988 18.973 1.00 47.34 393 THR A N 1
ATOM 3015 C CA . THR A 1 393 ? -37.555 23.321 19.982 1.00 47.34 393 THR A CA 1
ATOM 3016 C C . THR A 1 393 ? -36.706 24.470 19.444 1.00 47.34 393 THR A C 1
ATOM 3018 O O . THR A 1 393 ? -36.145 24.360 18.357 1.00 47.34 393 THR A O 1
ATOM 3021 N N . ASN A 1 394 ? -36.668 25.577 20.191 1.00 41.72 394 ASN A N 1
ATOM 3022 C CA . ASN A 1 394 ? -35.892 26.791 19.934 1.00 41.72 394 ASN A CA 1
ATOM 3023 C C . ASN A 1 394 ? -34.502 26.507 19.334 1.00 41.72 394 ASN A C 1
ATOM 3025 O O . ASN A 1 394 ? -33.585 26.112 20.050 1.00 41.72 394 ASN A O 1
ATOM 3029 N N . ASN A 1 395 ? -34.329 26.806 18.045 1.00 39.88 395 ASN A N 1
ATOM 3030 C CA . ASN A 1 395 ? -33.023 27.167 17.505 1.00 39.88 395 ASN A CA 1
ATOM 3031 C C . ASN A 1 395 ? -32.717 28.589 17.994 1.00 39.88 395 ASN A C 1
ATOM 3033 O O . ASN A 1 395 ? -33.121 29.559 17.355 1.00 39.88 395 ASN A O 1
ATOM 3037 N N . ASN A 1 396 ? -32.065 28.705 19.151 1.00 34.12 396 ASN A N 1
ATOM 3038 C CA . ASN A 1 396 ? -31.320 29.915 19.492 1.00 34.12 396 ASN A CA 1
ATOM 3039 C C . ASN A 1 396 ? -29.913 29.774 18.874 1.00 34.12 396 ASN A C 1
ATOM 3041 O O . ASN A 1 396 ? -29.371 28.668 18.944 1.00 34.12 396 ASN A O 1
ATOM 3045 N N . PRO A 1 397 ? -29.385 30.825 18.219 1.00 39.81 397 PRO A N 1
ATOM 3046 C CA . PRO A 1 397 ? -28.184 30.758 17.382 1.00 39.81 397 PRO A CA 1
ATOM 3047 C C . PRO A 1 397 ? -26.901 30.411 18.138 1.00 39.81 397 PRO A C 1
ATOM 3049 O O . PRO A 1 397 ? -26.792 30.777 19.333 1.00 39.81 397 PRO A O 1
#

Foldseek 3Di:
DVVVVVVVVVPPPDDPPDPDDDDDPDPPDDPVVVVVVVVVVLVVVLVVLVVLLVVCVVQQFDPVLLVQLVCVVVVLVCCCVPPLLCLLVVLLVCLVPLLVVLCVVCVVVVNNVVCLDPLNVLSVVSSVVSVLVVVCVVDPPDPPDDLVRLLLVLLLLLLCQQFPLLLCLQVQLLASDSRHSNSVSSNSSRQSSLSSNLSCLVPVVVNCVVCVVNCPVHDNQDDDLVPSHVVSNVVSVCVSLVVVLCCQQPPLQVCVVVVPCSLVVLVPRVVQCVVDVPCPPHVNVSSVSVSVVVVVRRNVRSVSSVCLNVDVVSSVVSSVVSVVSNHVGQDDPPPPDPPPPDDPDDDDDDPPVVVVVVVVSSPSPVSSVVSVVVSVVSQVVCVVVVNNPPPPDDPDD

pLDDT: mean 78.06, std 21.73, range [26.56, 98.56]

Organism: Prymnesium parvum (NCBI:txid97485)

InterPro domains:
  IPR021261 Glycerophosphocholine acyltransferase 1 [PF10998] (63-186)
  IPR021261 Glycerophosphocholine acyltransferase 1 [PTHR31201] (55-331)